Protein AF-0000000087411459 (afdb_homodimer)

InterPro domains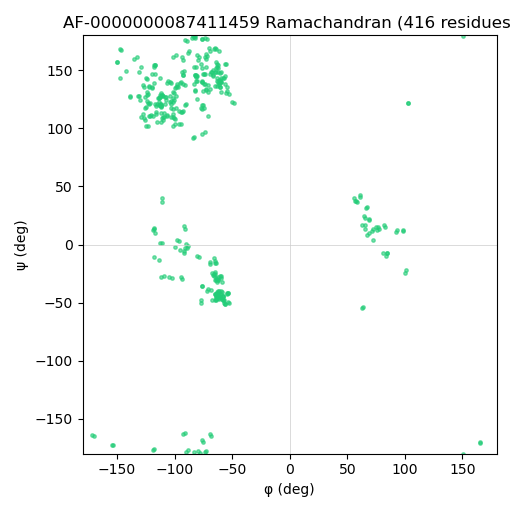:
  IPR001451 Hexapeptide repeat [PF00132] (158-192)
  IPR011004 Trimeric LpxA-like superfamily [SSF51161] (4-202)
  IPR018357 Hexapeptide transferase, conserved site [PS00101] (167-195)
  IPR020019 Acyltransferase PglD-like [TIGR03570] (5-202)
  IPR020019 Acyltransferase PglD-like [cd03360] (7-202)
  IPR041561 PglD, N-terminal [PF17836] (5-84)
  IPR050179 Transferase hexapeptide repeat [PTHR43300] (57-200)

pLDDT: mean 96.37, std 6.68, range [49.31, 98.94]

Solvent-accessible surface area (backbone atoms only — not comparable to full-atom values): 20059 Å² total; per-residue (Å²): 133,77,67,30,30,36,34,36,31,71,53,66,51,21,42,46,49,51,52,23,34,46,60,52,65,42,48,70,79,32,26,25,26,64,70,90,50,49,67,41,66,72,45,95,95,36,34,23,74,35,29,72,86,47,53,68,78,38,42,91,66,28,30,32,35,72,22,51,62,79,63,100,51,48,62,67,47,52,51,53,54,49,52,38,49,74,64,68,31,51,51,43,63,39,56,11,64,64,31,45,71,34,92,60,34,47,75,27,56,26,16,37,36,26,48,55,15,37,37,29,49,53,15,38,38,30,34,45,21,37,36,28,42,44,16,36,40,25,38,48,16,35,38,27,35,46,16,36,40,27,40,48,16,39,37,32,37,49,18,39,38,30,35,45,23,38,40,23,35,51,17,35,34,45,65,56,33,41,35,28,46,49,26,36,38,36,52,59,23,79,42,84,64,63,44,64,70,62,44,81,46,69,61,94,71,51,80,39,78,111,134,82,68,31,29,34,34,37,30,71,52,74,49,22,57,58,49,51,56,23,35,45,59,51,70,45,48,70,79,32,26,25,27,64,70,91,50,47,68,42,66,71,48,94,93,36,32,24,75,35,29,72,88,48,52,67,78,40,40,89,67,28,30,32,35,73,23,52,62,82,61,100,51,48,62,66,49,51,50,54,54,48,52,38,48,75,64,68,31,50,51,44,61,38,56,10,64,62,32,45,71,34,90,58,35,46,77,26,55,26,16,37,34,26,48,54,15,38,37,29,26,53,14,37,38,29,35,46,21,38,38,28,42,45,16,35,39,26,26,49,18,36,38,27,33,46,16,37,40,28,41,49,16,40,38,32,38,50,18,39,38,30,36,44,23,38,40,24,36,50,16,35,36,47,65,57,33,40,35,28,46,50,24,35,36,36,51,59,20,77,41,85,64,64,43,65,72,62,44,46,33,34,47,67,74,80,88,71,87,127

Radius of gyration: 22.89 Å; Cα contacts (8 Å, |Δi|>4): 1264; chains: 2; bounding box: 60×66×47 Å

Nearest PDB structures (foldseek):
  4m98-assembly1_A  TM=9.323E-01  e=4.159E-14  Neisseria gonorrhoeae FA 1090
  4m99-assembly1_B  TM=9.347E-01  e=1.954E-13  Neisseria gonorrhoeae FA 1090
  4ea7-assembly1_A  TM=9.456E-01  e=7.901E-13  Caulobacter vibrioides
  3bfp-assembly1_A  TM=8.800E-01  e=1.238E-12  Campylobacter jejuni
  2npo-assembly1_A  TM=9.065E-01  e=7.464E-12  Campylobacter jejuni

Secondary structure (DSSP, 8-state):
-PPPEEEE--SHHHHHHHHHHHHTT--EEEEE--GGGTT-EEETTEEEEE-GGGHHHHTTT-EEEE----BSBSHHHHHHHHHHHHTT--BPPEE-TT-EE-TT-EE-TT-EE-TT-EE-TT-EE-TT-EE-TT-EE-TT-EE-TT-EE-TT-EE-TT-EE-SS-EE-TT-EEPTT-EE-TTEEE-TT-EE-S-B-S-EEE-----EEE-/-PPPEEEE--SHHHHHHHHHHHHTT--EEEEE--GGGTT-EEETTEEEEE-GGGHHHHTTT-EEEE----BSBSHHHHHHHHHHHHTT--BPPEE-TT-EE-TT-EE-TT-EE-TT-EE-TT-EE-TT-EE-TT-EE-TT-EE-TT-EE-TT-EE-TT-EE-SS-EE-TT-EEPTT-EE-TTEEE-TT-EE-S-B-S-EEEEE--PPP--

Organism: NCBI:txid2508867

Sequence (420 aa):
MKRPLILLGGGGHCKSVIEAAESAGYNILGILDISEVIGNEILPNHRVLGDDNDIPIYIDKADFVVTVGYIKNPSIRIRLYNQVQEAGGHLATIIASTAHVSQYASIGEGTVILHQAVVNAGAQVGENVILNTFTNIEHNTIVGAQSHISTGTMINGDCKIGERVFIGSHSVLVNGITIGDDVIIGASSSIRKSIMEKGIYYNSSTLLKLMKRPLILLGGGGHCKSVIEAAESAGYNILGILDISEVIGNEILPNHRVLGDDNDIPIYIDKADFVVTVGYIKNPSIRIRLYNQVQEAGGHLATIIASTAHVSQYASIGEGTVILHQAVVNAGAQVGENVILNTFTNIEHNTIVGAQSHISTGTMINGDCKIGERVFIGSHSVLVNGITIGDDVIIGASSSIRKSIMEKGIYYNSSTLLKL

Foldseek 3Di:
DAFAEEEEDLDDQLVQQVQQQVQVPHHHPEYADPAVQAQDDSDVVHGHPYHLVCLLVCQVRGAYAYRDDQDVFLVVLVVSVVSCVVSVHFADETAGPQEEEDPQEEEEGNEYAGHCEYHEHLEYEYYNEYREALEYHEHNEYAEYSEYEYHNEYEYEQEYEYYREYAEANEYEDYNEYEAYQAYEYYPHYHDHHHHDHDYYYDDDDDDDD/DAAAEEEEDLDPQLVQQVQQQVQVPHHHPEYADDAVQAQDDSDVPHGHPYHLVCLLVCQVRGAYAYRDDQDVFLVVVVVSVVSCVVSVHFADETAGPQEAEDPQEEEEGNEYAGHCEYHEHLEYEYYNEYREALEYHEHNEYAEYSEYEYHNEYEYEQEYEYYREYAEANEYEDYNEYEAYQAYEYHPHYHDHHHHDHDYYYDDDDDDDD

Structure (mmCIF, N/CA/C/O backbone):
data_AF-0000000087411459-model_v1
#
loop_
_entity.id
_entity.type
_entity.pdbx_description
1 polymer Acetyltransferase
#
loop_
_atom_site.group_PDB
_atom_site.id
_atom_site.type_symbol
_atom_site.label_atom_id
_atom_site.label_alt_id
_atom_site.label_comp_id
_atom_site.label_asym_id
_atom_site.label_entity_id
_atom_site.label_seq_id
_atom_site.pdbx_PDB_ins_code
_atom_site.Cartn_x
_atom_site.Cartn_y
_atom_site.Cartn_z
_atom_site.occupancy
_atom_site.B_iso_or_equiv
_atom_site.auth_seq_id
_atom_site.auth_comp_id
_atom_site.auth_asym_id
_atom_site.auth_atom_id
_atom_site.pdbx_PDB_model_num
ATOM 1 N N . MET A 1 1 ? -22.234 6.613 18.422 1 71.62 1 MET A N 1
ATOM 2 C CA . MET A 1 1 ? -22.062 6.289 17 1 71.62 1 MET A CA 1
ATOM 3 C C . MET A 1 1 ? -21.328 7.418 16.281 1 71.62 1 MET A C 1
ATOM 5 O O . MET A 1 1 ? -21.484 8.586 16.625 1 71.62 1 MET A O 1
ATOM 9 N N . LYS A 1 2 ? -20.281 7.07 15.273 1 90.38 2 LYS A N 1
ATOM 10 C CA . LYS A 1 2 ? -19.562 8.117 14.562 1 90.38 2 LYS A CA 1
ATOM 11 C C . LYS A 1 2 ? -20.484 8.844 13.586 1 90.38 2 LYS A C 1
ATOM 13 O O . LYS A 1 2 ? -21.328 8.227 12.93 1 90.38 2 LYS A O 1
ATOM 18 N N . ARG A 1 3 ? -20.375 10.195 13.648 1 96.5 3 ARG A N 1
ATOM 19 C CA . ARG A 1 3 ? -21.094 10.961 12.633 1 96.5 3 ARG A CA 1
ATOM 20 C C . ARG A 1 3 ? -20.672 10.531 11.227 1 96.5 3 ARG A C 1
ATOM 22 O O . ARG A 1 3 ? -19.516 10.188 11 1 96.5 3 ARG A O 1
ATOM 29 N N . PRO A 1 4 ? -21.672 10.555 10.281 1 98.5 4 PRO A N 1
ATOM 30 C CA . PRO A 1 4 ? -21.281 10.289 8.898 1 98.5 4 PRO A CA 1
ATOM 31 C C . PRO A 1 4 ? -20.297 11.312 8.352 1 98.5 4 PRO A C 1
ATOM 33 O O . PRO A 1 4 ? -20.094 12.367 8.961 1 98.5 4 PRO A O 1
ATOM 36 N N . LEU A 1 5 ? -19.703 10.914 7.176 1 98.88 5 LEU A N 1
ATOM 37 C CA . LEU A 1 5 ? -18.656 11.758 6.625 1 98.88 5 LEU A CA 1
ATOM 38 C C . LEU A 1 5 ? -19.062 12.312 5.258 1 98.88 5 LEU A C 1
ATOM 40 O O . LEU A 1 5 ? -19.766 11.641 4.5 1 98.88 5 LEU A O 1
ATOM 44 N N . ILE A 1 6 ? -18.609 13.5 4.988 1 98.88 6 ILE A N 1
ATOM 45 C CA . ILE A 1 6 ? -18.484 14.039 3.641 1 98.88 6 ILE A CA 1
ATOM 46 C C . ILE A 1 6 ? -17 14.227 3.295 1 98.88 6 ILE A C 1
ATOM 48 O O . ILE A 1 6 ? -16.25 14.836 4.059 1 98.88 6 ILE A O 1
ATOM 52 N N . LEU A 1 7 ? -16.656 13.656 2.209 1 98.94 7 LEU A N 1
ATOM 53 C CA . LEU A 1 7 ? -15.281 13.773 1.752 1 98.94 7 LEU A CA 1
ATOM 54 C C . LEU A 1 7 ? -15.125 14.922 0.762 1 98.94 7 LEU A C 1
ATOM 56 O O . LEU A 1 7 ? -15.984 15.117 -0.101 1 98.94 7 LEU A O 1
ATOM 60 N N . LEU A 1 8 ? -14.023 15.648 0.9 1 98.88 8 LEU A N 1
ATOM 61 C CA . LEU A 1 8 ? -13.781 16.797 0.042 1 98.88 8 LEU A CA 1
ATOM 62 C C . LEU A 1 8 ? -12.648 16.531 -0.937 1 98.88 8 LEU A C 1
ATOM 64 O O . LEU A 1 8 ? -11.477 16.547 -0.555 1 98.88 8 LEU A O 1
ATOM 68 N N . GLY A 1 9 ? -13 16.391 -2.205 1 98.44 9 GLY A N 1
ATOM 69 C CA . GLY A 1 9 ? -12.062 15.984 -3.248 1 98.44 9 GLY A CA 1
ATOM 70 C C . GLY A 1 9 ? -12.211 14.523 -3.646 1 98.44 9 GLY A C 1
ATOM 71 O O . GLY A 1 9 ? -12.039 13.633 -2.818 1 98.44 9 GLY A O 1
ATOM 72 N N . GLY A 1 10 ? -12.484 14.242 -4.906 1 97.5 10 GLY A N 1
ATOM 73 C CA . GLY A 1 10 ? -12.75 12.891 -5.375 1 97.5 10 GLY A CA 1
ATOM 74 C C . GLY A 1 10 ? -11.648 12.344 -6.266 1 97.5 10 GLY A C 1
ATOM 75 O O . GLY A 1 10 ? -11.922 11.773 -7.324 1 97.5 10 GLY A O 1
ATOM 76 N N . GLY A 1 11 ? -10.453 12.609 -5.934 1 96.19 11 GLY A N 1
ATOM 77 C CA . GLY A 1 11 ? -9.328 12.109 -6.703 1 96.19 11 GLY A CA 1
ATOM 78 C C . GLY A 1 11 ? -8.781 10.789 -6.188 1 96.19 11 GLY A C 1
ATOM 79 O O . GLY A 1 11 ? -9.492 10.047 -5.516 1 96.19 11 GLY A O 1
ATOM 80 N N . GLY A 1 12 ? -7.562 10.383 -6.559 1 96.25 12 GLY A N 1
ATOM 81 C CA . GLY A 1 12 ? -6.938 9.133 -6.156 1 96.25 12 GLY A CA 1
ATOM 82 C C . GLY A 1 12 ? -6.832 8.977 -4.648 1 96.25 12 GLY A C 1
ATOM 83 O O . GLY A 1 12 ? -7.184 7.93 -4.102 1 96.25 12 GLY A O 1
ATOM 84 N N . HIS A 1 13 ? -6.32 9.977 -4.01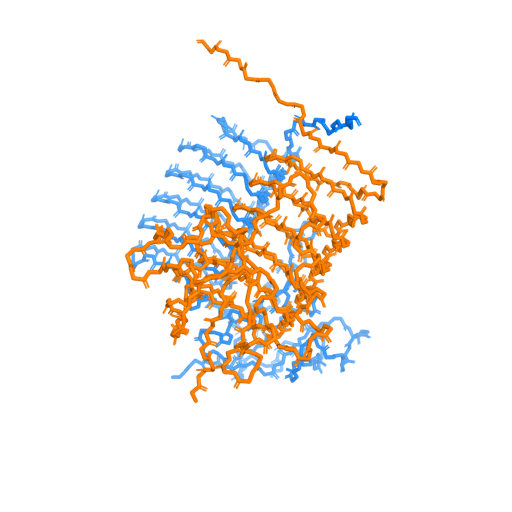2 1 97.19 13 HIS A N 1
ATOM 85 C CA . HIS A 1 13 ? -6.164 9.914 -2.561 1 97.19 13 HIS A CA 1
ATOM 86 C C . HIS A 1 13 ? -7.504 9.688 -1.868 1 97.19 13 HIS A C 1
ATOM 88 O O . HIS A 1 13 ? -7.562 9.047 -0.817 1 97.19 13 HIS A O 1
ATOM 94 N N . CYS A 1 14 ? -8.57 10.219 -2.445 1 98.56 14 CYS A N 1
ATOM 95 C CA . CYS A 1 14 ? -9.914 10 -1.909 1 98.56 14 CYS A CA 1
ATOM 96 C C . CYS A 1 14 ? -10.203 8.516 -1.751 1 98.56 14 CYS A C 1
ATOM 98 O O . CYS A 1 14 ? -10.805 8.102 -0.759 1 98.56 14 CYS A O 1
ATOM 100 N N . LYS A 1 15 ? -9.828 7.707 -2.67 1 98.69 15 LYS A N 1
ATOM 101 C CA . LYS A 1 15 ? -10.047 6.266 -2.615 1 98.69 15 LYS A CA 1
ATOM 102 C C . LYS A 1 15 ? -9.359 5.652 -1.395 1 98.69 15 LYS A C 1
ATOM 104 O O . LYS A 1 15 ? -9.938 4.801 -0.715 1 98.69 15 LYS A O 1
ATOM 109 N N . SER A 1 16 ? -8.125 6.074 -1.137 1 98.56 16 SER A N 1
ATOM 110 C CA . SER A 1 16 ? -7.395 5.605 0.036 1 98.56 16 SER A CA 1
ATOM 111 C C . SER A 1 16 ? -8.109 5.996 1.325 1 98.56 16 SER A C 1
ATOM 113 O O . SER A 1 16 ? -8.18 5.203 2.268 1 98.56 16 SER A O 1
ATOM 115 N N . VAL A 1 17 ? -8.641 7.207 1.324 1 98.81 17 VAL A N 1
ATOM 116 C CA . VAL A 1 17 ? -9.312 7.699 2.523 1 98.81 17 VAL A CA 1
ATOM 117 C C . VAL A 1 17 ? -10.641 6.961 2.715 1 98.81 17 VAL A C 1
ATOM 119 O O . VAL A 1 17 ? -11.016 6.641 3.842 1 98.81 17 VAL A O 1
ATOM 122 N N . ILE A 1 18 ? -11.375 6.715 1.624 1 98.81 18 ILE A N 1
ATOM 123 C CA . ILE A 1 18 ? -12.594 5.922 1.709 1 98.81 18 ILE A CA 1
ATOM 124 C C . ILE A 1 18 ? -12.297 4.586 2.385 1 98.81 18 ILE A C 1
ATOM 126 O O . ILE A 1 18 ? -12.977 4.195 3.336 1 98.81 18 ILE A O 1
ATOM 130 N N . GLU A 1 19 ? -11.25 3.961 1.867 1 98.19 19 GLU A N 1
ATOM 131 C CA . GLU A 1 19 ? -10.828 2.672 2.404 1 98.19 19 GLU A CA 1
ATOM 132 C C . GLU A 1 19 ? -10.516 2.77 3.895 1 98.19 19 GLU A C 1
ATOM 134 O O . GLU A 1 19 ? -10.969 1.941 4.688 1 98.19 19 GLU A O 1
ATOM 139 N N . ALA A 1 20 ? -9.789 3.703 4.316 1 98.62 20 ALA A N 1
ATOM 140 C CA . ALA A 1 20 ? -9.391 3.889 5.711 1 98.62 20 ALA A CA 1
ATOM 141 C C . ALA A 1 20 ? -10.594 4.191 6.594 1 98.62 20 ALA A C 1
ATOM 143 O O . ALA A 1 20 ? -10.75 3.607 7.668 1 98.62 20 ALA A O 1
ATOM 144 N N . ALA A 1 21 ? -11.438 5.125 6.145 1 98.81 21 ALA A N 1
ATOM 145 C CA . ALA A 1 21 ? -12.609 5.535 6.918 1 98.81 21 ALA A CA 1
ATOM 146 C C . ALA A 1 21 ? -13.57 4.367 7.129 1 98.81 21 ALA A C 1
ATOM 148 O O . ALA A 1 21 ? -14.062 4.152 8.234 1 98.81 21 ALA A O 1
ATOM 149 N N . GLU A 1 22 ? -13.797 3.611 6.062 1 98.56 22 GLU A N 1
ATOM 150 C CA . GLU A 1 22 ? -14.672 2.447 6.184 1 98.56 22 GLU A CA 1
ATOM 151 C C . GLU A 1 22 ? -14.078 1.411 7.137 1 98.56 22 GLU A C 1
ATOM 153 O O . GLU A 1 22 ? -14.797 0.832 7.953 1 98.56 22 GLU A O 1
ATOM 158 N N . SER A 1 23 ? -12.797 1.186 7.016 1 98.12 23 SER A N 1
ATOM 159 C CA . SER A 1 23 ? -12.141 0.231 7.906 1 98.12 23 SER A CA 1
ATOM 160 C C . SER A 1 23 ? -12.289 0.647 9.367 1 98.12 23 SER A C 1
ATOM 162 O O . SER A 1 23 ? -12.305 -0.201 10.258 1 98.12 23 SER A O 1
ATOM 164 N N . ALA A 1 24 ? -12.406 1.963 9.562 1 98.25 24 ALA A N 1
ATOM 165 C CA . ALA A 1 24 ? -12.516 2.521 10.906 1 98.25 24 ALA A CA 1
ATOM 166 C C . ALA A 1 24 ? -13.977 2.596 11.352 1 98.25 24 ALA A C 1
ATOM 168 O O . ALA A 1 24 ? -14.273 3.115 12.43 1 98.25 24 ALA A O 1
ATOM 169 N N . GLY A 1 25 ? -14.938 2.232 10.492 1 98.19 25 GLY A N 1
ATOM 170 C CA . GLY A 1 25 ? -16.328 2.107 10.891 1 98.19 25 GLY A CA 1
ATOM 171 C C . GLY A 1 25 ? -17.156 3.324 10.531 1 98.19 25 GLY A C 1
ATOM 172 O O . GLY A 1 25 ? -18.281 3.479 11.016 1 98.19 25 GLY A O 1
ATOM 173 N N . TYR A 1 26 ? -16.641 4.184 9.75 1 98.5 26 TYR A N 1
ATOM 174 C CA . TYR A 1 26 ? -17.406 5.371 9.352 1 98.5 26 TYR A CA 1
ATOM 175 C C . TYR A 1 26 ? -18.359 5.047 8.211 1 98.5 26 TYR A C 1
ATOM 177 O O . TYR A 1 26 ? -18.047 4.238 7.336 1 98.5 26 TYR A O 1
ATOM 185 N N . ASN A 1 27 ? -19.469 5.691 8.281 1 98.38 27 ASN A N 1
ATOM 186 C CA . ASN A 1 27 ? -20.328 5.797 7.113 1 98.38 27 ASN A CA 1
ATOM 187 C C . ASN A 1 27 ? -20.016 7.035 6.281 1 98.38 27 ASN A C 1
ATOM 189 O O . ASN A 1 27 ? -19.797 8.117 6.836 1 98.38 27 ASN A O 1
ATOM 193 N N . ILE A 1 28 ? -20 6.879 5.012 1 98.69 28 ILE A N 1
ATOM 194 C CA . ILE A 1 28 ? -19.688 7.992 4.117 1 98.69 28 ILE A CA 1
ATOM 195 C C . ILE A 1 28 ? -20.938 8.383 3.326 1 98.69 28 ILE A C 1
ATOM 197 O O . ILE A 1 28 ? -21.453 7.586 2.535 1 98.69 28 ILE A O 1
ATOM 201 N N . LEU A 1 29 ? -21.375 9.594 3.504 1 98.44 29 LEU A N 1
ATOM 202 C CA . LEU A 1 29 ? -22.578 10.07 2.838 1 98.44 29 LEU A CA 1
ATOM 203 C C . LEU A 1 29 ? -22.297 10.367 1.367 1 98.44 29 LEU A C 1
ATOM 205 O O . LEU A 1 29 ? -23.188 10.203 0.523 1 98.44 29 LEU A O 1
ATOM 209 N N . GLY A 1 30 ? -21.109 10.867 1.106 1 98.62 30 GLY A N 1
ATOM 210 C CA . GLY A 1 30 ? -20.766 11.219 -0.26 1 98.62 30 GLY A CA 1
ATOM 211 C C . GLY A 1 30 ? -19.531 12.086 -0.355 1 98.62 30 GLY A C 1
ATOM 212 O O . GLY A 1 30 ? -18.781 12.227 0.621 1 98.62 30 GLY A O 1
ATOM 213 N N . ILE A 1 31 ? -19.328 12.594 -1.6 1 98.88 31 ILE A N 1
ATOM 214 C CA . ILE A 1 31 ? -18.125 13.344 -1.927 1 98.88 31 ILE A CA 1
ATOM 215 C C . ILE A 1 31 ? -18.5 14.688 -2.549 1 98.88 31 ILE A C 1
ATOM 217 O O . ILE A 1 31 ? -19.453 14.773 -3.322 1 98.88 31 ILE A O 1
ATOM 221 N N . LEU A 1 32 ? -17.812 15.703 -2.137 1 98.88 32 LEU A N 1
ATOM 222 C CA . LEU A 1 32 ? -17.859 16.984 -2.842 1 98.88 32 LEU A CA 1
ATOM 223 C C . LEU A 1 32 ? -16.594 17.219 -3.637 1 98.88 32 LEU A C 1
ATOM 225 O O . LEU A 1 32 ? -15.492 16.906 -3.17 1 98.88 32 LEU A O 1
ATOM 229 N N . ASP A 1 33 ? -16.719 17.766 -4.82 1 98.38 33 ASP A N 1
ATOM 230 C CA . ASP A 1 33 ? -15.609 18.078 -5.727 1 98.38 33 ASP A CA 1
ATOM 231 C C . ASP A 1 33 ? -15.977 19.219 -6.676 1 98.38 33 ASP A C 1
ATOM 233 O O . ASP A 1 33 ? -16.984 19.906 -6.473 1 98.38 33 ASP A O 1
ATOM 237 N N . ILE A 1 34 ? -15.117 19.484 -7.648 1 97.19 34 ILE A N 1
ATOM 238 C CA . ILE A 1 34 ? -15.414 20.547 -8.602 1 97.19 34 ILE A CA 1
ATOM 239 C C . ILE A 1 34 ? -16.688 20.188 -9.383 1 97.19 34 ILE A C 1
ATOM 241 O O . ILE A 1 34 ? -17 19.016 -9.57 1 97.19 34 ILE A O 1
ATOM 245 N N . SER A 1 35 ? -17.359 21.172 -9.82 1 97.38 35 SER A N 1
ATOM 246 C CA . SER A 1 35 ? -18.688 21 -10.398 1 97.38 35 SER A CA 1
ATOM 247 C C . SER A 1 35 ? -18.656 20.094 -11.625 1 97.38 35 SER A C 1
ATOM 249 O O . SER A 1 35 ? -19.609 19.375 -11.898 1 97.38 35 SER A O 1
ATOM 251 N N . GLU A 1 36 ? -17.531 20.031 -12.32 1 97.56 36 GLU A N 1
ATOM 252 C CA . GLU A 1 36 ? -17.406 19.312 -13.586 1 97.56 36 GLU A CA 1
ATOM 253 C C . GLU A 1 36 ? -17.5 17.812 -13.383 1 97.56 36 GLU A C 1
ATOM 255 O O . GLU A 1 36 ? -17.75 17.062 -14.336 1 97.56 36 GLU A O 1
ATOM 260 N N . VAL A 1 37 ? -17.344 17.359 -12.172 1 97.62 37 VAL A N 1
ATOM 261 C CA . VAL A 1 37 ? -17.266 15.914 -11.992 1 97.62 37 VAL A CA 1
ATOM 262 C C . VAL A 1 37 ? -18.438 15.445 -11.125 1 97.62 37 VAL A C 1
ATOM 264 O O . VAL A 1 37 ? -18.469 14.297 -10.672 1 97.62 37 VAL A O 1
ATOM 267 N N . ILE A 1 38 ? -19.438 16.25 -10.922 1 97.94 38 ILE A N 1
ATOM 268 C CA . ILE A 1 38 ? -20.625 15.875 -10.156 1 97.94 38 ILE A CA 1
ATOM 269 C C . ILE A 1 38 ? -21.297 14.672 -10.805 1 97.94 38 ILE A C 1
ATOM 271 O O . ILE A 1 38 ? -21.453 14.625 -12.031 1 97.94 38 ILE A O 1
ATOM 275 N N . GLY A 1 39 ? -21.625 13.664 -10.016 1 97.81 39 GLY A N 1
ATOM 276 C CA . GLY A 1 39 ? -22.25 12.461 -10.531 1 97.81 39 GLY A CA 1
ATOM 277 C C . GLY A 1 39 ? -21.281 11.305 -10.703 1 97.81 39 GLY A C 1
ATOM 278 O O . GLY A 1 39 ? -21.688 10.141 -10.742 1 97.81 39 GLY A O 1
ATOM 279 N N . ASN A 1 40 ? -19.953 11.648 -10.812 1 97.88 40 ASN A N 1
ATOM 280 C CA . ASN A 1 40 ? -18.938 10.602 -10.984 1 97.88 40 ASN A CA 1
ATOM 281 C C . ASN A 1 40 ? -18.891 9.672 -9.773 1 97.88 40 ASN A C 1
ATOM 283 O O . ASN A 1 40 ? -19.031 10.117 -8.641 1 97.88 40 ASN A O 1
ATOM 287 N N . GLU A 1 41 ? -18.719 8.445 -10.094 1 98.12 41 GLU A N 1
ATOM 288 C CA . GLU A 1 41 ? -18.484 7.449 -9.047 1 98.12 41 GLU A CA 1
ATOM 289 C C . GLU A 1 41 ? -17 7.223 -8.812 1 98.12 41 GLU A C 1
ATOM 291 O O . GLU A 1 41 ? -16.281 6.773 -9.711 1 98.12 41 GLU A O 1
ATOM 296 N N . ILE A 1 42 ? -16.5 7.562 -7.703 1 97.88 42 ILE A N 1
ATOM 297 C CA . ILE A 1 42 ? -15.094 7.473 -7.352 1 97.88 42 ILE A CA 1
ATOM 298 C C . ILE A 1 42 ? -14.734 6.023 -7.027 1 97.88 42 ILE A C 1
ATOM 300 O O . ILE A 1 42 ? -13.703 5.52 -7.473 1 97.88 42 ILE A O 1
ATOM 304 N N . LEU A 1 43 ? -15.508 5.332 -6.211 1 98.31 43 LEU A N 1
ATOM 305 C CA . LEU A 1 43 ? -15.586 3.914 -5.879 1 98.31 43 LEU A CA 1
ATOM 306 C C . LEU A 1 43 ? -17.031 3.441 -5.848 1 98.31 43 LEU A C 1
ATOM 308 O O . LEU A 1 43 ? -17.953 4.258 -5.797 1 98.31 43 LEU A O 1
ATOM 312 N N . PRO A 1 44 ? -17.203 2.102 -5.98 1 97.38 44 PRO A N 1
ATOM 313 C CA . PRO A 1 44 ? -18.594 1.632 -5.93 1 97.38 44 PRO A CA 1
ATOM 314 C C . PRO A 1 44 ? -19.359 2.213 -4.75 1 97.38 44 PRO A C 1
ATOM 316 O O . PRO A 1 44 ? -18.906 2.129 -3.605 1 97.38 44 PRO A O 1
ATOM 319 N N . ASN A 1 45 ? -20.453 2.908 -5.02 1 97.06 45 ASN A N 1
ATOM 320 C CA . ASN A 1 45 ? -21.391 3.471 -4.043 1 97.06 45 ASN A CA 1
ATOM 321 C C . ASN A 1 45 ? -20.828 4.746 -3.416 1 97.06 45 ASN A C 1
ATOM 323 O O . ASN A 1 45 ? -21.312 5.188 -2.369 1 97.06 45 ASN A O 1
ATOM 327 N N . HIS A 1 46 ? -19.797 5.316 -3.971 1 98.56 46 HIS A N 1
ATOM 328 C CA . HIS A 1 46 ? -19.234 6.582 -3.521 1 98.56 46 HIS A CA 1
ATOM 329 C C . HIS A 1 46 ? -19.203 7.605 -4.652 1 98.56 46 HIS A C 1
ATOM 331 O O . HIS A 1 46 ? -18.266 7.613 -5.461 1 98.56 46 HIS A O 1
ATOM 337 N N . ARG A 1 47 ? -20.172 8.508 -4.594 1 98.38 47 ARG A N 1
ATOM 338 C CA . ARG A 1 47 ? -20.359 9.414 -5.723 1 98.38 47 ARG A CA 1
ATOM 339 C C . ARG A 1 47 ? -20.125 10.859 -5.309 1 98.38 47 ARG A C 1
ATOM 341 O O . ARG A 1 47 ? -20.297 11.211 -4.137 1 98.38 47 ARG A O 1
ATOM 348 N N . VAL A 1 48 ? -19.766 11.625 -6.305 1 98.81 48 VAL A N 1
ATOM 349 C CA . VAL A 1 48 ? -19.703 13.07 -6.117 1 98.81 48 VAL A CA 1
ATOM 350 C C . VAL A 1 48 ? -21.109 13.656 -6.133 1 98.81 48 VAL A C 1
ATOM 352 O O . VAL A 1 48 ? -21.812 13.594 -7.152 1 98.81 48 VAL A O 1
ATOM 355 N N . LEU A 1 49 ? -21.484 14.219 -5.047 1 98.44 49 LEU A N 1
ATOM 356 C CA . LEU A 1 49 ? -22.859 14.664 -4.844 1 98.44 49 LEU A CA 1
ATOM 357 C C . LEU A 1 49 ? -23.031 16.125 -5.223 1 98.44 49 LEU A C 1
ATOM 359 O O . LEU A 1 49 ? -24.125 16.578 -5.566 1 98.44 49 LEU A O 1
ATOM 363 N N . GLY A 1 50 ? -22.016 16.844 -5.086 1 98.62 50 GLY A N 1
ATOM 364 C CA . GLY A 1 50 ? -22.016 18.281 -5.27 1 98.62 50 GLY A CA 1
ATOM 365 C C . GLY A 1 50 ? -20.625 18.891 -5.281 1 98.62 50 GLY A C 1
ATOM 366 O O . GLY A 1 50 ? -19.641 18.188 -5.516 1 98.62 50 GLY A O 1
ATOM 367 N N . ASP A 1 51 ? -20.594 20.188 -5.125 1 98.44 51 ASP A N 1
ATOM 368 C CA . ASP A 1 51 ? -19.297 20.875 -5.145 1 98.44 51 ASP A CA 1
ATOM 369 C C . ASP A 1 51 ? -19.016 21.562 -3.812 1 98.44 51 ASP A C 1
ATOM 371 O O . ASP A 1 51 ? -19.781 21.406 -2.852 1 98.44 51 ASP A O 1
ATOM 375 N N . ASP A 1 52 ? -17.891 22.328 -3.65 1 97.75 52 ASP A N 1
ATOM 376 C CA . ASP A 1 52 ? -17.422 22.875 -2.379 1 97.75 52 ASP A CA 1
ATOM 377 C C . ASP A 1 52 ? -18.422 23.875 -1.811 1 97.75 52 ASP A C 1
ATOM 379 O O . ASP A 1 52 ? -18.484 24.078 -0.597 1 97.75 52 ASP A O 1
ATOM 383 N N . ASN A 1 53 ? -19.172 24.531 -2.662 1 97.88 53 ASN A N 1
ATOM 384 C CA . ASN A 1 53 ? -20.156 25.484 -2.207 1 97.88 53 ASN A CA 1
ATOM 385 C C . ASN A 1 53 ? -21.281 24.812 -1.429 1 97.88 53 ASN A C 1
ATOM 387 O O . ASN A 1 53 ? -22.078 25.484 -0.753 1 97.88 53 ASN A O 1
ATOM 391 N N . ASP A 1 54 ? -21.328 23.531 -1.494 1 98.5 54 ASP A N 1
ATOM 392 C CA . ASP A 1 54 ? -22.406 22.781 -0.848 1 98.5 54 ASP A CA 1
ATOM 393 C C . ASP A 1 54 ? -22.031 22.406 0.584 1 98.5 54 ASP A C 1
ATOM 395 O O . ASP A 1 54 ? -22.828 21.828 1.312 1 98.5 54 ASP A O 1
ATOM 399 N N . ILE A 1 55 ? -20.875 22.75 1.123 1 98.62 55 ILE A N 1
ATOM 400 C CA . ILE A 1 55 ? -20.359 22.406 2.447 1 98.62 55 ILE A CA 1
ATOM 401 C C . ILE A 1 55 ? -21.375 22.812 3.51 1 98.62 55 ILE A C 1
ATOM 403 O O . ILE A 1 55 ? -21.75 22.016 4.379 1 98.62 55 ILE A O 1
ATOM 407 N N . PRO A 1 56 ? -22.016 24 3.434 1 98.44 56 PRO A N 1
ATOM 408 C CA . PRO A 1 56 ? -22.938 24.422 4.488 1 98.44 56 PRO A CA 1
ATOM 409 C C . PRO A 1 56 ? -24.172 23.531 4.582 1 98.44 56 PRO A C 1
ATOM 411 O O . PRO A 1 56 ? -24.75 23.391 5.66 1 98.44 56 PRO A O 1
ATOM 414 N N . ILE A 1 57 ? -24.453 22.906 3.502 1 97.94 57 ILE A N 1
ATOM 415 C CA . ILE A 1 57 ? -25.625 22.047 3.438 1 97.94 57 ILE A CA 1
ATOM 416 C C . ILE A 1 57 ? -25.453 20.844 4.367 1 97.94 57 ILE A C 1
ATOM 418 O O . ILE A 1 57 ? -26.422 20.328 4.914 1 97.94 57 ILE A O 1
ATOM 422 N N . TYR A 1 58 ? -24.234 20.469 4.641 1 98.38 58 TYR A N 1
ATOM 423 C CA . TYR A 1 58 ? -24 19.188 5.297 1 98.38 58 TYR A CA 1
ATOM 424 C C . TYR A 1 58 ? -23.453 19.391 6.707 1 98.38 58 TYR A C 1
ATOM 426 O O . TYR A 1 58 ? -23.219 18.422 7.426 1 98.38 58 TYR A O 1
ATOM 434 N N . ILE A 1 59 ? -23.266 20.562 7.215 1 98 59 ILE A N 1
ATOM 435 C CA . ILE A 1 59 ? -22.562 20.844 8.461 1 98 59 ILE A CA 1
ATOM 436 C C . ILE A 1 59 ? -23.312 20.219 9.633 1 98 59 ILE A C 1
ATOM 438 O O . ILE A 1 59 ? -22.703 19.797 10.625 1 98 59 ILE A O 1
ATOM 442 N N . ASP A 1 60 ? -24.625 20.094 9.555 1 97.56 60 ASP A N 1
ATOM 443 C CA . ASP A 1 60 ? -25.422 19.547 10.656 1 97.56 60 ASP A CA 1
ATOM 444 C C . ASP A 1 60 ? -25.609 18.047 10.5 1 97.56 60 ASP A C 1
ATOM 446 O O . ASP A 1 60 ? -26.062 17.375 11.43 1 97.56 60 ASP A O 1
ATOM 450 N N . LYS A 1 61 ? -25.188 17.516 9.375 1 97.38 61 LYS A N 1
ATOM 451 C CA . LYS A 1 61 ? -25.5 16.125 9.055 1 97.38 61 LYS A CA 1
ATOM 452 C C . LYS A 1 61 ? -24.25 15.242 9.133 1 97.38 61 LYS A C 1
ATOM 454 O O . LYS A 1 61 ? -24.344 14.031 9.344 1 97.38 61 LYS A O 1
ATOM 459 N N . ALA A 1 62 ? -23.109 15.875 8.906 1 98.62 62 ALA A N 1
ATOM 460 C CA . ALA A 1 62 ? -21.906 15.078 8.734 1 98.62 62 ALA A CA 1
ATOM 461 C C . ALA A 1 62 ? -20.672 15.852 9.203 1 98.62 62 ALA A C 1
ATOM 463 O O . ALA A 1 62 ? -20.719 17.078 9.352 1 98.62 62 ALA A O 1
ATOM 464 N N . ASP A 1 63 ? -19.656 15.141 9.531 1 98.81 63 ASP A N 1
ATOM 465 C CA . ASP A 1 63 ? -18.312 15.703 9.609 1 98.81 63 ASP A CA 1
ATOM 466 C C . ASP A 1 63 ? -17.594 15.633 8.258 1 98.81 63 ASP A C 1
ATOM 468 O O . ASP A 1 63 ? -18.062 14.945 7.348 1 98.81 63 ASP A O 1
ATOM 472 N N . PHE A 1 64 ? -16.531 16.375 8.141 1 98.88 64 PHE A N 1
ATOM 473 C CA . PHE A 1 64 ? -15.852 16.484 6.855 1 98.88 64 PHE A CA 1
ATOM 474 C C . PHE A 1 64 ? -14.438 15.922 6.945 1 98.88 64 PHE A C 1
ATOM 476 O O . PHE A 1 64 ? -13.852 15.875 8.023 1 98.88 64 PHE A O 1
ATOM 483 N N . VAL A 1 65 ? -13.891 15.477 5.805 1 98.88 65 VAL A N 1
ATOM 484 C CA . VAL A 1 65 ? -12.492 15.094 5.648 1 98.88 65 VAL A CA 1
ATOM 485 C C . VAL A 1 65 ? -11.961 15.609 4.312 1 98.88 65 VAL A C 1
ATOM 487 O O . VAL A 1 65 ? -12.578 15.398 3.268 1 98.88 65 VAL A O 1
ATOM 490 N N . VAL A 1 66 ? -10.859 16.312 4.398 1 98.88 66 VAL A N 1
ATOM 491 C CA . VAL A 1 66 ? -10.211 16.734 3.158 1 98.88 66 VAL A CA 1
ATOM 492 C C . VAL A 1 66 ? -9.492 15.547 2.521 1 98.88 66 VAL A C 1
ATOM 494 O O . VAL A 1 66 ? -8.57 14.984 3.113 1 98.88 66 VAL A O 1
ATOM 497 N N . THR A 1 67 ? -9.906 15.203 1.277 1 98.69 67 THR A N 1
ATOM 498 C CA . THR A 1 67 ? -9.359 14 0.66 1 98.69 67 THR A CA 1
ATOM 499 C C . THR A 1 67 ? -8.602 14.344 -0.621 1 98.69 67 THR A C 1
ATOM 501 O O . THR A 1 67 ? -8.312 13.469 -1.433 1 98.69 67 THR A O 1
ATOM 504 N N . VAL A 1 68 ? -8.344 15.641 -0.807 1 97 68 VAL A N 1
ATOM 505 C CA . VAL A 1 68 ? -7.344 16.047 -1.786 1 97 68 VAL A CA 1
ATOM 506 C C . VAL A 1 68 ? -5.945 15.727 -1.267 1 97 68 VAL A C 1
ATOM 508 O O . VAL A 1 68 ? -5.645 15.953 -0.092 1 97 68 VAL A O 1
ATOM 511 N N . GLY A 1 69 ? -5.117 15.102 -2.137 1 93.75 69 GLY A N 1
ATOM 512 C CA . GLY A 1 69 ? -3.744 14.836 -1.74 1 93.75 69 GLY A CA 1
ATOM 513 C C . GLY A 1 69 ? -2.877 16.078 -1.709 1 93.75 69 GLY A C 1
ATOM 514 O O . GLY A 1 69 ? -3.385 17.203 -1.81 1 93.75 69 GLY A O 1
ATOM 515 N N . TYR A 1 70 ? -1.609 15.828 -1.392 1 87.31 70 TYR A N 1
ATOM 516 C CA . TYR A 1 70 ? -0.616 16.891 -1.457 1 87.31 70 TYR A CA 1
ATOM 517 C C . TYR A 1 70 ? -0.083 17.062 -2.875 1 87.31 70 TYR A C 1
ATOM 519 O O . TYR A 1 70 ? 0.81 16.328 -3.299 1 87.31 70 TYR A O 1
ATOM 527 N N . ILE A 1 71 ? -0.639 17.922 -3.682 1 77.56 71 ILE A N 1
ATOM 528 C CA . ILE A 1 71 ? -0.315 18.141 -5.086 1 77.56 71 ILE A CA 1
ATOM 529 C C . ILE A 1 71 ? 0.554 19.391 -5.227 1 77.56 71 ILE A C 1
ATOM 531 O O . ILE A 1 71 ? 0.042 20.516 -5.258 1 77.56 71 ILE A O 1
ATOM 535 N N . LYS A 1 72 ? 1.81 19.25 -5.395 1 77.75 72 LYS A N 1
ATOM 536 C CA . LYS A 1 72 ? 2.77 20.328 -5.547 1 77.75 72 LYS A CA 1
ATOM 537 C C . LYS A 1 72 ? 2.838 21.188 -4.281 1 77.75 72 LYS A C 1
ATOM 539 O O . LYS A 1 72 ? 3.918 21.391 -3.725 1 77.75 72 LYS A O 1
ATOM 544 N N . ASN A 1 73 ? 1.646 21.656 -3.887 1 85.31 73 ASN A N 1
ATOM 545 C CA . ASN A 1 73 ? 1.535 22.375 -2.627 1 85.31 73 ASN A CA 1
ATOM 546 C C . ASN A 1 73 ? 0.19 22.125 -1.95 1 85.31 73 ASN A C 1
ATOM 548 O O . ASN A 1 73 ? -0.732 21.594 -2.57 1 85.31 73 ASN A O 1
ATOM 552 N N . PRO A 1 74 ? 0.085 22.516 -0.676 1 94.44 74 PRO A N 1
ATOM 553 C CA . PRO A 1 74 ? -1.108 22.141 0.087 1 94.44 74 PRO A CA 1
ATOM 554 C C . PRO A 1 74 ? -2.213 23.188 0.002 1 94.44 74 PRO A C 1
ATOM 556 O O . PRO A 1 74 ? -3.156 23.172 0.797 1 94.44 74 PRO A O 1
ATOM 559 N N . SER A 1 75 ? -2.172 24.125 -0.859 1 95.81 75 SER A N 1
ATOM 560 C CA . SER A 1 75 ? -3.064 25.281 -0.889 1 95.81 75 SER A CA 1
ATOM 561 C C . SER A 1 75 ? -4.523 24.859 -0.986 1 95.81 75 SER A C 1
ATOM 563 O O . SER A 1 75 ? -5.383 25.391 -0.282 1 95.81 75 SER A O 1
ATOM 565 N N . ILE A 1 76 ? -4.832 23.906 -1.846 1 96.69 76 ILE A N 1
ATOM 566 C CA . ILE A 1 76 ? -6.207 23.453 -2.027 1 96.69 76 ILE A CA 1
ATOM 567 C C . ILE A 1 76 ? -6.711 22.797 -0.742 1 96.69 76 ILE A C 1
ATOM 569 O O . ILE A 1 76 ? -7.844 23.047 -0.318 1 96.69 76 ILE A O 1
ATOM 573 N N . ARG A 1 77 ? -5.887 22 -0.121 1 98.25 77 ARG A N 1
ATOM 574 C CA . ARG A 1 77 ? -6.258 21.328 1.126 1 98.25 77 ARG A CA 1
ATOM 575 C C . ARG A 1 77 ? -6.562 22.359 2.219 1 98.25 77 ARG A C 1
ATOM 577 O O . ARG A 1 77 ? -7.543 22.219 2.951 1 98.25 77 ARG A O 1
ATOM 584 N N . ILE A 1 78 ? -5.691 23.328 2.314 1 98.12 78 ILE A N 1
ATOM 585 C CA . ILE A 1 78 ? -5.844 24.359 3.326 1 98.12 78 ILE A CA 1
ATOM 586 C C . ILE A 1 78 ? -7.137 25.141 3.082 1 98.12 78 ILE A C 1
ATOM 588 O O . ILE A 1 78 ? -7.887 25.422 4.02 1 98.12 78 ILE A O 1
ATOM 592 N N . ARG A 1 79 ? -7.371 25.453 1.856 1 98 79 ARG A N 1
ATOM 593 C CA . ARG A 1 79 ? -8.578 26.188 1.501 1 98 79 ARG A CA 1
ATOM 594 C C . ARG A 1 79 ? -9.828 25.422 1.923 1 98 79 ARG A C 1
ATOM 596 O O . ARG A 1 79 ? -10.734 25.984 2.535 1 98 79 ARG A O 1
ATOM 603 N N . LEU A 1 80 ? -9.922 24.172 1.649 1 98.56 80 LEU A N 1
ATOM 604 C CA . LEU A 1 80 ? -11.07 23.344 1.976 1 98.56 80 LEU A CA 1
ATOM 605 C C . LEU A 1 80 ? -11.242 23.219 3.486 1 98.56 80 LEU A C 1
ATOM 607 O O . LEU A 1 80 ? -12.359 23.281 3.998 1 98.56 80 LEU A O 1
ATOM 611 N N . TYR A 1 81 ? -10.141 23.031 4.148 1 98.62 81 TYR A N 1
ATOM 612 C CA . TYR A 1 81 ? -10.148 22.969 5.605 1 98.62 81 TYR A CA 1
ATOM 613 C C . TYR A 1 81 ? -10.773 24.234 6.199 1 98.62 81 TYR A C 1
ATOM 615 O O . TYR A 1 81 ? -11.68 24.141 7.035 1 98.62 81 TYR A O 1
ATOM 623 N N . ASN A 1 82 ? -10.273 25.344 5.754 1 98.56 82 ASN A N 1
ATOM 624 C CA . ASN A 1 82 ? -10.766 26.625 6.242 1 98.56 82 ASN A CA 1
ATOM 625 C C . ASN A 1 82 ? -12.234 26.828 5.902 1 98.56 82 ASN A C 1
ATOM 627 O O . ASN A 1 82 ? -12.992 27.391 6.707 1 98.56 82 ASN A O 1
ATOM 631 N N . GLN A 1 83 ? -12.602 26.438 4.742 1 98.56 83 GLN A N 1
ATOM 632 C CA . GLN A 1 83 ? -13.984 26.594 4.309 1 98.56 83 GLN A CA 1
ATOM 633 C C . GLN A 1 83 ? -14.938 25.844 5.242 1 98.56 83 GLN A C 1
ATOM 635 O O . GLN A 1 83 ? -16.016 26.359 5.57 1 98.56 83 GLN A O 1
ATOM 640 N N . VAL A 1 84 ? -14.555 24.656 5.672 1 98.75 84 VAL A N 1
ATOM 641 C CA . VAL A 1 84 ? -15.367 23.875 6.605 1 98.75 84 VAL A CA 1
ATOM 642 C C . VAL A 1 84 ? -15.477 24.625 7.934 1 98.75 84 VAL A C 1
ATOM 644 O O . VAL A 1 84 ? -16.578 24.781 8.477 1 98.75 84 VAL A O 1
ATOM 647 N N . GLN A 1 85 ? -14.367 25.062 8.398 1 98.25 85 GLN A N 1
ATOM 648 C CA . GLN A 1 85 ? -14.336 25.766 9.68 1 98.25 85 GLN A CA 1
ATOM 649 C C . GLN A 1 85 ? -15.18 27.031 9.633 1 98.25 85 GLN A C 1
ATOM 651 O O . GLN A 1 85 ? -15.961 27.297 10.547 1 98.25 85 GLN A O 1
ATOM 656 N N . GLU A 1 86 ? -15.023 27.781 8.617 1 98.12 86 GLU A N 1
ATOM 657 C CA . GLU A 1 86 ? -15.734 29.047 8.461 1 98.12 86 GLU A CA 1
ATOM 658 C C . GLU A 1 86 ? -17.234 28.828 8.398 1 98.12 86 GLU A C 1
ATOM 660 O O . GLU A 1 86 ? -18.016 29.688 8.844 1 98.12 86 GLU A O 1
ATOM 665 N N . ALA A 1 87 ? -17.641 27.703 7.883 1 98.44 87 ALA A N 1
ATOM 666 C CA . ALA A 1 87 ? -19.062 27.375 7.781 1 98.44 87 ALA A CA 1
ATOM 667 C C . ALA A 1 87 ? -19.594 26.859 9.109 1 98.44 87 ALA A C 1
ATOM 669 O O . ALA A 1 87 ? -20.797 26.656 9.258 1 98.44 87 ALA A O 1
ATOM 670 N N . GLY A 1 88 ? -18.703 26.609 10.031 1 98.38 88 GLY A N 1
ATOM 671 C CA . GLY A 1 88 ? -19.094 26.109 11.328 1 98.38 88 GLY A CA 1
ATOM 672 C C . GLY A 1 88 ? -19.078 24.594 11.406 1 98.38 88 GLY A C 1
ATOM 673 O O . GLY A 1 88 ? -19.641 24 12.336 1 98.38 88 GLY A O 1
ATOM 674 N N . GLY A 1 89 ? -18.5 23.953 10.383 1 98.44 89 GLY A N 1
ATOM 675 C CA . GLY A 1 89 ? -18.422 22.5 10.359 1 98.44 89 GLY A CA 1
ATOM 676 C C . GLY A 1 89 ? -17.266 21.953 11.156 1 98.44 89 GLY A C 1
ATOM 677 O O . GLY A 1 89 ? -16.5 22.703 11.75 1 98.44 89 GLY A O 1
ATOM 678 N N . HIS A 1 90 ? -17.219 20.641 11.18 1 98.19 90 HIS A N 1
ATOM 679 C CA . HIS A 1 90 ? -16.156 19.922 11.891 1 98.19 90 HIS A CA 1
ATOM 680 C C . HIS A 1 90 ? -15.43 18.953 10.969 1 98.19 90 HIS A C 1
ATOM 682 O O . HIS A 1 90 ? -16.047 18.359 10.078 1 98.19 90 HIS A O 1
ATOM 688 N N . LEU A 1 91 ? -14.094 18.875 11.219 1 98.75 91 LEU A N 1
ATOM 689 C CA . LEU A 1 91 ? -13.312 17.891 10.484 1 98.75 91 LEU A CA 1
ATOM 690 C C . LEU A 1 91 ? -13.039 16.656 11.336 1 98.75 91 LEU A C 1
ATOM 692 O O . LEU A 1 91 ? -12.586 16.781 12.477 1 98.75 91 LEU A O 1
ATOM 696 N N . ALA A 1 92 ? -13.305 15.492 10.773 1 98.75 92 ALA A N 1
ATOM 697 C CA . ALA A 1 92 ? -13.047 14.234 11.477 1 98.75 92 ALA A CA 1
ATOM 698 C C . ALA A 1 92 ? -11.578 13.836 11.375 1 98.75 92 ALA A C 1
ATOM 700 O O . ALA A 1 92 ? -10.914 14.133 10.375 1 98.75 92 ALA A O 1
ATOM 701 N N . THR A 1 93 ? -11.078 13.227 12.414 1 98.81 93 THR A N 1
ATOM 702 C CA . THR A 1 93 ? -9.797 12.531 12.391 1 98.81 93 THR A CA 1
ATOM 703 C C . THR A 1 93 ? -9.984 11.062 12.008 1 98.81 93 THR A C 1
ATOM 705 O O . THR A 1 93 ? -10.711 10.336 12.68 1 98.81 93 THR A O 1
ATOM 708 N N . ILE A 1 94 ? -9.359 10.695 10.93 1 98.81 94 ILE A N 1
ATOM 709 C CA . ILE A 1 94 ? -9.523 9.328 10.445 1 98.81 94 ILE A CA 1
ATOM 710 C C . ILE A 1 94 ? -8.289 8.5 10.805 1 98.81 94 ILE A C 1
ATOM 712 O O . ILE A 1 94 ? -7.168 8.867 10.453 1 98.81 94 ILE A O 1
ATOM 716 N N . ILE A 1 95 ? -8.477 7.41 11.5 1 98.88 95 ILE A N 1
ATOM 717 C CA . ILE A 1 95 ? -7.426 6.457 11.828 1 98.88 95 ILE A CA 1
ATOM 718 C C . ILE A 1 95 ? -7.797 5.074 11.297 1 98.88 95 ILE A C 1
ATOM 720 O O . ILE A 1 95 ? -8.734 4.445 11.789 1 98.88 95 ILE A O 1
ATOM 724 N N . ALA A 1 96 ? -7.102 4.598 10.289 1 98.88 96 ALA A N 1
ATOM 725 C CA . ALA A 1 96 ? -7.383 3.285 9.719 1 98.88 96 ALA A CA 1
ATOM 726 C C . ALA A 1 96 ? -7.32 2.193 10.781 1 98.88 96 ALA A C 1
ATOM 728 O O . ALA A 1 96 ? -6.562 2.303 11.75 1 98.88 96 ALA A O 1
ATOM 729 N N . SER A 1 97 ? -8.008 1.112 10.531 1 98.31 97 SER A N 1
ATOM 730 C CA . SER A 1 97 ? -8.156 0.054 11.531 1 98.31 97 SER A CA 1
ATOM 731 C C . SER A 1 97 ? -6.82 -0.632 11.805 1 98.31 97 SER A C 1
ATOM 733 O O . SER A 1 97 ? -6.609 -1.185 12.883 1 98.31 97 SER A O 1
ATOM 735 N N . THR A 1 98 ? -5.906 -0.606 10.805 1 98.44 98 THR A N 1
ATOM 736 C CA . THR A 1 98 ? -4.648 -1.327 10.969 1 98.44 98 THR A CA 1
ATOM 737 C C . THR A 1 98 ? -3.555 -0.395 11.484 1 98.44 98 THR A C 1
ATOM 739 O O . THR A 1 98 ? -2.43 -0.831 11.734 1 98.44 98 THR A O 1
ATOM 742 N N . ALA A 1 99 ? -3.844 0.908 11.617 1 98.75 99 ALA A N 1
ATOM 743 C CA . ALA A 1 99 ? -2.875 1.849 12.164 1 98.75 99 ALA A CA 1
ATOM 744 C C . ALA A 1 99 ? -2.781 1.712 13.688 1 98.75 99 ALA A C 1
ATOM 746 O O . ALA A 1 99 ? -3.736 1.283 14.336 1 98.75 99 ALA A O 1
ATOM 747 N N . HIS A 1 100 ? -1.6 2.045 14.172 1 98.81 100 HIS A N 1
ATOM 748 C CA . HIS A 1 100 ? -1.397 2.07 15.617 1 98.81 100 HIS A CA 1
ATOM 749 C C . HIS A 1 100 ? -1.06 3.475 16.109 1 98.81 100 HIS A C 1
ATOM 751 O O . HIS A 1 100 ? -0.065 4.062 15.672 1 98.81 100 HIS A O 1
ATOM 757 N N . VAL A 1 101 ? -1.899 3.973 17.016 1 98.88 101 VAL A N 1
ATOM 758 C CA . VAL A 1 101 ? -1.674 5.289 17.609 1 98.88 101 VAL A CA 1
ATOM 759 C C . VAL A 1 101 ? -1.594 5.168 19.125 1 98.88 101 VAL A C 1
ATOM 761 O O . VAL A 1 101 ? -2.537 4.703 19.766 1 98.88 101 VAL A O 1
ATOM 764 N N . SER A 1 102 ? -0.474 5.613 19.578 1 98.88 102 SER A N 1
ATOM 765 C CA . SER A 1 102 ? -0.287 5.578 21.031 1 98.88 102 SER A CA 1
ATOM 766 C C . SER A 1 102 ? -1.344 6.414 21.75 1 98.88 102 SER A C 1
ATOM 768 O O . SER A 1 102 ? -1.685 7.512 21.297 1 98.88 102 SER A O 1
ATOM 770 N N . GLN A 1 103 ? -1.814 5.906 22.922 1 98.5 103 GLN A N 1
ATOM 771 C CA . GLN A 1 103 ? -2.75 6.66 23.766 1 98.5 103 GLN A CA 1
ATOM 772 C C . GLN A 1 103 ? -2.107 7.938 24.297 1 98.5 103 GLN A C 1
ATOM 774 O O . GLN A 1 103 ? -2.805 8.836 24.766 1 98.5 103 GLN A O 1
ATOM 779 N N . TYR A 1 104 ? -0.776 7.949 24.188 1 98.75 104 TYR A N 1
ATOM 780 C CA . TYR A 1 104 ? -0.049 9.094 24.719 1 98.75 104 TYR A CA 1
ATOM 781 C C . TYR A 1 104 ? 0.295 10.086 23.625 1 98.75 104 TYR A C 1
ATOM 783 O O . TYR A 1 104 ? 1.028 11.055 23.844 1 98.75 104 TYR A O 1
ATOM 791 N N . ALA A 1 105 ? -0.158 9.852 22.406 1 98.88 105 ALA A N 1
ATOM 792 C CA . ALA A 1 105 ? 0.024 10.773 21.281 1 98.88 105 ALA A CA 1
ATOM 793 C C . ALA A 1 105 ? -1.166 11.719 21.156 1 98.88 105 ALA A C 1
ATOM 795 O O . ALA A 1 105 ? -2.236 11.461 21.703 1 98.88 105 ALA A O 1
ATOM 796 N N . SER A 1 106 ? -0.948 12.828 20.5 1 98.81 106 SER A N 1
ATOM 797 C CA . SER A 1 106 ? -2.033 13.75 20.172 1 98.81 106 SER A CA 1
ATOM 798 C C . SER A 1 106 ? -2.17 13.922 18.656 1 98.81 106 SER A C 1
ATOM 800 O O . SER A 1 106 ? -1.169 14.062 17.953 1 98.81 106 SER A O 1
ATOM 802 N N . ILE A 1 107 ? -3.387 13.891 18.172 1 98.88 107 ILE A N 1
ATOM 803 C CA . ILE A 1 107 ? -3.693 14 16.75 1 98.88 107 ILE A CA 1
ATOM 804 C C . ILE A 1 107 ? -4.66 15.164 16.516 1 98.88 107 ILE A C 1
ATOM 806 O O . ILE A 1 107 ? -5.715 15.234 17.156 1 98.88 107 ILE A O 1
ATOM 810 N N . GLY A 1 108 ? -4.281 16.016 15.578 1 98.81 108 GLY A N 1
ATOM 811 C CA . GLY A 1 108 ? -5.102 17.188 15.281 1 98.81 108 GLY A CA 1
ATOM 812 C C . GLY A 1 108 ? -6.309 16.859 14.414 1 98.81 108 GLY A C 1
ATOM 813 O O . GLY A 1 108 ? -6.332 15.836 13.734 1 98.81 108 GLY A O 1
ATOM 814 N N . GLU A 1 109 ? -7.223 17.781 14.461 1 98.44 109 GLU A N 1
ATOM 815 C CA . GLU A 1 109 ? -8.453 17.641 13.695 1 98.44 109 GLU A CA 1
ATOM 816 C C . GLU A 1 109 ? -8.172 17.578 12.195 1 98.44 109 GLU A C 1
ATOM 818 O O . GLU A 1 109 ? -7.293 18.281 11.695 1 98.44 109 GLU A O 1
ATOM 823 N N . GLY A 1 110 ? -8.953 16.703 11.469 1 98.75 110 GLY A N 1
ATOM 824 C CA . GLY A 1 110 ? -8.836 16.625 10.023 1 98.75 110 GLY A CA 1
ATOM 825 C C . GLY A 1 110 ? -7.707 15.711 9.562 1 98.75 110 GLY A C 1
ATOM 826 O O . GLY A 1 110 ? -7.586 15.422 8.375 1 98.75 110 GLY A O 1
ATOM 827 N N . THR A 1 111 ? -6.906 15.242 10.5 1 98.94 111 THR A N 1
ATOM 828 C CA . THR A 1 111 ? -5.762 14.398 10.164 1 98.94 111 THR A CA 1
ATOM 829 C C . THR A 1 111 ? -6.219 12.992 9.781 1 98.94 111 THR A C 1
ATOM 831 O O . THR A 1 111 ? -7.137 12.445 10.398 1 98.94 111 THR A O 1
ATOM 834 N N . VAL A 1 112 ? -5.566 12.516 8.727 1 98.94 112 VAL A N 1
ATOM 835 C CA . VAL A 1 112 ? -5.832 11.172 8.227 1 98.94 112 VAL A CA 1
ATOM 836 C C . VAL A 1 112 ? -4.602 10.289 8.43 1 98.94 112 VAL A C 1
ATOM 838 O O . VAL A 1 112 ? -3.508 10.625 7.965 1 98.94 112 VAL A O 1
ATOM 841 N N . ILE A 1 113 ? -4.766 9.195 9.141 1 98.94 113 ILE A N 1
ATOM 842 C CA . ILE A 1 113 ? -3.729 8.195 9.367 1 98.94 113 ILE A CA 1
ATOM 843 C C . ILE A 1 113 ? -4.098 6.898 8.648 1 98.94 113 ILE A C 1
ATOM 845 O O . ILE A 1 113 ? -5.059 6.227 9.023 1 98.94 113 ILE A O 1
ATOM 849 N N . LEU A 1 114 ? -3.32 6.539 7.633 1 98.88 114 LEU A N 1
ATOM 850 C CA . LEU A 1 114 ? -3.674 5.445 6.738 1 98.88 114 LEU A CA 1
ATOM 851 C C . LEU A 1 114 ? -3.125 4.121 7.258 1 98.88 114 LEU A C 1
ATOM 853 O O . LEU A 1 114 ? -2.611 4.055 8.375 1 98.88 114 LEU A O 1
ATOM 857 N N . HIS A 1 115 ? -3.354 3.068 6.523 1 98.81 115 HIS A N 1
ATOM 858 C CA . HIS A 1 115 ? -3.143 1.703 6.992 1 98.81 115 HIS A CA 1
ATOM 859 C C . HIS A 1 115 ? -1.682 1.465 7.355 1 98.81 115 HIS A C 1
ATOM 861 O O . HIS A 1 115 ? -0.78 1.907 6.641 1 98.81 115 HIS A O 1
ATOM 867 N N . GLN A 1 116 ? -1.417 0.769 8.445 1 98.69 116 GLN A N 1
ATOM 868 C CA . GLN A 1 116 ? -0.147 0.251 8.945 1 98.69 116 GLN A CA 1
ATOM 869 C C . GLN A 1 116 ? 0.773 1.385 9.391 1 98.69 116 GLN A C 1
ATOM 871 O O . GLN A 1 116 ? 1.965 1.169 9.625 1 98.69 116 GLN A O 1
ATOM 876 N N . ALA A 1 117 ? 0.274 2.594 9.461 1 98.88 117 ALA A N 1
ATOM 877 C CA . ALA A 1 117 ? 1.04 3.684 10.062 1 98.88 117 ALA A CA 1
ATOM 878 C C . ALA A 1 117 ? 1.114 3.531 11.578 1 98.88 117 ALA A C 1
ATOM 880 O O . ALA A 1 117 ? 0.223 2.943 12.195 1 98.88 117 ALA A O 1
ATOM 881 N N . VAL A 1 118 ? 2.217 4.094 12.141 1 98.94 118 VAL A N 1
ATOM 882 C CA . VAL A 1 118 ? 2.416 4.016 13.586 1 98.94 118 VAL A CA 1
ATOM 883 C C . VAL A 1 118 ? 2.764 5.398 14.133 1 98.94 118 VAL A C 1
ATOM 885 O O . VAL A 1 118 ? 3.643 6.078 13.602 1 98.94 118 VAL A O 1
ATOM 888 N N . VAL A 1 119 ? 2.02 5.824 15.148 1 98.94 119 VAL A N 1
ATOM 889 C CA . VAL A 1 119 ? 2.311 7.035 15.906 1 98.94 119 VAL A CA 1
ATOM 890 C C . VAL A 1 119 ? 2.637 6.672 17.359 1 98.94 119 VAL A C 1
ATOM 892 O O . VAL A 1 119 ? 1.77 6.199 18.094 1 98.94 119 VAL A O 1
ATOM 895 N N . ASN A 1 120 ? 3.824 6.922 17.703 1 98.88 120 ASN A N 1
ATOM 896 C CA . ASN A 1 120 ? 4.332 6.422 18.969 1 98.88 120 ASN A CA 1
ATOM 897 C C . ASN A 1 120 ? 4.113 7.43 20.094 1 98.88 120 ASN A C 1
ATOM 899 O O . ASN A 1 120 ? 3.576 8.516 19.875 1 98.88 120 ASN A O 1
ATOM 903 N N . ALA A 1 121 ? 4.457 7.039 21.312 1 98.81 121 ALA A N 1
ATOM 904 C CA . ALA A 1 121 ? 4.164 7.785 22.531 1 98.81 121 ALA A CA 1
ATOM 905 C C . ALA A 1 121 ? 4.816 9.164 22.516 1 98.81 121 ALA A C 1
ATOM 907 O O . ALA A 1 121 ? 5.973 9.305 22.094 1 98.81 121 ALA A O 1
ATOM 908 N N . GLY A 1 122 ? 4.086 10.117 22.906 1 98.75 122 GLY A N 1
ATOM 909 C CA . GLY A 1 122 ? 4.59 11.477 23.047 1 98.75 122 GLY A CA 1
ATOM 910 C C . GLY A 1 122 ? 4.59 12.25 21.734 1 98.75 122 GLY A C 1
ATOM 911 O O . GLY A 1 122 ? 4.855 13.453 21.719 1 98.75 122 GLY A O 1
ATOM 912 N N . ALA A 1 123 ? 4.34 11.57 20.625 1 98.88 123 ALA A N 1
ATOM 913 C CA . ALA A 1 123 ? 4.289 12.242 19.328 1 98.88 123 ALA A CA 1
ATOM 914 C C . ALA A 1 123 ? 3.1 13.195 19.25 1 98.88 123 ALA A C 1
ATOM 916 O O . ALA A 1 123 ? 2.053 12.938 19.859 1 98.88 123 ALA A O 1
ATOM 917 N N . GLN A 1 124 ? 3.244 14.266 18.578 1 98.94 124 GLN A N 1
ATOM 918 C CA . GLN A 1 124 ? 2.209 15.258 18.328 1 98.94 124 GLN A CA 1
ATOM 919 C C . GLN A 1 124 ? 2.043 15.516 16.828 1 98.94 124 GLN A C 1
ATOM 921 O O . GLN A 1 124 ? 2.961 16.016 16.172 1 98.94 124 GLN A O 1
ATOM 926 N N . VAL A 1 125 ? 0.889 15.234 16.312 1 98.94 125 VAL A N 1
ATOM 927 C CA . VAL A 1 125 ? 0.59 15.43 14.898 1 98.94 125 VAL A CA 1
ATOM 928 C C . VAL A 1 125 ? -0.45 16.531 14.742 1 98.94 125 VAL A C 1
ATOM 930 O O . VAL A 1 125 ? -1.509 16.5 15.375 1 98.94 125 VAL A O 1
ATOM 933 N N . GLY A 1 126 ? -0.189 17.5 13.906 1 98.88 126 GLY A N 1
ATOM 934 C CA . GLY A 1 126 ? -1.017 18.688 13.75 1 98.88 126 GLY A CA 1
ATOM 935 C C . GLY A 1 126 ? -2.295 18.422 12.977 1 98.88 126 GLY A C 1
ATOM 936 O O . GLY A 1 126 ? -2.67 17.266 12.758 1 98.88 126 GLY A O 1
ATOM 937 N N . GLU A 1 127 ? -2.957 19.516 12.633 1 98.81 127 GLU A N 1
ATOM 938 C CA . GLU A 1 127 ? -4.246 19.469 11.953 1 98.81 127 GLU A CA 1
ATOM 939 C C . GLU A 1 127 ? -4.074 19.219 10.461 1 98.81 127 GLU A C 1
ATOM 941 O O . GLU A 1 127 ? -3.127 19.703 9.844 1 98.81 127 GLU A O 1
ATOM 946 N N . ASN A 1 128 ? -5.027 18.469 9.906 1 98.75 128 ASN A N 1
ATOM 947 C CA . ASN A 1 128 ? -5.133 18.297 8.461 1 98.75 128 ASN A CA 1
ATOM 948 C C . ASN A 1 128 ? -3.852 17.703 7.875 1 98.75 128 ASN A C 1
ATOM 950 O O . ASN A 1 128 ? -3.416 18.109 6.793 1 98.75 128 ASN A O 1
ATOM 954 N N . VAL A 1 129 ? -3.229 16.797 8.625 1 98.88 129 VAL A N 1
ATOM 955 C CA . VAL A 1 129 ? -2.021 16.078 8.211 1 98.88 129 VAL A CA 1
ATOM 956 C C . VAL A 1 129 ? -2.4 14.766 7.551 1 98.88 129 VAL A C 1
ATOM 958 O O . VAL A 1 129 ? -3.436 14.172 7.871 1 98.88 129 VAL A O 1
ATOM 961 N N . ILE A 1 130 ? -1.636 14.359 6.586 1 98.88 130 ILE A N 1
ATOM 962 C CA . ILE A 1 130 ? -1.723 13.016 6.023 1 98.88 130 ILE A CA 1
ATOM 963 C C . ILE A 1 130 ? -0.529 12.188 6.488 1 98.88 130 ILE A C 1
ATOM 965 O O . ILE A 1 130 ? 0.62 12.508 6.176 1 98.88 130 ILE A O 1
ATOM 969 N N . LEU A 1 131 ? -0.734 11.195 7.309 1 98.94 131 LEU A N 1
ATOM 970 C CA . LEU A 1 131 ? 0.224 10.117 7.523 1 98.94 131 LEU A CA 1
ATOM 971 C C . LEU A 1 131 ? -0.111 8.906 6.656 1 98.94 131 LEU A C 1
ATOM 973 O O . LEU A 1 131 ? -1.052 8.172 6.953 1 98.94 131 LEU A O 1
ATOM 977 N N . ASN A 1 132 ? 0.669 8.75 5.598 1 98.81 132 ASN A N 1
ATOM 978 C CA . ASN A 1 132 ? 0.347 7.773 4.562 1 98.81 132 ASN A CA 1
ATOM 979 C C . ASN A 1 132 ? 0.681 6.352 5.008 1 98.81 132 ASN A C 1
ATOM 981 O O . ASN A 1 132 ? 1.126 6.141 6.137 1 98.81 132 ASN A O 1
ATOM 985 N N . THR A 1 133 ? 0.356 5.41 4.152 1 98.75 133 THR A N 1
ATOM 986 C CA . THR A 1 133 ? 0.513 3.986 4.434 1 98.75 133 THR A CA 1
ATOM 987 C C . THR A 1 133 ? 1.937 3.678 4.887 1 98.75 133 THR A C 1
ATOM 989 O O . THR A 1 133 ? 2.902 4.168 4.301 1 98.75 133 THR A O 1
ATOM 992 N N . PHE A 1 134 ? 2.188 2.992 5.969 1 98.75 134 PHE A N 1
ATOM 993 C CA . PHE A 1 134 ? 3.434 2.439 6.484 1 98.75 134 PHE A CA 1
ATOM 994 C C . PHE A 1 134 ? 4.305 3.535 7.086 1 98.75 134 PHE A C 1
ATOM 996 O O . PHE A 1 134 ? 5.469 3.299 7.414 1 98.75 134 PHE A O 1
ATOM 1003 N N . THR A 1 135 ? 3.797 4.73 7.316 1 98.62 135 THR A N 1
ATOM 1004 C CA . THR A 1 135 ? 4.609 5.777 7.93 1 98.62 135 THR A CA 1
ATOM 1005 C C . THR A 1 135 ? 4.82 5.496 9.414 1 98.62 135 THR A C 1
ATOM 1007 O O . THR A 1 135 ? 3.939 4.953 10.078 1 98.62 135 THR A O 1
ATOM 1010 N N . ASN A 1 136 ? 5.965 5.898 9.867 1 98.88 136 ASN A N 1
ATOM 1011 C CA . ASN A 1 136 ? 6.289 5.781 11.289 1 98.88 136 ASN A CA 1
ATOM 1012 C C . ASN A 1 136 ? 6.664 7.133 11.891 1 98.88 136 ASN A C 1
ATOM 1014 O O . ASN A 1 136 ? 7.551 7.82 11.383 1 98.88 136 ASN A O 1
ATOM 1018 N N . ILE A 1 137 ? 5.961 7.551 12.953 1 98.94 137 ILE A N 1
ATOM 1019 C CA . ILE A 1 137 ? 6.27 8.734 13.75 1 98.94 137 ILE A CA 1
ATOM 1020 C C . ILE A 1 137 ? 6.738 8.312 15.141 1 98.94 137 ILE A C 1
ATOM 1022 O O . ILE A 1 137 ? 5.93 7.883 15.969 1 98.94 137 ILE A O 1
ATOM 1026 N N . GLU A 1 138 ? 8.008 8.477 15.406 1 98.81 138 GLU A N 1
ATOM 1027 C CA . GLU A 1 138 ? 8.578 7.941 16.641 1 98.81 138 GLU A CA 1
ATOM 1028 C C . GLU A 1 138 ? 8.344 8.891 17.812 1 98.81 138 GLU A C 1
ATOM 1030 O O . GLU A 1 138 ? 7.809 9.984 17.641 1 98.81 138 GLU A O 1
ATOM 1035 N N . HIS A 1 139 ? 8.781 8.477 18.906 1 98.75 139 HIS A N 1
ATOM 1036 C CA . HIS A 1 139 ? 8.484 9.102 20.188 1 98.75 139 HIS A CA 1
ATOM 1037 C C . HIS A 1 139 ? 8.844 10.586 20.172 1 98.75 139 HIS A C 1
ATOM 1039 O O . HIS A 1 139 ? 9.875 10.977 19.625 1 98.75 139 HIS A O 1
ATOM 1045 N N . ASN A 1 140 ? 8.016 11.391 20.672 1 98.69 140 ASN A N 1
ATOM 1046 C CA . ASN A 1 140 ? 8.234 12.805 20.953 1 98.69 140 ASN A CA 1
ATOM 1047 C C . ASN A 1 140 ? 8.406 13.617 19.688 1 98.69 140 ASN A C 1
ATOM 1049 O O . ASN A 1 140 ? 8.812 14.781 19.734 1 98.69 140 ASN A O 1
ATOM 1053 N N . THR A 1 141 ? 8.172 13.016 18.562 1 98.81 141 THR A N 1
ATOM 1054 C CA . THR A 1 141 ? 8.266 13.711 17.281 1 98.81 141 THR A CA 1
ATOM 1055 C C . THR A 1 141 ? 7.055 14.609 17.062 1 98.81 141 THR A C 1
ATOM 1057 O O . THR A 1 141 ? 5.926 14.227 17.375 1 98.81 141 THR A O 1
ATOM 1060 N N . ILE A 1 142 ? 7.309 15.773 16.516 1 98.94 142 ILE A N 1
ATOM 1061 C CA . ILE A 1 142 ? 6.262 16.734 16.203 1 98.94 142 ILE A CA 1
ATOM 1062 C C . ILE A 1 142 ? 6.113 16.859 14.688 1 98.94 142 ILE A C 1
ATOM 1064 O O . ILE A 1 142 ? 7.102 17.047 13.969 1 98.94 142 ILE A O 1
ATOM 1068 N N . VAL A 1 143 ? 4.898 16.734 14.18 1 98.94 143 VAL A N 1
ATOM 1069 C CA . VAL A 1 143 ? 4.574 16.984 12.781 1 98.94 143 VAL A CA 1
ATOM 1070 C C . VAL A 1 143 ? 3.611 18.172 12.672 1 98.94 143 VAL A C 1
ATOM 1072 O O . VAL A 1 143 ? 2.48 18.094 13.156 1 98.94 143 VAL A O 1
ATOM 1075 N N . GLY A 1 144 ? 4.016 19.203 12 1 98.88 144 GLY A N 1
ATOM 1076 C CA . GLY A 1 144 ? 3.225 20.406 11.883 1 98.88 144 GLY A CA 1
ATOM 1077 C C . GLY A 1 144 ? 2.004 20.25 10.992 1 98.88 144 GLY A C 1
ATOM 1078 O O . GLY A 1 144 ? 1.959 19.344 10.156 1 98.88 144 GLY A O 1
ATOM 1079 N N . ALA A 1 145 ? 1.114 21.172 11.156 1 98.81 145 ALA A N 1
ATOM 1080 C CA . ALA A 1 145 ? -0.175 21.141 10.477 1 98.81 145 ALA A CA 1
ATOM 1081 C C . ALA A 1 145 ? 0.007 21.203 8.961 1 98.81 145 ALA A C 1
ATOM 1083 O O . ALA A 1 145 ? 1.016 21.719 8.469 1 98.81 145 ALA A O 1
ATOM 1084 N N . GLN A 1 146 ? -0.958 20.609 8.203 1 98.56 146 GLN A N 1
ATOM 1085 C CA . GLN A 1 146 ? -1.078 20.719 6.75 1 98.56 146 GLN A CA 1
ATOM 1086 C C . GLN A 1 146 ? 0.069 20 6.047 1 98.56 146 GLN A C 1
ATOM 1088 O O . GLN A 1 146 ? 0.403 20.328 4.906 1 98.56 146 GLN A O 1
ATOM 1093 N N . SE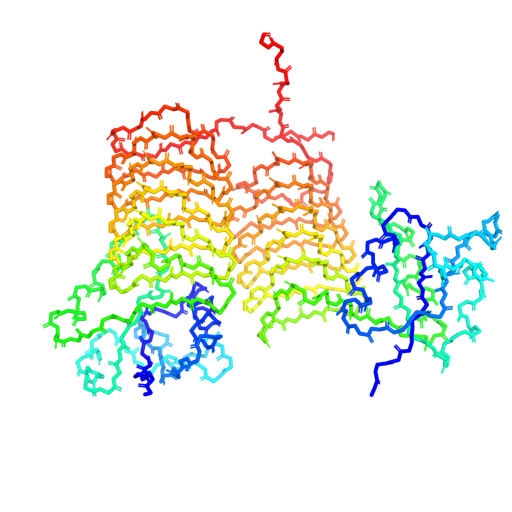R A 1 147 ? 0.727 19.047 6.68 1 98.69 147 SER A N 1
ATOM 1094 C CA . SER A 1 147 ? 1.874 18.344 6.109 1 98.69 147 SER A CA 1
ATOM 1095 C C . SER A 1 147 ? 1.476 16.969 5.578 1 98.69 147 SER A C 1
ATOM 1097 O O . SER A 1 147 ? 0.385 16.484 5.875 1 98.69 147 SER A O 1
ATOM 1099 N N . HIS A 1 148 ? 2.27 16.438 4.766 1 98.81 148 HIS A N 1
ATOM 1100 C CA . HIS A 1 148 ? 2.117 15.094 4.215 1 98.81 148 HIS A CA 1
ATOM 1101 C C . HIS A 1 148 ? 3.389 14.273 4.406 1 98.81 148 HIS A C 1
ATOM 1103 O O . HIS A 1 148 ? 4.43 14.586 3.828 1 98.81 148 HIS A O 1
ATOM 1109 N N . ILE A 1 149 ? 3.293 13.281 5.238 1 98.81 149 ILE A N 1
ATOM 1110 C CA . ILE A 1 149 ? 4.344 12.273 5.383 1 98.81 149 ILE A CA 1
ATOM 1111 C C . ILE A 1 149 ? 4.008 11.055 4.531 1 98.81 149 ILE A C 1
ATOM 1113 O O . ILE A 1 149 ? 3.088 10.297 4.852 1 98.81 149 ILE A O 1
ATOM 1117 N N . SER A 1 150 ? 4.824 10.773 3.494 1 98.5 150 SER A N 1
ATOM 1118 C CA . SER A 1 150 ? 4.457 9.844 2.434 1 98.5 150 SER A CA 1
ATOM 1119 C C . SER A 1 150 ? 4.758 8.406 2.834 1 98.5 150 SER A C 1
ATOM 1121 O O . SER A 1 150 ? 5.27 8.148 3.928 1 98.5 150 SER A O 1
ATOM 1123 N N . THR A 1 151 ? 4.453 7.48 1.951 1 98.62 151 THR A N 1
ATOM 1124 C CA . THR A 1 151 ? 4.418 6.047 2.23 1 98.62 151 THR A CA 1
ATOM 1125 C C . THR A 1 151 ? 5.785 5.551 2.684 1 98.62 151 THR A C 1
ATOM 1127 O O . THR A 1 151 ? 6.809 5.914 2.1 1 98.62 151 THR A O 1
ATOM 1130 N N . GLY A 1 152 ? 5.797 4.746 3.715 1 98.69 152 GLY A N 1
ATOM 1131 C CA . GLY A 1 152 ? 6.988 4.031 4.137 1 98.69 152 GLY A CA 1
ATOM 1132 C C . GLY A 1 152 ? 8.031 4.934 4.77 1 98.69 152 GLY A C 1
ATOM 1133 O O . GLY A 1 152 ? 9.18 4.523 4.969 1 98.69 152 GLY A O 1
ATOM 1134 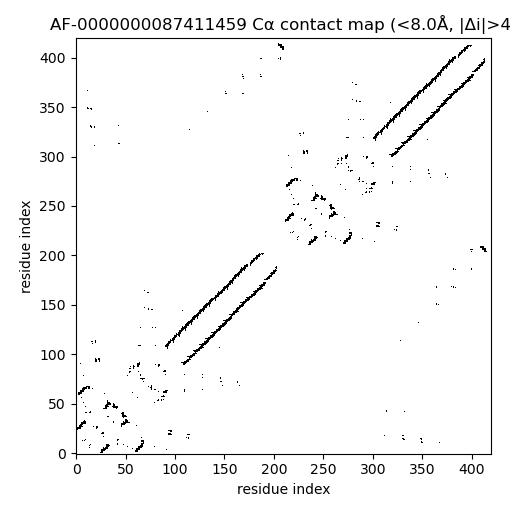N N . THR A 1 153 ? 7.684 6.168 5.09 1 98.56 153 THR A N 1
ATOM 1135 C CA . THR A 1 153 ? 8.625 7.121 5.664 1 98.56 153 THR A CA 1
ATOM 1136 C C . THR A 1 153 ? 8.875 6.816 7.137 1 98.56 153 THR A C 1
ATOM 1138 O O . THR A 1 153 ? 7.949 6.453 7.867 1 98.56 153 THR A O 1
ATOM 1141 N N . MET A 1 154 ? 10.133 6.957 7.547 1 98.75 154 MET A N 1
ATOM 1142 C CA . MET A 1 154 ? 10.547 6.734 8.93 1 98.75 154 MET A CA 1
ATOM 1143 C C . MET A 1 154 ? 11.047 8.023 9.562 1 98.75 154 MET A C 1
ATOM 1145 O O . MET A 1 154 ? 12.156 8.477 9.266 1 98.75 154 MET A O 1
ATOM 1149 N N . ILE A 1 155 ? 10.227 8.625 10.453 1 98.88 155 ILE A N 1
ATOM 1150 C CA . ILE A 1 155 ? 10.648 9.797 11.211 1 98.88 155 ILE A CA 1
ATOM 1151 C C . ILE A 1 155 ? 11.039 9.383 12.625 1 98.88 155 ILE A C 1
ATOM 1153 O O . ILE A 1 155 ? 10.18 9.016 13.43 1 98.88 155 ILE A O 1
ATOM 1157 N N . ASN A 1 156 ? 12.297 9.438 12.914 1 98.69 156 ASN A N 1
ATOM 1158 C CA . ASN A 1 156 ? 12.781 8.922 14.188 1 98.69 156 ASN A CA 1
ATOM 1159 C C . ASN A 1 156 ? 12.508 9.906 15.328 1 98.69 156 ASN A C 1
ATOM 1161 O O . ASN A 1 156 ? 11.836 10.922 15.125 1 98.69 156 ASN A O 1
ATOM 1165 N N . GLY A 1 157 ? 12.922 9.531 16.484 1 98.75 157 GLY A N 1
ATOM 1166 C CA . GLY A 1 157 ? 12.508 10.203 17.703 1 98.75 157 GLY A CA 1
ATOM 1167 C C . GLY A 1 157 ? 12.969 11.648 17.781 1 98.75 157 GLY A C 1
ATOM 1168 O O . GLY A 1 157 ? 14.039 11.992 17.266 1 98.75 157 GLY A O 1
ATOM 1169 N N . ASP A 1 158 ? 12.203 12.438 18.406 1 98.75 158 ASP A N 1
ATOM 1170 C CA . ASP A 1 158 ? 12.539 13.797 18.797 1 98.75 158 ASP A CA 1
ATOM 1171 C C . ASP A 1 158 ? 12.758 14.688 17.578 1 98.75 158 ASP A C 1
ATOM 1173 O O . ASP A 1 158 ? 13.516 15.656 17.625 1 98.75 158 ASP A O 1
ATOM 1177 N N . CYS A 1 159 ? 12.172 14.352 16.453 1 98.94 159 CYS A N 1
ATOM 1178 C CA . CYS A 1 159 ? 12.203 15.219 15.281 1 98.94 159 CYS A CA 1
ATOM 1179 C C . CYS A 1 159 ? 11.117 16.281 15.367 1 98.94 159 CYS A C 1
ATOM 1181 O O . CYS A 1 159 ? 10.133 16.125 16.078 1 98.94 159 CYS A O 1
ATOM 1183 N N . LYS A 1 160 ? 11.336 17.375 14.75 1 98.88 160 LYS A N 1
ATOM 1184 C CA . LYS A 1 160 ? 10.367 18.469 14.625 1 98.88 160 LYS A CA 1
ATOM 1185 C C . LYS A 1 160 ? 10.164 18.859 13.164 1 98.88 160 LYS A C 1
ATOM 1187 O O . LYS A 1 160 ? 11.023 19.5 12.562 1 98.88 160 LYS A O 1
ATOM 1192 N N . ILE A 1 161 ? 9.039 18.547 12.648 1 98.88 161 ILE A N 1
ATOM 1193 C CA . ILE A 1 161 ? 8.664 18.891 11.281 1 98.88 161 ILE A CA 1
ATOM 1194 C C . ILE A 1 161 ? 7.73 20.094 11.289 1 98.88 161 ILE A C 1
ATOM 1196 O O . ILE A 1 161 ? 6.695 20.094 11.961 1 98.88 161 ILE A O 1
ATOM 1200 N N . GLY A 1 162 ? 8.055 21.094 10.562 1 98.62 162 GLY A N 1
ATOM 1201 C CA . GLY A 1 162 ? 7.262 22.312 10.5 1 98.62 162 GLY A CA 1
ATOM 1202 C C . GLY A 1 162 ? 5.918 22.109 9.82 1 98.62 162 GLY A C 1
ATOM 1203 O O . GLY A 1 162 ? 5.438 20.984 9.695 1 98.62 162 GLY A O 1
ATOM 1204 N N . GLU A 1 163 ? 5.301 23.25 9.461 1 98.5 163 GLU A N 1
ATOM 1205 C CA . GLU A 1 163 ? 3.998 23.234 8.805 1 98.5 163 GLU A CA 1
ATOM 1206 C C . GLU A 1 163 ? 4.148 23.219 7.285 1 98.5 163 GLU A C 1
ATOM 1208 O O . GLU A 1 163 ? 5.133 23.734 6.75 1 98.5 163 GLU A O 1
ATOM 1213 N N . ARG A 1 164 ? 3.127 22.562 6.625 1 98.19 164 ARG A N 1
ATOM 1214 C CA . ARG A 1 164 ? 3.078 22.562 5.168 1 98.19 164 ARG A CA 1
ATOM 1215 C C . ARG A 1 164 ? 4.332 21.906 4.586 1 98.19 164 ARG A C 1
ATOM 1217 O O . ARG A 1 164 ? 4.926 22.438 3.643 1 98.19 164 ARG A O 1
ATOM 1224 N N . VAL A 1 165 ? 4.73 20.828 5.172 1 98.25 165 VAL A N 1
ATOM 1225 C CA . VAL A 1 165 ? 5.922 20.094 4.75 1 98.25 165 VAL A CA 1
ATOM 1226 C C . VAL A 1 165 ? 5.508 18.812 4.031 1 98.25 165 VAL A C 1
ATOM 1228 O O . VAL A 1 165 ? 4.516 18.172 4.398 1 98.25 165 VAL A O 1
ATOM 1231 N N . PHE A 1 166 ? 6.168 18.5 3.008 1 98.31 166 PHE A N 1
ATOM 1232 C CA . PHE A 1 166 ? 6.039 17.234 2.305 1 98.31 166 PHE A CA 1
ATOM 1233 C C . PHE A 1 166 ? 7.312 16.406 2.443 1 98.31 166 PHE A C 1
ATOM 1235 O O . PHE A 1 166 ? 8.398 16.875 2.088 1 98.31 166 PHE A O 1
ATOM 1242 N N . ILE A 1 167 ? 7.199 15.195 3.002 1 98.06 167 ILE A N 1
ATOM 1243 C CA . ILE A 1 167 ? 8.312 14.25 3.053 1 98.06 167 ILE A CA 1
ATOM 1244 C C . ILE A 1 167 ? 8.016 13.062 2.145 1 98.06 167 ILE A C 1
ATOM 1246 O O . ILE A 1 167 ? 7.078 12.297 2.395 1 98.06 167 ILE A O 1
ATOM 1250 N N . GLY A 1 168 ? 8.867 12.828 1.184 1 97.12 168 GLY A N 1
ATOM 1251 C CA . GLY A 1 168 ? 8.633 11.82 0.164 1 97.12 168 GLY A CA 1
ATOM 1252 C C . GLY A 1 168 ? 8.805 10.398 0.679 1 97.12 168 GLY A C 1
ATOM 1253 O O . GLY A 1 168 ? 9.492 10.18 1.679 1 97.12 168 GLY A O 1
ATOM 1254 N N . SER A 1 169 ? 8.25 9.492 -0.067 1 97.69 169 SER A N 1
ATOM 1255 C CA . SER A 1 169 ? 8.18 8.086 0.333 1 97.69 169 SER A CA 1
ATOM 1256 C C . SER A 1 169 ? 9.562 7.52 0.614 1 97.69 169 SER A C 1
ATOM 1258 O O . SER A 1 169 ? 10.523 7.832 -0.089 1 97.69 169 SER A O 1
ATOM 1260 N N . HIS A 1 170 ? 9.672 6.637 1.641 1 97 170 HIS A N 1
ATOM 1261 C CA . HIS A 1 170 ? 10.852 5.883 2.043 1 97 170 HIS A CA 1
ATOM 1262 C C . HIS A 1 170 ? 11.984 6.809 2.477 1 97 170 HIS A C 1
ATOM 1264 O O . HIS A 1 170 ? 13.148 6.418 2.471 1 97 170 HIS A O 1
ATOM 1270 N N . SER A 1 171 ? 11.648 8.031 2.756 1 96.62 171 SER A N 1
ATOM 1271 C CA . SER A 1 171 ? 12.648 8.891 3.365 1 96.62 171 SER A CA 1
ATOM 1272 C C . SER A 1 171 ? 12.828 8.578 4.844 1 96.62 171 SER A C 1
ATOM 1274 O O . SER A 1 171 ? 11.945 7.992 5.473 1 96.62 171 SER A O 1
ATOM 1276 N N . VAL A 1 172 ? 14 8.93 5.305 1 97.81 172 VAL A N 1
ATOM 1277 C CA . VAL A 1 172 ? 14.336 8.688 6.707 1 97.81 172 VAL A CA 1
ATOM 1278 C C . VAL A 1 172 ? 14.891 9.969 7.328 1 97.81 172 VAL A C 1
ATOM 1280 O O . VAL A 1 172 ? 15.781 10.609 6.762 1 97.81 172 VAL A O 1
ATOM 1283 N N . LEU A 1 173 ? 14.297 10.414 8.398 1 98.25 173 LEU A N 1
ATOM 1284 C CA . LEU A 1 173 ? 14.906 11.406 9.273 1 98.25 173 LEU A CA 1
ATOM 1285 C C . LEU A 1 173 ? 15.555 10.75 10.484 1 98.25 173 LEU A C 1
ATOM 1287 O O . LEU A 1 173 ? 14.875 10.102 11.281 1 98.25 173 LEU A O 1
ATOM 1291 N N . VAL A 1 174 ? 16.875 10.922 10.57 1 97.88 174 VAL A N 1
ATOM 1292 C CA . VAL A 1 174 ? 17.516 10.391 11.773 1 97.88 174 VAL A CA 1
ATOM 1293 C C . VAL A 1 174 ? 17.016 11.148 13 1 97.88 174 VAL A C 1
ATOM 1295 O O . VAL A 1 174 ? 16.312 12.148 12.875 1 97.88 174 VAL A O 1
ATOM 1298 N N . ASN A 1 175 ? 17.312 10.664 14.117 1 98.31 175 ASN A N 1
ATOM 1299 C CA . ASN A 1 175 ? 16.766 11.211 15.352 1 98.31 175 ASN A CA 1
ATOM 1300 C C . ASN A 1 175 ? 17.156 12.68 15.523 1 98.31 175 ASN A C 1
ATOM 1302 O O . ASN A 1 175 ? 18.266 13.078 15.188 1 98.31 175 ASN A O 1
ATOM 1306 N N . GLY A 1 176 ? 16.234 13.43 15.992 1 98.38 176 GLY A N 1
ATOM 1307 C CA . GLY A 1 176 ? 16.516 14.781 16.453 1 98.38 176 GLY A CA 1
ATOM 1308 C C . GLY A 1 176 ? 16.578 15.789 15.32 1 98.38 176 GLY A C 1
ATOM 1309 O O . GLY A 1 176 ? 17.109 16.891 15.492 1 98.38 176 GLY A O 1
ATOM 1310 N N . ILE A 1 177 ? 16.094 15.539 14.133 1 98.31 177 ILE A N 1
ATOM 1311 C CA . ILE A 1 177 ? 16.156 16.406 12.961 1 98.31 177 ILE A CA 1
ATOM 1312 C C . ILE A 1 177 ? 15.016 17.438 13.031 1 98.31 177 ILE A C 1
ATOM 1314 O O . ILE A 1 177 ? 13.891 17.094 13.398 1 98.31 177 ILE A O 1
ATOM 1318 N N . THR A 1 178 ? 15.344 18.656 12.68 1 98.69 178 THR A N 1
ATOM 1319 C CA . THR A 1 178 ? 14.328 19.703 12.539 1 98.69 178 THR A CA 1
ATOM 1320 C C . THR A 1 178 ? 14.172 20.109 11.078 1 98.69 178 THR A C 1
ATOM 1322 O O . THR A 1 178 ? 15.156 20.391 10.398 1 98.69 178 THR A O 1
ATOM 1325 N N . ILE A 1 179 ? 12.961 20.109 10.547 1 98.69 179 ILE A N 1
ATOM 1326 C CA . ILE A 1 179 ? 12.609 20.578 9.219 1 98.69 179 ILE A CA 1
ATOM 1327 C C . ILE A 1 179 ? 11.742 21.828 9.328 1 98.69 179 ILE A C 1
ATOM 1329 O O . ILE A 1 179 ? 10.727 21.828 10.031 1 98.69 179 ILE A O 1
ATOM 1333 N N . GLY A 1 180 ? 12.086 22.891 8.688 1 98.31 180 GLY A N 1
ATOM 1334 C CA . GLY A 1 180 ? 11.32 24.141 8.703 1 98.31 180 GLY A CA 1
ATOM 1335 C C . GLY A 1 180 ? 10.031 24.047 7.91 1 98.31 180 GLY A C 1
ATOM 1336 O O . GLY A 1 180 ? 9.742 23.031 7.293 1 98.31 180 GLY A O 1
ATOM 1337 N N . ASP A 1 181 ? 9.266 25.172 7.965 1 97.88 181 ASP A N 1
ATOM 1338 C CA . ASP A 1 181 ? 8.008 25.25 7.23 1 97.88 181 ASP A CA 1
ATOM 1339 C C . ASP A 1 181 ? 8.25 25.266 5.723 1 97.88 181 ASP A C 1
ATOM 1341 O O . ASP A 1 181 ? 9.305 25.703 5.262 1 97.88 181 ASP A O 1
ATOM 1345 N N . ASP A 1 182 ? 7.297 24.688 4.98 1 97.25 182 ASP A N 1
ATOM 1346 C CA . ASP A 1 182 ? 7.238 24.844 3.529 1 97.25 182 ASP A CA 1
ATOM 1347 C C . ASP A 1 182 ? 8.422 24.156 2.854 1 97.25 182 ASP A C 1
ATOM 1349 O O . ASP A 1 182 ? 8.961 24.656 1.865 1 97.25 182 ASP A O 1
ATOM 1353 N N . VAL A 1 183 ? 8.891 23.078 3.422 1 97.31 183 VAL A N 1
ATOM 1354 C CA . VAL A 1 183 ? 9.969 22.281 2.842 1 97.31 183 VAL A CA 1
ATOM 1355 C C . VAL A 1 183 ? 9.391 21.062 2.133 1 97.31 183 VAL A C 1
ATOM 1357 O O . VAL A 1 183 ? 8.469 20.422 2.646 1 97.31 183 VAL A O 1
ATOM 1360 N N . ILE A 1 184 ? 9.852 20.797 0.987 1 96.94 184 ILE A N 1
ATOM 1361 C CA . ILE A 1 184 ? 9.539 19.578 0.242 1 96.94 184 ILE A CA 1
ATOM 1362 C C . ILE A 1 184 ? 10.781 18.703 0.142 1 96.94 184 ILE A C 1
ATOM 1364 O O . ILE A 1 184 ? 11.82 19.141 -0.378 1 96.94 184 ILE A O 1
ATOM 1368 N N . ILE A 1 185 ? 10.711 17.516 0.651 1 96.38 185 ILE A N 1
ATOM 1369 C CA . ILE A 1 185 ? 11.773 16.531 0.54 1 96.38 185 ILE A CA 1
ATOM 1370 C C . ILE A 1 185 ? 11.352 15.422 -0.419 1 96.38 185 ILE A C 1
ATOM 1372 O O . ILE A 1 185 ? 10.297 14.805 -0.238 1 96.38 185 ILE A O 1
ATOM 1376 N N . GLY A 1 186 ? 12.133 15.117 -1.396 1 94.19 186 GLY A N 1
ATOM 1377 C CA . GLY A 1 186 ? 11.844 14.062 -2.361 1 94.19 186 GLY A CA 1
ATOM 1378 C C . GLY A 1 186 ? 11.93 12.672 -1.769 1 94.19 186 GLY A C 1
ATOM 1379 O O . GLY A 1 186 ? 12.43 12.492 -0.655 1 94.19 186 GLY A O 1
ATOM 1380 N N . ALA A 1 187 ? 11.453 11.734 -2.562 1 94.38 187 ALA A N 1
ATOM 1381 C CA . ALA A 1 187 ? 11.422 10.344 -2.113 1 94.38 187 ALA A CA 1
ATOM 1382 C C . ALA A 1 187 ? 12.836 9.805 -1.888 1 94.38 187 ALA A C 1
ATOM 1384 O O . ALA A 1 187 ? 13.805 10.336 -2.441 1 94.38 187 ALA A O 1
ATOM 1385 N N . SER A 1 188 ? 12.914 8.75 -1.028 1 94.25 188 SER A N 1
ATOM 1386 C CA . SER A 1 188 ? 14.125 7.98 -0.767 1 94.25 188 SER A CA 1
ATOM 1387 C C . SER A 1 188 ? 15.266 8.891 -0.314 1 94.25 188 SER A C 1
ATOM 1389 O O . SER A 1 188 ? 16.406 8.727 -0.753 1 94.25 188 SER A O 1
ATOM 1391 N N . SER A 1 189 ? 14.93 9.867 0.505 1 93.75 189 SER A N 1
ATOM 1392 C CA . SER A 1 189 ? 15.938 10.789 1.016 1 93.75 189 SER A CA 1
ATOM 1393 C C . SER A 1 189 ? 16.391 10.391 2.416 1 93.75 189 SER A C 1
ATOM 1395 O O . SER A 1 189 ? 15.578 9.977 3.244 1 93.75 189 SER A O 1
ATOM 1397 N N . SER A 1 190 ? 17.641 10.438 2.607 1 94.38 190 SER A N 1
ATOM 1398 C CA . SER A 1 190 ? 18.219 10.289 3.939 1 94.38 190 SER A CA 1
ATOM 1399 C C . SER A 1 190 ? 18.594 11.641 4.539 1 94.38 190 SER A C 1
ATOM 1401 O O . SER A 1 190 ? 19.531 12.297 4.082 1 94.38 190 SER A O 1
ATOM 1403 N N . ILE A 1 191 ? 17.875 12.094 5.516 1 96 191 ILE A N 1
ATOM 1404 C CA . ILE A 1 191 ? 18.094 13.398 6.125 1 96 191 ILE A CA 1
ATOM 1405 C C . ILE A 1 191 ? 18.844 13.242 7.438 1 96 191 ILE A C 1
ATOM 1407 O O . ILE A 1 191 ? 18.297 12.742 8.422 1 96 191 ILE A O 1
ATOM 1411 N N . ARG A 1 192 ? 20.016 13.703 7.441 1 96.44 192 ARG A N 1
ATOM 1412 C CA . ARG A 1 192 ? 20.906 13.516 8.586 1 96.44 192 ARG A CA 1
ATOM 1413 C C . ARG A 1 192 ? 21.203 14.852 9.266 1 96.44 192 ARG A C 1
ATOM 1415 O O . ARG A 1 192 ? 21.844 14.883 10.32 1 96.44 192 ARG A O 1
ATOM 1422 N N . LYS A 1 193 ? 20.859 15.93 8.555 1 96.75 193 LYS A N 1
ATOM 1423 C CA . LYS A 1 193 ? 21 17.266 9.109 1 96.75 193 LYS A CA 1
ATOM 1424 C C . LYS A 1 193 ? 19.703 18.062 8.961 1 96.75 193 LYS A C 1
ATOM 1426 O O . LYS A 1 193 ? 18.969 17.906 7.988 1 96.75 193 LYS A O 1
ATOM 1431 N N . SER A 1 194 ? 19.547 19 9.898 1 98.06 194 SER A N 1
ATOM 1432 C CA . SER A 1 194 ? 18.328 19.812 9.891 1 98.06 194 SER A CA 1
ATOM 1433 C C . SER A 1 194 ? 18.281 20.703 8.656 1 98.06 194 SER A C 1
ATOM 1435 O O . SER A 1 194 ? 19.312 21.172 8.172 1 98.06 194 SER A O 1
ATOM 1437 N N . ILE A 1 195 ? 17.109 20.906 8.148 1 97.62 195 ILE A N 1
ATOM 1438 C CA . ILE A 1 195 ? 16.828 21.766 7.008 1 97.62 195 ILE A CA 1
ATOM 1439 C C . ILE A 1 195 ? 15.859 22.875 7.426 1 97.62 195 ILE A C 1
ATOM 1441 O O . ILE A 1 195 ? 14.68 22.609 7.656 1 97.62 195 ILE A O 1
ATOM 1445 N N . MET A 1 196 ? 16.281 24.094 7.477 1 96.31 196 MET A N 1
ATOM 1446 C CA . MET A 1 196 ? 15.445 25.172 8 1 96.31 196 MET A CA 1
ATOM 1447 C C . MET A 1 196 ? 14.906 26.031 6.867 1 96.31 196 MET A C 1
ATOM 1449 O O . MET A 1 196 ? 13.828 26.625 6.992 1 96.31 196 MET A O 1
ATOM 1453 N N . GLU A 1 197 ? 15.625 26.078 5.816 1 96.25 197 GLU A N 1
ATOM 1454 C CA . GLU A 1 197 ? 15.266 26.953 4.703 1 96.25 197 GLU A CA 1
ATOM 1455 C C . GLU A 1 197 ? 14.203 26.297 3.82 1 96.25 197 GLU A C 1
ATOM 1457 O O . GLU A 1 197 ? 14.344 25.141 3.424 1 96.25 197 GLU A O 1
ATOM 1462 N N . LYS A 1 198 ? 13.211 27.047 3.498 1 95.06 198 LYS A N 1
ATOM 1463 C CA . LYS A 1 198 ? 12.172 26.547 2.609 1 95.06 198 LYS A CA 1
ATOM 1464 C C . LYS A 1 198 ? 12.742 26.203 1.233 1 95.06 198 LYS A C 1
ATOM 1466 O O . LYS A 1 198 ? 13.695 26.844 0.778 1 95.06 198 LYS A O 1
ATOM 1471 N N . GLY A 1 199 ? 12.117 25.172 0.609 1 94.31 199 GLY A N 1
ATOM 1472 C CA . GLY A 1 199 ? 12.57 24.766 -0.711 1 9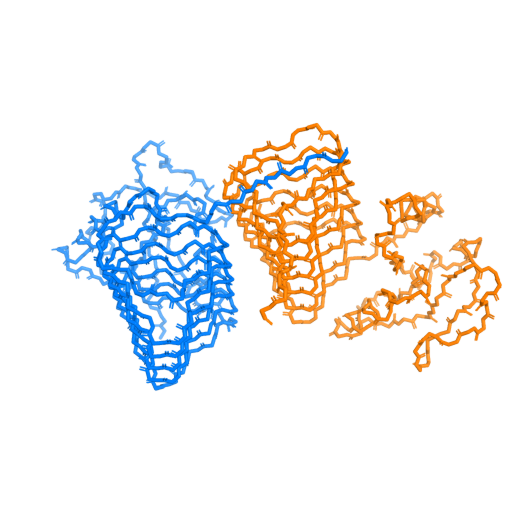4.31 199 GLY A CA 1
ATOM 1473 C C . GLY A 1 199 ? 12.336 23.281 -0.989 1 94.31 199 GLY A C 1
ATOM 1474 O O . GLY A 1 199 ? 11.68 22.594 -0.208 1 94.31 199 GLY A O 1
ATOM 1475 N N . ILE A 1 200 ? 12.734 22.938 -2.186 1 94.25 200 ILE A N 1
ATOM 1476 C CA . ILE A 1 200 ? 12.633 21.562 -2.629 1 94.25 200 ILE A CA 1
ATOM 1477 C C . ILE A 1 200 ? 14 20.891 -2.543 1 94.25 200 ILE A C 1
ATOM 1479 O O . ILE A 1 200 ? 14.977 21.375 -3.109 1 94.25 200 ILE A O 1
ATOM 1483 N N . TYR A 1 201 ? 14.094 19.781 -1.779 1 93.56 201 TYR A N 1
ATOM 1484 C CA . TYR A 1 201 ? 15.32 19.031 -1.562 1 93.56 201 TYR A CA 1
ATOM 1485 C C . TYR A 1 201 ? 15.188 17.594 -2.064 1 93.56 201 TYR A C 1
ATOM 1487 O O . 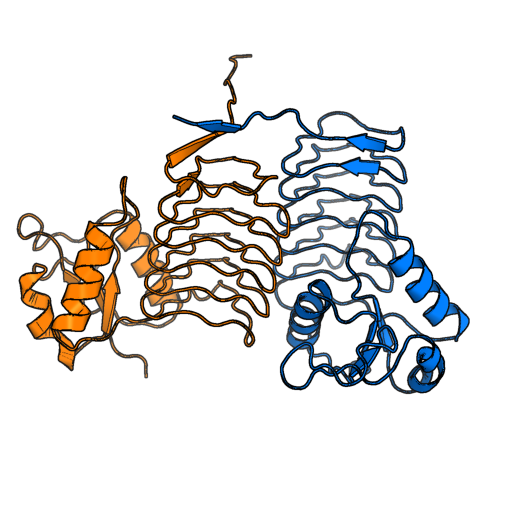TYR A 1 201 ? 14.148 16.953 -1.868 1 93.56 201 TYR A O 1
ATOM 1495 N N . TYR A 1 202 ? 16.172 17.047 -2.791 1 89.69 202 TYR A N 1
ATOM 1496 C CA . TYR A 1 202 ? 16.172 15.672 -3.264 1 89.69 202 TYR A CA 1
ATOM 1497 C C . TYR A 1 202 ? 17.578 15.078 -3.201 1 89.69 202 TYR A C 1
ATOM 1499 O O . TYR A 1 202 ? 18.578 15.812 -3.244 1 89.69 202 TYR A O 1
ATOM 1507 N N . ASN A 1 203 ? 17.625 13.727 -2.971 1 83.94 203 ASN A N 1
ATOM 1508 C CA . ASN A 1 203 ? 18.906 13.023 -3.076 1 83.94 203 ASN A CA 1
ATOM 1509 C C . ASN A 1 203 ? 19.312 12.82 -4.531 1 83.94 203 ASN A C 1
ATOM 1511 O O . ASN A 1 203 ? 18.484 12.461 -5.371 1 83.94 203 ASN A O 1
ATOM 1515 N N . SER A 1 204 ? 20.562 13.164 -4.75 1 74.5 204 SER A N 1
ATOM 1516 C CA . SER A 1 204 ? 21.078 12.969 -6.105 1 74.5 204 SER A CA 1
ATOM 1517 C C . SER A 1 204 ? 21.328 11.492 -6.395 1 74.5 204 SER A C 1
ATOM 1519 O O . SER A 1 204 ? 21.922 10.789 -5.574 1 74.5 204 SER A O 1
ATOM 1521 N N . SER A 1 205 ? 20.375 10.766 -7.062 1 68.69 205 SER A N 1
ATOM 1522 C CA . SER A 1 205 ? 20.625 9.391 -7.5 1 68.69 205 SER A CA 1
ATOM 1523 C C . SER A 1 205 ? 20.438 9.25 -9.008 1 68.69 205 SER A C 1
ATOM 1525 O O . SER A 1 205 ? 19.656 9.984 -9.609 1 68.69 205 SER A O 1
ATOM 1527 N N . THR A 1 206 ? 21.484 8.484 -9.555 1 69.5 206 THR A N 1
ATOM 1528 C CA . THR A 1 206 ? 21.391 8.227 -10.984 1 69.5 206 THR A CA 1
ATOM 1529 C C . THR A 1 206 ? 21.016 6.77 -11.25 1 69.5 206 THR A C 1
ATOM 1531 O O . THR A 1 206 ? 21.609 5.859 -10.664 1 69.5 206 THR A O 1
ATOM 1534 N N . LEU A 1 207 ? 19.953 6.664 -11.977 1 76.12 207 LEU A N 1
ATOM 1535 C CA . LEU A 1 207 ? 19.562 5.336 -12.438 1 76.12 207 LEU A CA 1
ATOM 1536 C C . LEU A 1 207 ? 20.375 4.918 -13.656 1 76.12 207 LEU A C 1
ATOM 1538 O O . LEU A 1 207 ? 20.438 5.648 -14.648 1 76.12 207 LEU A O 1
ATOM 1542 N N . LEU A 1 208 ? 21.031 3.705 -13.523 1 74 208 LEU A N 1
ATOM 1543 C CA . LEU A 1 208 ? 21.859 3.188 -14.602 1 74 208 LEU A CA 1
ATOM 1544 C C . LEU A 1 208 ? 21.25 1.934 -15.211 1 74 208 LEU A C 1
ATOM 1546 O O . LEU A 1 208 ? 20.516 1.206 -14.539 1 74 208 LEU A O 1
ATOM 1550 N N . LYS A 1 209 ? 21.453 1.899 -16.594 1 73.06 209 LYS A N 1
ATOM 1551 C CA . LYS A 1 209 ? 21.094 0.676 -17.312 1 73.06 209 LYS A CA 1
ATOM 1552 C C . LYS A 1 209 ? 22.312 -0.21 -17.531 1 73.06 209 LYS A C 1
ATOM 1554 O O . LYS A 1 209 ? 23.375 0.279 -17.906 1 73.06 209 LYS A O 1
ATOM 1559 N N . LEU A 1 210 ? 22.078 -1.653 -17.25 1 68.88 210 LEU A N 1
ATOM 1560 C CA . LEU A 1 210 ? 23.156 -2.596 -17.562 1 68.88 210 LEU A CA 1
ATOM 1561 C C . LEU A 1 210 ? 23.094 -3.008 -19.031 1 68.88 210 LEU A C 1
ATOM 1563 O O . LEU A 1 210 ? 22.016 -3.113 -19.609 1 68.88 210 LEU A O 1
ATOM 1567 N N . MET B 1 1 ? -15.547 -24.25 2.879 1 72.38 1 MET B N 1
ATOM 1568 C CA . MET B 1 1 ? -14.172 -24.562 3.266 1 72.38 1 MET B CA 1
ATOM 1569 C C . MET B 1 1 ? -13.227 -24.422 2.076 1 72.38 1 MET B C 1
ATOM 1571 O O . MET B 1 1 ? -13.625 -24.641 0.932 1 72.38 1 MET B O 1
ATOM 1575 N N . LYS B 1 2 ? -11.906 -23.875 2.275 1 88.88 2 LYS B N 1
ATOM 1576 C CA . LYS B 1 2 ? -10.93 -23.719 1.196 1 88.88 2 LYS B CA 1
ATOM 1577 C C . LYS B 1 2 ? -10.391 -25.078 0.75 1 88.88 2 LYS B C 1
ATOM 1579 O O . LYS B 1 2 ? -10.148 -25.953 1.578 1 88.88 2 LYS B O 1
ATOM 1584 N N . ARG B 1 3 ? -10.305 -25.188 -0.561 1 96.56 3 ARG B N 1
ATOM 1585 C CA . ARG B 1 3 ? -9.664 -26.391 -1.081 1 96.56 3 ARG B CA 1
ATOM 1586 C C . ARG B 1 3 ? -8.219 -26.5 -0.602 1 96.56 3 ARG B C 1
ATOM 1588 O O . ARG B 1 3 ? -7.543 -25.469 -0.433 1 96.56 3 ARG B O 1
ATOM 1595 N N . PRO B 1 4 ? -7.734 -27.812 -0.401 1 98.5 4 PRO B N 1
ATOM 1596 C CA . PRO B 1 4 ? -6.316 -27.969 -0.067 1 98.5 4 PRO B CA 1
ATOM 1597 C C . PRO B 1 4 ? -5.395 -27.5 -1.19 1 98.5 4 PRO B C 1
ATOM 1599 O O . PRO B 1 4 ? -5.844 -27.297 -2.318 1 98.5 4 PRO B O 1
ATOM 1602 N N . LEU B 1 5 ? -4.066 -27.406 -0.79 1 98.88 5 LEU B N 1
ATOM 1603 C CA . LEU B 1 5 ? -3.121 -26.859 -1.752 1 98.88 5 LEU B CA 1
ATOM 1604 C C . LEU B 1 5 ? -2.027 -27.859 -2.088 1 98.88 5 LEU B C 1
ATOM 1606 O O . LEU B 1 5 ? -1.629 -28.656 -1.236 1 98.88 5 LEU B O 1
ATOM 1610 N N . ILE B 1 6 ? -1.608 -27.766 -3.293 1 98.88 6 ILE B N 1
ATOM 1611 C CA . ILE B 1 6 ? -0.32 -28.312 -3.715 1 98.88 6 ILE B CA 1
ATOM 1612 C C . ILE B 1 6 ? 0.608 -27.172 -4.121 1 98.88 6 ILE B C 1
ATOM 1614 O O . ILE B 1 6 ? 0.232 -26.312 -4.922 1 98.88 6 ILE B O 1
ATOM 1618 N N . LEU B 1 7 ? 1.751 -27.188 -3.514 1 98.94 7 LEU B N 1
ATOM 1619 C CA . LEU B 1 7 ? 2.736 -26.156 -3.822 1 98.94 7 LEU B CA 1
ATOM 1620 C C . LEU B 1 7 ? 3.719 -26.641 -4.883 1 98.94 7 LEU B C 1
ATOM 1622 O O . LEU B 1 7 ? 4.152 -27.797 -4.848 1 98.94 7 LEU B O 1
ATOM 1626 N N . LEU B 1 8 ? 4.066 -25.75 -5.824 1 98.81 8 LEU B N 1
ATOM 1627 C CA . LEU B 1 8 ? 4.965 -26.109 -6.918 1 98.81 8 LEU B CA 1
ATOM 1628 C C . LEU B 1 8 ? 6.316 -25.422 -6.754 1 98.81 8 LEU B C 1
ATOM 1630 O O . LEU B 1 8 ? 6.449 -24.234 -7.02 1 98.81 8 LEU B O 1
ATOM 1634 N N . GLY B 1 9 ? 7.324 -26.203 -6.43 1 98.38 9 GLY B N 1
ATOM 1635 C CA . GLY B 1 9 ? 8.648 -25.703 -6.105 1 98.38 9 GLY B CA 1
ATOM 1636 C C . GLY B 1 9 ? 8.938 -25.688 -4.613 1 98.38 9 GLY B C 1
ATOM 1637 O O . GLY B 1 9 ? 8.242 -25.031 -3.844 1 98.38 9 GLY B O 1
ATOM 1638 N N . GLY B 1 10 ? 9.969 -26.375 -4.168 1 97.5 10 GLY B N 1
ATOM 1639 C CA . GLY B 1 10 ? 10.266 -26.547 -2.754 1 97.5 10 GLY B CA 1
ATOM 1640 C C . GLY B 1 10 ? 11.516 -25.797 -2.322 1 97.5 10 GLY B C 1
ATOM 1641 O O . GLY B 1 10 ? 12.328 -26.312 -1.559 1 97.5 10 GLY B O 1
ATOM 1642 N N . GLY B 1 11 ? 11.734 -24.672 -2.844 1 95.94 11 GLY B N 1
ATOM 1643 C CA . GLY B 1 11 ? 12.898 -23.875 -2.49 1 95.94 11 GLY B CA 1
ATOM 1644 C C . GLY B 1 11 ? 12.641 -22.922 -1.343 1 95.94 11 GLY B C 1
ATOM 1645 O O . GLY B 1 11 ? 11.75 -23.156 -0.519 1 95.94 11 GLY B O 1
ATOM 1646 N N . GLY B 1 12 ? 13.453 -21.891 -1.121 1 96.19 12 GLY B N 1
ATOM 1647 C CA . GLY B 1 12 ? 13.336 -20.922 -0.046 1 96.19 12 GLY B CA 1
ATOM 1648 C C . GLY B 1 12 ? 12 -20.203 -0.035 1 96.19 12 GLY B C 1
ATOM 1649 O O . GLY B 1 12 ? 11.367 -20.062 1.016 1 96.19 12 GLY B O 1
ATOM 1650 N N . HIS B 1 13 ? 11.594 -19.734 -1.172 1 97.5 13 HIS B N 1
ATOM 1651 C CA . HIS B 1 13 ? 10.344 -19 -1.259 1 97.5 13 HIS B CA 1
ATOM 1652 C C . HIS B 1 13 ? 9.156 -19.875 -0.867 1 97.5 13 HIS B C 1
ATOM 1654 O O . HIS B 1 13 ? 8.156 -19.375 -0.339 1 97.5 13 HIS B O 1
ATOM 1660 N N . CYS B 1 14 ? 9.25 -21.109 -1.107 1 98.5 14 CYS B N 1
ATOM 1661 C CA . CYS B 1 14 ? 8.219 -22.062 -0.713 1 98.5 14 CYS B CA 1
ATOM 1662 C C . CYS B 1 14 ? 7.926 -21.969 0.78 1 98.5 14 CYS B C 1
ATOM 1664 O O . CYS B 1 14 ? 6.766 -22.016 1.196 1 98.5 14 CYS B O 1
ATOM 1666 N N . LYS B 1 15 ? 8.922 -21.828 1.589 1 98.62 15 LYS B N 1
ATOM 1667 C CA . LYS B 1 15 ? 8.758 -21.703 3.035 1 98.62 15 LYS B CA 1
ATOM 1668 C C . LYS B 1 15 ? 7.91 -20.484 3.398 1 98.62 15 LYS B C 1
ATOM 1670 O O . LYS B 1 15 ? 7.035 -20.578 4.262 1 98.62 15 LYS B O 1
ATOM 1675 N N . SER B 1 16 ? 8.125 -19.359 2.76 1 98.69 16 SER B N 1
ATOM 1676 C CA . SER B 1 16 ? 7.34 -18.156 2.975 1 98.69 16 SER B CA 1
ATOM 1677 C C . SER B 1 16 ? 5.879 -18.375 2.59 1 98.69 16 SER B C 1
ATOM 1679 O O . SER B 1 16 ? 4.977 -17.906 3.289 1 98.69 16 SER B O 1
ATOM 1681 N N . VAL B 1 17 ? 5.695 -19.094 1.472 1 98.81 17 VAL B N 1
ATOM 1682 C CA . VAL B 1 17 ? 4.336 -19.312 0.984 1 98.81 17 VAL B CA 1
ATOM 1683 C C . VAL B 1 17 ? 3.602 -20.266 1.91 1 98.81 17 VAL B C 1
ATOM 1685 O O . VAL B 1 17 ? 2.408 -20.109 2.172 1 98.81 17 VAL B O 1
ATOM 1688 N N . ILE B 1 18 ? 4.32 -21.281 2.414 1 98.88 18 ILE B N 1
ATOM 1689 C CA . ILE B 1 18 ? 3.723 -22.188 3.391 1 98.88 18 ILE B CA 1
ATOM 1690 C C . ILE B 1 18 ? 3.199 -21.391 4.582 1 98.88 18 ILE B C 1
ATOM 1692 O O . ILE B 1 18 ? 2.043 -21.547 4.98 1 98.88 18 ILE B O 1
ATOM 1696 N N . GLU B 1 19 ? 4.016 -20.547 5.152 1 98.75 19 GLU B N 1
ATOM 1697 C CA . GLU B 1 19 ? 3.654 -19.719 6.305 1 98.75 19 GLU B CA 1
ATOM 1698 C C . GLU B 1 19 ? 2.441 -18.844 6 1 98.75 19 GLU B C 1
ATOM 1700 O O . GLU B 1 19 ? 1.518 -18.75 6.812 1 98.75 19 GLU B O 1
ATOM 1705 N N . ALA B 1 20 ? 2.408 -18.234 4.848 1 98.81 20 ALA B N 1
ATOM 1706 C CA . ALA B 1 20 ? 1.314 -17.344 4.457 1 98.81 20 ALA B CA 1
ATOM 1707 C C . ALA B 1 20 ? 0.018 -18.125 4.266 1 98.81 20 ALA B C 1
ATOM 1709 O O . ALA B 1 20 ? -1.04 -17.719 4.75 1 98.81 20 ALA B O 1
ATOM 1710 N N . ALA B 1 21 ? 0.098 -19.234 3.543 1 98.81 21 ALA B N 1
ATOM 1711 C CA . ALA B 1 21 ? -1.079 -20.047 3.258 1 98.81 21 ALA B CA 1
ATOM 1712 C C . ALA B 1 21 ? -1.697 -20.594 4.543 1 98.81 21 ALA B C 1
ATOM 1714 O O . ALA B 1 21 ? -2.918 -20.547 4.723 1 98.81 21 ALA B O 1
ATOM 1715 N N . GLU B 1 22 ? -0.842 -21.047 5.426 1 98.75 22 GLU B N 1
ATOM 1716 C CA . GLU B 1 22 ? -1.341 -21.578 6.691 1 98.75 22 GLU B CA 1
ATOM 1717 C C . GLU B 1 22 ? -1.944 -20.469 7.551 1 98.75 22 GLU B C 1
ATOM 1719 O O . GLU B 1 22 ? -2.98 -20.656 8.188 1 98.75 22 GLU B O 1
ATOM 1724 N N . SER B 1 23 ? -1.335 -19.312 7.566 1 98.69 23 SER B N 1
ATOM 1725 C CA . SER B 1 23 ? -1.885 -18.172 8.305 1 98.69 23 SER B CA 1
ATOM 1726 C C . SER B 1 23 ? -3.271 -17.797 7.793 1 98.69 23 SER B C 1
ATOM 1728 O O . SER B 1 23 ? -4.102 -17.297 8.547 1 98.69 23 SER B O 1
ATOM 1730 N N . ALA B 1 24 ? -3.469 -18.125 6.516 1 98.5 24 ALA B N 1
ATOM 1731 C CA . ALA B 1 24 ? -4.734 -17.781 5.867 1 98.5 24 ALA B CA 1
ATOM 1732 C C . ALA B 1 24 ? -5.742 -18.922 6.008 1 98.5 24 ALA B C 1
ATOM 1734 O O . ALA B 1 24 ? -6.84 -18.859 5.445 1 98.5 24 ALA B O 1
ATOM 1735 N N . GLY B 1 25 ? -5.328 -20.031 6.617 1 98.44 25 GLY B N 1
ATOM 1736 C CA . GLY B 1 25 ? -6.262 -21.094 6.945 1 98.44 25 GLY B CA 1
ATOM 1737 C C . GLY B 1 25 ? -6.254 -22.234 5.934 1 98.44 25 GLY B C 1
ATOM 1738 O O . GLY B 1 25 ? -7.148 -23.078 5.938 1 98.44 25 GLY B O 1
ATOM 1739 N N . TYR B 1 26 ? -5.293 -22.297 5.055 1 98.56 26 TYR B N 1
ATOM 1740 C CA . TYR B 1 26 ? -5.215 -23.359 4.062 1 98.56 26 TYR B CA 1
ATOM 1741 C C . TYR B 1 26 ? -4.578 -24.609 4.656 1 98.56 26 TYR B C 1
ATOM 1743 O O . TYR B 1 26 ? -3.674 -24.516 5.488 1 98.56 26 TYR B O 1
ATOM 1751 N N . ASN B 1 27 ? -5.059 -25.703 4.184 1 98.44 27 ASN B N 1
ATOM 1752 C CA . ASN B 1 27 ? -4.352 -26.969 4.348 1 98.44 27 ASN B CA 1
ATOM 1753 C C . ASN B 1 27 ? -3.447 -27.266 3.154 1 98.44 27 ASN B C 1
ATOM 1755 O O . ASN B 1 27 ? -3.854 -27.094 2.006 1 98.44 27 ASN B O 1
ATOM 1759 N N . ILE B 1 28 ? -2.303 -27.734 3.383 1 98.69 28 ILE B N 1
ATOM 1760 C CA . ILE B 1 28 ? -1.343 -28.031 2.328 1 98.69 28 ILE B CA 1
ATOM 1761 C C . ILE B 1 28 ? -1.128 -29.547 2.242 1 98.69 28 ILE B C 1
ATOM 1763 O O . ILE B 1 28 ? -0.64 -30.156 3.191 1 98.69 28 ILE B O 1
ATOM 1767 N N . LEU B 1 29 ? -1.43 -30.078 1.101 1 98.44 29 LEU B N 1
ATOM 1768 C CA . LEU B 1 29 ? -1.307 -31.516 0.906 1 98.44 29 LEU B CA 1
ATOM 1769 C C . LEU B 1 29 ? 0.153 -31.922 0.717 1 98.44 29 LEU B C 1
ATOM 1771 O O . LEU B 1 29 ? 0.557 -33.031 1.111 1 98.44 29 LEU B O 1
ATOM 1775 N N . GLY B 1 30 ? 0.887 -31.062 0.054 1 98.62 30 GLY B N 1
ATOM 1776 C CA . GLY B 1 30 ? 2.281 -31.359 -0.226 1 98.62 30 GLY B CA 1
ATOM 1777 C C . GLY B 1 30 ? 2.889 -30.453 -1.279 1 98.62 30 GLY B C 1
ATOM 1778 O O . GLY B 1 30 ? 2.303 -29.438 -1.635 1 98.62 30 GLY B O 1
ATOM 1779 N N . ILE B 1 31 ? 4.121 -30.859 -1.669 1 98.88 31 ILE B N 1
ATOM 1780 C CA . ILE B 1 31 ? 4.926 -30.062 -2.58 1 98.88 31 ILE B CA 1
ATOM 1781 C C . ILE B 1 31 ? 5.367 -30.906 -3.77 1 98.88 31 ILE B C 1
ATOM 1783 O O . ILE B 1 31 ? 5.695 -32.094 -3.609 1 98.88 31 ILE B O 1
ATOM 1787 N N . LEU B 1 32 ? 5.262 -30.344 -4.961 1 98.81 32 LEU B N 1
ATOM 1788 C CA . LEU B 1 32 ? 5.898 -30.922 -6.133 1 98.81 32 LEU B CA 1
ATOM 1789 C C . LEU B 1 32 ? 7.152 -30.156 -6.52 1 98.81 32 LEU B C 1
ATOM 1791 O O . LEU B 1 32 ? 7.172 -28.922 -6.445 1 98.81 32 LEU B O 1
ATOM 1795 N N . ASP B 1 33 ? 8.172 -30.828 -6.902 1 98.31 33 ASP B N 1
ATOM 1796 C CA . ASP B 1 33 ? 9.453 -30.266 -7.316 1 98.31 33 ASP B CA 1
ATOM 1797 C C . ASP B 1 33 ? 10.18 -31.203 -8.281 1 98.31 33 ASP B C 1
ATOM 1799 O O . ASP B 1 33 ? 9.586 -32.156 -8.789 1 98.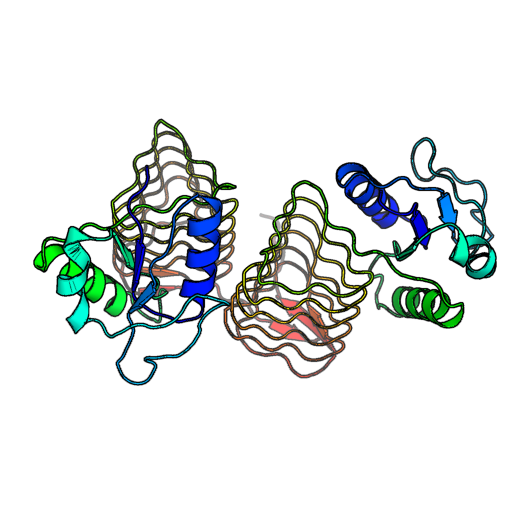31 33 ASP B O 1
ATOM 1803 N N . ILE B 1 34 ? 11.414 -30.891 -8.617 1 97.06 34 ILE B N 1
ATOM 1804 C CA . ILE B 1 34 ? 12.172 -31.766 -9.508 1 97.06 34 ILE B CA 1
ATOM 1805 C C . ILE B 1 34 ? 12.344 -33.125 -8.859 1 97.06 34 ILE B C 1
ATOM 1807 O O . ILE B 1 34 ? 12.398 -33.25 -7.629 1 97.06 34 ILE B O 1
ATOM 1811 N N . SER B 1 35 ? 12.508 -34.094 -9.664 1 97.31 35 SER B N 1
ATOM 1812 C CA . SER B 1 35 ? 12.477 -35.469 -9.219 1 97.31 35 SER B CA 1
ATOM 1813 C C . SER B 1 35 ? 13.594 -35.781 -8.219 1 97.31 35 SER B C 1
ATOM 1815 O O . SER B 1 35 ? 13.43 -36.594 -7.312 1 97.31 35 SER B O 1
ATOM 1817 N N . GLU B 1 36 ? 14.695 -35.062 -8.305 1 97.44 36 GLU B N 1
ATOM 1818 C CA . GLU B 1 36 ? 15.891 -35.344 -7.512 1 97.44 36 GLU B CA 1
ATOM 1819 C C . GLU B 1 36 ? 15.656 -35.031 -6.035 1 97.44 36 GLU B C 1
ATOM 1821 O O . GLU B 1 36 ? 16.406 -35.5 -5.176 1 97.44 36 GLU B O 1
ATOM 1826 N N . VAL B 1 37 ? 14.625 -34.312 -5.707 1 97.44 37 VAL B N 1
ATOM 1827 C CA . VAL B 1 37 ? 14.477 -33.875 -4.32 1 97.44 37 VAL B CA 1
ATOM 1828 C C . VAL B 1 37 ? 13.203 -34.5 -3.73 1 97.44 37 VAL B C 1
ATOM 1830 O O . VAL B 1 37 ? 12.773 -34.125 -2.635 1 97.44 37 VAL B O 1
ATOM 1833 N N . ILE B 1 38 ? 12.586 -35.406 -4.398 1 97.69 38 ILE B N 1
ATOM 1834 C CA . ILE B 1 38 ? 11.391 -36.094 -3.895 1 97.69 38 ILE B CA 1
ATOM 1835 C C . ILE B 1 38 ? 11.68 -36.719 -2.535 1 97.69 38 ILE B C 1
ATOM 1837 O O . ILE B 1 38 ? 12.727 -37.344 -2.346 1 97.69 38 ILE B O 1
ATOM 1841 N N . GLY B 1 39 ? 10.805 -36.5 -1.608 1 97.56 39 GLY B N 1
ATOM 1842 C CA . GLY B 1 39 ? 10.992 -37.031 -0.271 1 97.56 39 GLY B CA 1
ATOM 1843 C C . GLY B 1 39 ? 11.539 -36 0.711 1 97.56 39 GLY B C 1
ATOM 1844 O O . GLY B 1 39 ? 11.391 -36.156 1.925 1 97.56 39 GLY B O 1
ATOM 1845 N N . ASN B 1 40 ? 12.234 -34.969 0.196 1 97.69 40 ASN B N 1
ATOM 1846 C CA . ASN B 1 40 ? 12.789 -33.906 1.057 1 97.69 40 ASN B CA 1
ATOM 1847 C C . ASN B 1 40 ? 11.695 -33.188 1.84 1 97.69 40 ASN B C 1
ATOM 1849 O O . ASN B 1 40 ? 10.609 -32.969 1.317 1 97.69 40 ASN B O 1
ATOM 1853 N N . GLU B 1 41 ? 12.008 -32.906 3.07 1 98.06 41 GLU B N 1
ATOM 1854 C CA . GLU B 1 41 ? 11.141 -32.062 3.898 1 98.06 41 GLU B CA 1
ATOM 1855 C C . GLU B 1 41 ? 11.547 -30.594 3.826 1 98.06 41 GLU B C 1
ATOM 1857 O O . GLU B 1 41 ? 12.664 -30.234 4.215 1 98.06 41 GLU B O 1
ATOM 1862 N N . ILE B 1 42 ? 10.758 -29.875 3.334 1 97.81 42 ILE B N 1
ATOM 1863 C CA . ILE B 1 42 ? 11.039 -28.453 3.158 1 97.81 42 ILE B CA 1
ATOM 1864 C C . ILE B 1 42 ? 10.875 -27.719 4.492 1 97.81 42 ILE B C 1
ATOM 1866 O O . ILE B 1 42 ? 11.711 -26.891 4.863 1 97.81 42 ILE B O 1
ATOM 1870 N N . LEU B 1 43 ? 9.727 -27.922 5.215 1 98.38 43 LEU B N 1
ATOM 1871 C CA . LEU B 1 43 ? 9.375 -27.594 6.59 1 98.38 43 LEU B CA 1
ATOM 1872 C C . LEU B 1 43 ? 8.734 -28.781 7.289 1 98.38 43 LEU B C 1
ATOM 1874 O O . LEU B 1 43 ? 8.328 -29.75 6.637 1 98.38 43 LEU B O 1
ATOM 1878 N N . PRO B 1 44 ? 8.711 -28.75 8.609 1 97.81 44 PRO B N 1
ATOM 1879 C CA . PRO B 1 44 ? 8.094 -29.891 9.281 1 97.81 44 PRO B CA 1
ATOM 1880 C C . PRO B 1 44 ? 6.711 -30.219 8.727 1 97.81 44 PRO B C 1
ATOM 1882 O O . PRO B 1 44 ? 5.844 -29.344 8.648 1 97.81 44 PRO B O 1
ATOM 1885 N N . ASN B 1 45 ? 6.555 -31.422 8.266 1 97.25 45 ASN B N 1
ATOM 1886 C CA . ASN B 1 45 ? 5.293 -31.969 7.777 1 97.25 45 ASN B CA 1
ATOM 1887 C C . ASN B 1 45 ? 4.957 -31.453 6.379 1 97.25 45 ASN B C 1
ATOM 1889 O O . ASN B 1 45 ? 3.811 -31.547 5.938 1 97.25 45 ASN B O 1
ATOM 1893 N N . HIS B 1 46 ? 5.934 -30.875 5.715 1 98.69 46 HIS B N 1
ATOM 1894 C CA . HIS B 1 46 ? 5.773 -30.438 4.34 1 98.69 46 HIS B CA 1
ATOM 1895 C C . HIS B 1 46 ? 6.832 -31.047 3.432 1 98.69 46 HIS B C 1
ATOM 1897 O O . HIS B 1 46 ? 7.949 -30.531 3.34 1 98.69 46 HIS B O 1
ATOM 1903 N N . ARG B 1 47 ? 6.414 -32.031 2.719 1 98.31 47 ARG B N 1
ATOM 1904 C CA . ARG B 1 47 ? 7.387 -32.844 1.968 1 98.31 47 ARG B CA 1
ATOM 1905 C C . ARG B 1 47 ? 7.129 -32.75 0.468 1 98.31 47 ARG B C 1
ATOM 1907 O O . ARG B 1 47 ? 5.996 -32.5 0.042 1 98.31 47 ARG B O 1
ATOM 1914 N N . VAL B 1 48 ? 8.18 -32.938 -0.231 1 98.81 48 VAL B N 1
ATOM 1915 C CA . VAL B 1 48 ? 8.062 -33.094 -1.676 1 98.81 48 VAL B CA 1
ATOM 1916 C C . VAL B 1 48 ? 7.504 -34.469 -1.998 1 98.81 48 VAL B C 1
ATOM 1918 O O . VAL B 1 48 ? 8.148 -35.469 -1.711 1 98.81 48 VAL B O 1
ATOM 1921 N N . LEU B 1 49 ? 6.367 -34.5 -2.604 1 98.38 49 LEU B N 1
ATOM 1922 C CA . LEU B 1 49 ? 5.629 -35.719 -2.812 1 98.38 49 LEU B CA 1
ATOM 1923 C C . LEU B 1 49 ? 5.93 -36.312 -4.188 1 98.38 49 LEU B C 1
ATOM 1925 O O . LEU B 1 49 ? 5.785 -37.531 -4.395 1 98.38 49 LEU B O 1
ATOM 1929 N N . GLY B 1 50 ? 6.262 -35.5 -5.078 1 98.62 50 GLY B N 1
ATOM 1930 C CA . GLY B 1 50 ? 6.445 -35.875 -6.473 1 98.62 50 GLY B CA 1
ATOM 1931 C C . GLY B 1 50 ? 7.039 -34.75 -7.309 1 98.62 50 GLY B C 1
ATOM 1932 O O . GLY B 1 50 ? 7.652 -33.812 -6.773 1 98.62 50 GLY B O 1
ATOM 1933 N N . ASP B 1 51 ? 6.922 -34.906 -8.602 1 98.44 51 ASP B N 1
ATOM 1934 C CA . ASP B 1 51 ? 7.477 -33.906 -9.484 1 98.44 51 ASP B CA 1
ATOM 1935 C C . ASP B 1 51 ? 6.383 -33.25 -10.344 1 98.44 51 ASP B C 1
ATOM 1937 O O . ASP B 1 51 ? 5.195 -33.5 -10.141 1 98.44 51 ASP B O 1
ATOM 1941 N N . ASP B 1 52 ? 6.695 -32.344 -11.273 1 97.75 52 ASP B N 1
ATOM 1942 C CA . ASP B 1 52 ? 5.734 -31.531 -12.008 1 97.75 52 ASP B CA 1
ATOM 1943 C C . ASP B 1 52 ? 4.82 -32.406 -12.867 1 97.75 52 ASP B C 1
ATOM 1945 O O . ASP B 1 52 ? 3.693 -32 -13.18 1 97.75 52 ASP B O 1
ATOM 1949 N N . ASN B 1 53 ? 5.312 -33.531 -13.305 1 97.94 53 ASN B N 1
ATOM 1950 C CA . ASN B 1 53 ? 4.504 -34.438 -14.109 1 97.94 53 ASN B CA 1
ATOM 1951 C C . ASN B 1 53 ? 3.324 -35 -13.32 1 97.94 53 ASN B C 1
ATOM 1953 O O . ASN B 1 53 ? 2.393 -35.562 -13.898 1 97.94 53 ASN B O 1
ATOM 1957 N N . ASP B 1 54 ? 3.352 -34.844 -12.07 1 98.5 54 ASP B N 1
ATOM 1958 C CA . ASP B 1 54 ? 2.314 -35.375 -11.203 1 98.5 54 ASP B CA 1
ATOM 1959 C C . ASP B 1 54 ? 1.161 -34.406 -11.031 1 98.5 54 ASP B C 1
ATOM 1961 O O . ASP B 1 54 ? 0.16 -34.719 -10.383 1 98.5 54 ASP B O 1
ATOM 1965 N N . ILE B 1 55 ? 1.146 -33.219 -11.586 1 98.69 55 ILE B N 1
ATOM 1966 C CA . ILE B 1 55 ? 0.14 -32.156 -11.461 1 98.69 55 ILE B CA 1
ATOM 1967 C C . ILE B 1 55 ? -1.239 -32.719 -11.797 1 98.69 55 ILE B C 1
ATOM 1969 O O . ILE B 1 55 ? -2.191 -32.562 -11.039 1 98.69 55 ILE B O 1
ATOM 1973 N N . PRO B 1 56 ? -1.399 -33.562 -12.844 1 98.44 56 PRO B N 1
ATOM 1974 C CA . PRO B 1 56 ? -2.734 -34.062 -13.203 1 98.44 56 PRO B CA 1
ATOM 1975 C C . PRO B 1 56 ? -3.342 -34.938 -12.117 1 98.44 56 PRO B C 1
ATOM 1977 O O . PRO B 1 56 ? -4.566 -35.031 -11.984 1 98.44 56 PRO B O 1
ATOM 1980 N N . ILE B 1 57 ? -2.49 -35.5 -11.375 1 97.88 57 ILE B N 1
ATOM 1981 C CA . ILE B 1 57 ? -2.932 -36.438 -10.32 1 97.88 57 ILE B CA 1
ATOM 1982 C C . ILE B 1 57 ? -3.725 -35.656 -9.273 1 97.88 57 ILE B C 1
ATOM 1984 O O . ILE B 1 57 ? -4.633 -36.219 -8.648 1 97.88 57 ILE B O 1
ATOM 1988 N N . TYR B 1 58 ? -3.469 -34.375 -9.109 1 98.31 58 TYR B N 1
ATOM 1989 C CA . TYR B 1 58 ? -3.984 -33.656 -7.957 1 98.31 58 TYR B CA 1
ATOM 1990 C C . TYR B 1 58 ? -5.039 -32.656 -8.383 1 98.31 58 TYR B C 1
ATOM 1992 O O . TYR B 1 58 ? -5.613 -31.953 -7.543 1 98.31 58 TYR B O 1
ATOM 2000 N N . ILE B 1 59 ? -5.43 -32.5 -9.625 1 98 59 ILE B N 1
ATOM 2001 C CA . ILE B 1 59 ? -6.266 -31.422 -10.141 1 98 59 ILE B CA 1
ATOM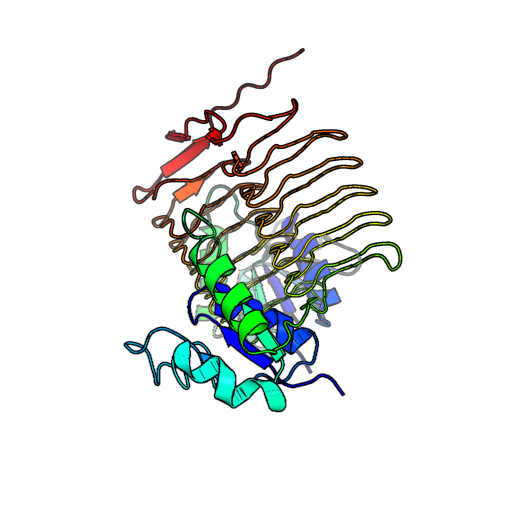 2002 C C . ILE B 1 59 ? -7.652 -31.516 -9.508 1 98 59 ILE B C 1
ATOM 2004 O O . ILE B 1 59 ? -8.305 -30.484 -9.289 1 98 59 ILE B O 1
ATOM 2008 N N . ASP B 1 60 ? -8.109 -32.688 -9.172 1 97.5 60 ASP B N 1
ATOM 2009 C CA . ASP B 1 60 ? -9.445 -32.844 -8.602 1 97.5 60 ASP B CA 1
ATOM 2010 C C . ASP B 1 60 ? -9.406 -32.781 -7.078 1 97.5 60 ASP B C 1
ATOM 2012 O O . ASP B 1 60 ? -10.453 -32.656 -6.434 1 97.5 60 ASP B O 1
ATOM 2016 N N . LYS B 1 61 ? -8.234 -32.719 -6.504 1 97.25 61 LYS B N 1
ATOM 2017 C CA . LYS B 1 61 ? -8.102 -32.875 -5.055 1 97.25 61 LYS B CA 1
ATOM 2018 C C . LYS B 1 61 ? -7.676 -31.547 -4.426 1 97.25 61 LYS B C 1
ATOM 2020 O O . LYS B 1 61 ? -7.926 -31.297 -3.24 1 97.25 61 LYS B O 1
ATOM 2025 N N . ALA B 1 62 ? -6.969 -30.719 -5.215 1 98.62 62 ALA B N 1
ATOM 2026 C CA . ALA B 1 62 ? -6.328 -29.547 -4.633 1 98.62 62 ALA B CA 1
ATOM 2027 C C . ALA B 1 62 ? -6.238 -28.406 -5.648 1 98.62 62 ALA B C 1
ATOM 2029 O O . ALA B 1 62 ? -6.391 -28.641 -6.852 1 98.62 62 ALA B O 1
ATOM 2030 N N . ASP B 1 63 ? -6.133 -27.203 -5.16 1 98.81 63 ASP B N 1
ATOM 2031 C CA . ASP B 1 63 ? -5.645 -26.094 -5.953 1 98.81 63 ASP B CA 1
ATOM 2032 C C . ASP B 1 63 ? -4.121 -25.984 -5.883 1 98.81 63 ASP B C 1
ATOM 2034 O O . ASP B 1 63 ? -3.49 -26.625 -5.043 1 98.81 63 ASP B O 1
ATOM 2038 N N . PHE B 1 64 ? -3.6 -25.219 -6.762 1 98.94 64 PHE B N 1
ATOM 2039 C CA . PHE B 1 64 ? -2.146 -25.156 -6.863 1 98.94 64 PHE B CA 1
ATOM 2040 C C . PHE B 1 64 ? -1.649 -23.734 -6.574 1 98.94 64 PHE B C 1
ATOM 2042 O O . PHE B 1 64 ? -2.391 -22.766 -6.742 1 98.94 64 PHE B O 1
ATOM 2049 N N . VAL B 1 65 ? -0.4 -23.609 -6.125 1 98.88 65 VAL B N 1
ATOM 2050 C CA . VAL B 1 65 ? 0.312 -22.344 -5.98 1 98.88 65 VAL B CA 1
ATOM 2051 C C . VAL B 1 65 ? 1.755 -22.516 -6.453 1 98.88 65 VAL B C 1
ATOM 2053 O O . VAL B 1 65 ? 2.453 -23.438 -6.035 1 98.88 65 VAL B O 1
ATOM 2056 N N . VAL B 1 66 ? 2.162 -21.625 -7.344 1 98.88 66 VAL B N 1
ATOM 2057 C CA . VAL B 1 66 ? 3.562 -21.625 -7.754 1 98.88 66 VAL B CA 1
ATOM 2058 C C . VAL B 1 66 ? 4.422 -21 -6.652 1 98.88 66 VAL B C 1
ATOM 2060 O O . VAL B 1 66 ? 4.254 -19.828 -6.32 1 98.88 66 VAL B O 1
ATOM 2063 N N . THR B 1 67 ? 5.406 -21.797 -6.094 1 98.69 67 THR B N 1
ATOM 2064 C CA . THR B 1 67 ? 6.172 -21.297 -4.957 1 98.69 67 THR B CA 1
ATOM 2065 C C . THR B 1 67 ? 7.652 -21.188 -5.309 1 98.69 67 THR B C 1
ATOM 2067 O O . THR B 1 67 ? 8.5 -21.062 -4.422 1 98.69 67 THR B O 1
ATOM 2070 N N . VAL B 1 68 ? 7.926 -21.281 -6.613 1 97.06 68 VAL B N 1
ATOM 2071 C CA . VAL B 1 68 ? 9.242 -20.875 -7.102 1 97.06 68 VAL B CA 1
ATOM 2072 C C . VAL B 1 68 ? 9.352 -19.344 -7.07 1 97.06 68 VAL B C 1
ATOM 2074 O O . VAL B 1 68 ? 8.414 -18.641 -7.449 1 97.06 68 VAL B O 1
ATOM 2077 N N . GLY B 1 69 ? 10.461 -18.844 -6.555 1 93.81 69 GLY B N 1
ATOM 2078 C CA . GLY B 1 69 ? 10.664 -17.406 -6.562 1 93.81 69 GLY B CA 1
ATOM 2079 C C . GLY B 1 69 ? 10.992 -16.859 -7.941 1 93.81 69 GLY B C 1
ATOM 2080 O O . GLY B 1 69 ? 10.883 -17.578 -8.938 1 93.81 69 GLY B O 1
ATOM 2081 N N . TYR B 1 70 ? 11.211 -15.57 -7.98 1 88.62 70 TYR B N 1
ATOM 2082 C CA . TYR B 1 70 ? 11.672 -14.914 -9.203 1 88.62 70 TYR B CA 1
ATOM 2083 C C . TYR B 1 70 ? 13.188 -15.023 -9.336 1 88.62 70 TYR B C 1
ATOM 2085 O O . TYR B 1 70 ? 13.93 -14.227 -8.758 1 88.62 70 TYR B O 1
ATOM 2093 N N . ILE B 1 71 ? 13.625 -16.016 -9.984 1 76.69 71 ILE B N 1
ATOM 2094 C CA . ILE B 1 71 ? 15.039 -16.328 -10.141 1 76.69 71 ILE B CA 1
ATOM 2095 C C . ILE B 1 71 ? 15.531 -15.852 -11.5 1 76.69 71 ILE B C 1
ATOM 2097 O O . ILE B 1 71 ? 15.352 -16.531 -12.508 1 76.69 71 ILE B O 1
ATOM 2101 N N . LYS B 1 72 ? 16.25 -14.773 -11.57 1 77.5 72 LYS B N 1
ATOM 2102 C CA . LYS B 1 72 ? 16.797 -14.195 -12.797 1 77.5 72 LYS B CA 1
ATOM 2103 C C . LYS B 1 72 ? 15.68 -13.773 -13.742 1 77.5 72 LYS B C 1
ATOM 2105 O O . LYS B 1 72 ? 15.609 -12.609 -14.141 1 77.5 72 LYS B O 1
ATOM 2110 N N . ASN B 1 73 ? 14.805 -14.719 -14.047 1 85.44 73 ASN B N 1
ATOM 2111 C CA . ASN B 1 73 ? 13.617 -14.453 -14.852 1 85.44 73 ASN B CA 1
ATOM 2112 C C . ASN B 1 73 ? 12.445 -15.336 -14.43 1 85.44 73 ASN B C 1
ATOM 2114 O O . ASN B 1 73 ? 12.625 -16.312 -13.695 1 85.44 73 ASN B O 1
ATOM 2118 N N . PRO B 1 74 ? 11.266 -14.992 -14.945 1 94.75 74 PRO B N 1
ATOM 2119 C CA . PRO B 1 74 ? 10.086 -15.695 -14.438 1 94.75 74 PRO B CA 1
ATOM 2120 C C . PRO B 1 74 ? 9.727 -16.922 -15.258 1 94.75 74 PRO B C 1
ATOM 2122 O O . PRO B 1 74 ? 8.617 -17.453 -15.141 1 94.75 74 PRO B O 1
ATOM 2125 N N . SER B 1 75 ? 10.539 -17.453 -16.078 1 95.69 75 SER B N 1
ATOM 2126 C CA . SER B 1 75 ? 10.211 -18.5 -17.047 1 95.69 75 SER B CA 1
ATOM 2127 C C . SER B 1 75 ? 9.703 -19.766 -16.359 1 95.69 75 SER B C 1
ATOM 2129 O O . SER B 1 75 ? 8.711 -20.359 -16.797 1 95.69 75 SER B O 1
ATOM 2131 N N . ILE B 1 76 ? 10.383 -20.156 -15.32 1 96.56 76 ILE B N 1
ATOM 2132 C CA . ILE B 1 76 ? 9.977 -21.375 -14.617 1 96.56 76 ILE B CA 1
ATOM 2133 C C . ILE B 1 76 ? 8.594 -21.188 -14 1 96.56 76 ILE B C 1
ATOM 2135 O O . ILE B 1 76 ? 7.75 -22.078 -14.078 1 96.56 76 ILE B O 1
ATOM 2139 N N . ARG B 1 77 ? 8.352 -20.078 -13.375 1 98.31 77 ARG B N 1
ATOM 2140 C CA . ARG B 1 77 ? 7.051 -19.781 -12.773 1 98.31 77 ARG B CA 1
ATOM 2141 C C . ARG B 1 77 ? 5.941 -19.828 -13.812 1 98.31 77 ARG B C 1
ATOM 2143 O O . ARG B 1 77 ? 4.871 -20.391 -13.57 1 98.31 77 ARG B O 1
ATOM 2150 N N . ILE B 1 78 ? 6.215 -19.219 -14.93 1 98.12 78 ILE B N 1
ATOM 2151 C CA . ILE B 1 78 ? 5.238 -19.156 -16.016 1 98.12 78 ILE B CA 1
ATOM 2152 C C . ILE B 1 78 ? 4.938 -20.562 -16.531 1 98.12 78 ILE B C 1
ATOM 2154 O O . ILE B 1 78 ? 3.779 -20.906 -16.75 1 98.12 78 ILE B O 1
ATOM 2158 N N . ARG B 1 79 ? 5.973 -21.328 -16.703 1 97.94 79 ARG B N 1
ATOM 2159 C CA . ARG B 1 79 ? 5.809 -22.688 -17.172 1 97.94 79 ARG B CA 1
ATOM 2160 C C . ARG B 1 79 ? 4.906 -23.484 -16.234 1 97.94 79 ARG B C 1
ATOM 2162 O O . ARG B 1 79 ? 3.98 -24.172 -16.688 1 97.94 79 ARG B O 1
ATOM 2169 N N . LEU B 1 80 ? 5.141 -23.422 -14.984 1 98.5 80 LEU B N 1
ATOM 2170 C CA . LEU B 1 80 ? 4.367 -24.156 -14 1 98.5 80 LEU B CA 1
ATOM 2171 C C . LEU B 1 80 ? 2.916 -23.688 -13.984 1 98.5 80 LEU B C 1
ATOM 2173 O O . LEU B 1 80 ? 1.994 -24.516 -13.906 1 98.5 80 LEU B O 1
ATOM 2177 N N . TYR B 1 81 ? 2.725 -22.406 -14.008 1 98.69 81 TYR B N 1
ATOM 2178 C CA . TYR B 1 81 ? 1.389 -21.828 -14.086 1 98.69 81 TYR B CA 1
ATOM 2179 C C . TYR B 1 81 ? 0.608 -22.406 -15.258 1 98.69 81 TYR B C 1
ATOM 2181 O O . TYR B 1 81 ? -0.524 -22.859 -15.094 1 98.69 81 TYR B O 1
ATOM 2189 N N . ASN B 1 82 ? 1.255 -22.375 -16.406 1 98.5 82 ASN B N 1
ATOM 2190 C CA . ASN B 1 82 ? 0.629 -22.875 -17.641 1 98.5 82 ASN B CA 1
ATOM 2191 C C . ASN B 1 82 ? 0.334 -24.375 -17.547 1 98.5 82 ASN B C 1
ATOM 2193 O O . ASN B 1 82 ? -0.699 -24.828 -18.031 1 98.5 82 ASN B O 1
ATOM 2197 N N . GLN B 1 83 ? 1.268 -25.078 -17 1 98.56 83 GLN B N 1
ATOM 2198 C CA . GLN B 1 83 ? 1.092 -26.516 -16.875 1 98.56 83 GLN B CA 1
ATOM 2199 C C . GLN B 1 83 ? -0.159 -26.859 -16.062 1 98.56 83 GLN B C 1
ATOM 2201 O O . GLN B 1 83 ? -0.897 -27.781 -16.406 1 98.56 83 GLN B O 1
ATOM 2206 N N . VAL B 1 84 ? -0.417 -26.125 -14.992 1 98.75 84 VAL B N 1
ATOM 2207 C CA . VAL B 1 84 ? -1.609 -26.328 -14.172 1 98.75 84 VAL B CA 1
ATOM 2208 C C . VAL B 1 84 ? -2.859 -26.031 -15 1 98.75 84 VAL B C 1
ATOM 2210 O O . VAL B 1 84 ? -3.803 -26.828 -15.008 1 98.75 84 VAL B O 1
ATOM 2213 N N . GLN B 1 85 ? -2.805 -24.938 -15.664 1 98.25 85 GLN B N 1
ATOM 2214 C CA . GLN B 1 85 ? -3.949 -24.531 -16.469 1 98.25 85 GLN B CA 1
ATOM 2215 C C . GLN B 1 85 ? -4.242 -25.547 -17.562 1 98.25 85 GLN B C 1
ATOM 2217 O O . GLN B 1 85 ? -5.395 -25.938 -17.781 1 98.25 85 GLN B O 1
ATOM 2222 N N . GLU B 1 86 ? -3.227 -25.984 -18.219 1 98.12 86 GLU B N 1
ATOM 2223 C CA . GLU B 1 86 ? -3.357 -26.922 -19.328 1 98.12 86 GLU B CA 1
ATOM 2224 C C . GLU B 1 86 ? -3.934 -28.25 -18.844 1 98.12 86 GLU B C 1
ATOM 2226 O O . GLU B 1 86 ? -4.648 -28.938 -19.594 1 98.12 86 GLU B O 1
ATOM 2231 N N . ALA B 1 87 ? -3.637 -28.625 -17.641 1 98.44 87 ALA B N 1
ATOM 2232 C CA . ALA B 1 87 ? -4.129 -29.859 -17.062 1 98.44 87 ALA B CA 1
ATOM 2233 C C . ALA B 1 87 ? -5.574 -29.719 -16.594 1 98.44 87 ALA B C 1
ATOM 2235 O O . ALA B 1 87 ? -6.207 -30.688 -16.188 1 98.44 87 ALA B O 1
ATOM 2236 N N . GLY B 1 88 ? -6.047 -28.484 -16.578 1 98.44 88 GLY B N 1
ATOM 2237 C CA . GLY B 1 88 ? -7.406 -28.219 -16.125 1 98.44 88 GLY B CA 1
ATOM 2238 C C . GLY B 1 88 ? -7.484 -27.875 -14.648 1 98.44 88 GLY B C 1
ATOM 2239 O O . GLY B 1 88 ? -8.57 -27.891 -14.062 1 98.44 88 GLY B O 1
ATOM 2240 N N . GLY B 1 89 ? -6.355 -27.609 -14.031 1 98.5 89 GLY B N 1
ATOM 2241 C CA . GLY B 1 89 ? -6.312 -27.266 -12.617 1 98.5 89 GLY B CA 1
ATOM 2242 C C . GLY B 1 89 ? -6.562 -25.781 -12.352 1 98.5 89 GLY B C 1
ATOM 2243 O O . GLY B 1 89 ? -6.789 -25.016 -13.289 1 98.5 89 GLY B O 1
ATOM 2244 N N . HIS B 1 90 ? -6.582 -25.453 -11.086 1 98.19 90 HIS B N 1
ATOM 2245 C CA . HIS B 1 90 ? -6.812 -24.094 -10.633 1 98.19 90 HIS B CA 1
ATOM 2246 C C . HIS B 1 90 ? -5.68 -23.609 -9.734 1 98.19 90 HIS B C 1
ATOM 2248 O O . HIS B 1 90 ? -5.129 -24.391 -8.953 1 98.19 90 HIS B O 1
ATOM 2254 N N . LEU B 1 91 ? -5.379 -22.328 -9.914 1 98.75 91 LEU B N 1
ATOM 2255 C CA . LEU B 1 91 ? -4.395 -21.719 -9.016 1 98.75 91 LEU B CA 1
ATOM 2256 C C . LEU B 1 91 ? -5.082 -20.891 -7.945 1 98.75 91 LEU B C 1
ATOM 2258 O O . LEU B 1 91 ? -5.934 -20.047 -8.258 1 98.75 91 LEU B O 1
ATOM 2262 N N . ALA B 1 92 ? -4.684 -21.109 -6.719 1 98.75 92 ALA B N 1
ATOM 2263 C CA . ALA B 1 92 ? -5.25 -20.344 -5.602 1 98.75 92 ALA B CA 1
ATOM 2264 C C . ALA B 1 92 ? -4.562 -19 -5.461 1 98.75 92 ALA B C 1
ATOM 2266 O O . ALA B 1 92 ? -3.377 -18.859 -5.762 1 98.75 92 ALA B O 1
ATOM 2267 N N . THR B 1 93 ? -5.336 -18.031 -5.059 1 98.75 93 THR B N 1
ATOM 2268 C CA . THR B 1 93 ? -4.793 -16.75 -4.59 1 98.75 93 THR B CA 1
ATOM 2269 C C . THR B 1 93 ? -4.539 -16.797 -3.088 1 98.75 93 THR B C 1
ATOM 2271 O O . THR B 1 93 ? -5.457 -17.047 -2.303 1 98.75 93 THR B O 1
ATOM 2274 N N . ILE B 1 94 ? -3.309 -16.578 -2.73 1 98.88 94 ILE B N 1
ATOM 2275 C CA . ILE B 1 94 ? -2.947 -16.656 -1.319 1 98.88 94 ILE B CA 1
ATOM 2276 C C . ILE B 1 94 ? -2.783 -15.242 -0.753 1 98.88 94 ILE B C 1
ATOM 2278 O O . ILE B 1 94 ? -1.992 -14.453 -1.269 1 98.88 94 ILE B O 1
ATOM 2282 N N . ILE B 1 95 ? -3.518 -14.93 0.26 1 98.88 95 ILE B N 1
ATOM 2283 C CA . ILE B 1 95 ? -3.398 -13.664 0.983 1 98.88 95 ILE B CA 1
ATOM 2284 C C . ILE B 1 95 ? -3.084 -13.938 2.451 1 98.88 95 ILE B C 1
ATOM 2286 O O . ILE B 1 95 ? -3.922 -14.469 3.184 1 98.88 95 ILE B O 1
ATOM 2290 N N . ALA B 1 96 ? -1.89 -13.625 2.877 1 98.88 96 ALA B N 1
ATOM 2291 C CA . ALA B 1 96 ? -1.5 -13.844 4.266 1 98.88 96 ALA B CA 1
ATOM 2292 C C . ALA B 1 96 ? -2.459 -13.148 5.223 1 98.88 96 ALA B C 1
ATOM 2294 O O . ALA B 1 96 ? -3.021 -12.102 4.895 1 98.88 96 ALA B O 1
ATOM 2295 N N . SER B 1 97 ? -2.531 -13.648 6.445 1 98.62 97 SER B N 1
ATOM 2296 C CA . SER B 1 97 ? -3.525 -13.18 7.41 1 98.62 97 SER B CA 1
ATOM 2297 C C . SER B 1 97 ? -3.254 -11.742 7.828 1 98.62 97 SER B C 1
ATOM 2299 O O . SER B 1 97 ? -4.168 -11.023 8.234 1 98.62 97 SER B O 1
ATOM 2301 N N . THR B 1 98 ? -2.012 -11.281 7.723 1 98.44 98 THR B N 1
ATOM 2302 C CA . THR B 1 98 ? -1.671 -9.945 8.203 1 98.44 98 THR B CA 1
ATOM 2303 C C . THR B 1 98 ? -1.617 -8.953 7.047 1 98.44 98 THR B C 1
ATOM 2305 O O . THR B 1 98 ? -1.341 -7.766 7.254 1 98.44 98 THR B O 1
ATOM 2308 N N . ALA B 1 99 ? -1.829 -9.445 5.809 1 98.75 99 ALA B N 1
ATOM 2309 C CA . ALA B 1 99 ? -1.909 -8.539 4.672 1 98.75 99 ALA B CA 1
ATOM 2310 C C . ALA B 1 99 ? -3.24 -7.789 4.66 1 98.75 99 ALA B C 1
ATOM 2312 O O . ALA B 1 99 ? -4.242 -8.289 5.176 1 98.75 99 ALA B O 1
ATOM 2313 N N . HIS B 1 100 ? -3.152 -6.586 4.184 1 98.75 100 HIS B N 1
ATOM 2314 C CA . HIS B 1 100 ? -4.375 -5.812 4 1 98.75 100 HIS B CA 1
ATOM 2315 C C . HIS B 1 100 ? -4.672 -5.598 2.52 1 98.75 100 HIS B C 1
ATOM 2317 O O . HIS B 1 100 ? -3.895 -4.953 1.812 1 98.75 100 HIS B O 1
ATOM 2323 N N . VAL B 1 101 ? -5.848 -6.117 2.07 1 98.81 101 VAL B N 1
ATOM 2324 C CA . VAL B 1 101 ? -6.285 -5.961 0.687 1 98.81 101 VAL B CA 1
ATOM 2325 C C . VAL B 1 101 ? -7.645 -5.266 0.651 1 98.81 101 VAL B C 1
ATOM 2327 O O . VAL B 1 101 ? -8.617 -5.766 1.224 1 98.81 101 VAL B O 1
ATOM 2330 N N . SER B 1 102 ? -7.617 -4.148 -0.024 1 98.69 102 SER B N 1
ATOM 2331 C CA . SER B 1 102 ? -8.859 -3.395 -0.13 1 98.69 102 SER B CA 1
ATOM 2332 C C . SER B 1 102 ? -9.953 -4.215 -0.812 1 98.69 102 SER B C 1
ATOM 2334 O O . SER B 1 102 ? -9.688 -4.918 -1.789 1 98.69 102 SER B O 1
ATOM 2336 N N . GLN B 1 103 ? -11.18 -4.051 -0.356 1 97.94 103 GLN B N 1
ATOM 2337 C CA . GLN B 1 103 ? -12.32 -4.691 -1.01 1 97.94 103 GLN B CA 1
ATOM 2338 C C . GLN B 1 103 ? -12.516 -4.152 -2.426 1 97.94 103 GLN B C 1
ATOM 2340 O O . GLN B 1 103 ? -13.227 -4.754 -3.23 1 97.94 103 GLN B O 1
ATOM 2345 N N . TYR B 1 104 ? -11.875 -2.99 -2.729 1 98.5 104 TYR B N 1
ATOM 2346 C CA . TYR B 1 104 ? -12.031 -2.342 -4.023 1 98.5 104 TYR B CA 1
ATOM 2347 C C . TYR B 1 104 ? -10.891 -2.715 -4.965 1 98.5 104 TYR B C 1
ATOM 2349 O O . TYR B 1 104 ? -10.789 -2.176 -6.066 1 98.5 104 TYR B O 1
ATOM 2357 N N . ALA B 1 105 ? -10.023 -3.576 -4.496 1 98.69 105 ALA B N 1
ATOM 2358 C CA . ALA B 1 105 ? -8.93 -4.047 -5.336 1 98.69 105 ALA B CA 1
ATOM 2359 C C . ALA B 1 105 ? -9.297 -5.348 -6.039 1 98.69 105 ALA B C 1
ATOM 2361 O O . ALA B 1 105 ? -10.25 -6.027 -5.645 1 98.69 105 ALA B O 1
ATOM 2362 N N . SER B 1 106 ? -8.562 -5.66 -7.105 1 98.75 106 SER B N 1
ATOM 2363 C CA . SER B 1 106 ? -8.703 -6.945 -7.781 1 98.75 106 SER B CA 1
ATOM 2364 C C . SER B 1 106 ? -7.375 -7.703 -7.805 1 98.75 106 SER B C 1
ATOM 2366 O O . SER B 1 106 ? -6.324 -7.113 -8.078 1 98.75 106 SER B O 1
ATOM 2368 N N . ILE B 1 107 ? -7.438 -8.969 -7.516 1 98.88 107 ILE B N 1
ATOM 2369 C CA . ILE B 1 107 ? -6.262 -9.828 -7.457 1 98.88 107 ILE B CA 1
ATOM 2370 C C . ILE B 1 107 ? -6.441 -11.016 -8.406 1 98.88 107 ILE B C 1
ATOM 2372 O O . ILE B 1 107 ? -7.457 -11.711 -8.359 1 98.88 107 ILE B O 1
ATOM 2376 N N . GLY B 1 108 ? -5.41 -11.242 -9.195 1 98.88 108 GLY B N 1
ATOM 2377 C CA . GLY B 1 108 ? -5.465 -12.328 -10.164 1 98.88 108 GLY B CA 1
ATOM 2378 C C . GLY B 1 108 ? -5.172 -13.688 -9.562 1 98.88 108 GLY B C 1
ATOM 2379 O O . GLY B 1 108 ? -4.559 -13.773 -8.492 1 98.88 108 GLY B O 1
ATOM 2380 N N . GLU B 1 109 ? -5.555 -14.664 -10.312 1 98.5 109 GLU B N 1
ATOM 2381 C CA . GLU B 1 109 ? -5.363 -16.047 -9.906 1 98.5 109 GLU B CA 1
ATOM 2382 C C . GLU B 1 109 ? -3.883 -16.391 -9.75 1 98.5 109 GLU B C 1
ATOM 2384 O O . GLU B 1 109 ? -3.055 -15.93 -10.547 1 98.5 109 GLU B O 1
ATOM 2389 N N . GLY B 1 110 ? -3.58 -17.172 -8.695 1 98.81 110 GLY B N 1
ATOM 2390 C CA . GLY B 1 110 ? -2.215 -17.625 -8.508 1 98.81 110 GLY B CA 1
ATOM 2391 C C . GLY B 1 110 ? -1.34 -16.625 -7.781 1 98.81 110 GLY B C 1
ATOM 2392 O O . GLY B 1 110 ? -0.205 -16.938 -7.41 1 98.81 110 GLY B O 1
ATOM 2393 N N . THR B 1 111 ? -1.873 -15.445 -7.562 1 98.94 111 THR B N 1
ATOM 2394 C CA . THR B 1 111 ? -1.1 -14.391 -6.906 1 98.94 111 THR B CA 1
ATOM 2395 C C . THR B 1 111 ? -0.95 -14.68 -5.418 1 98.94 111 THR B C 1
ATOM 2397 O O . THR B 1 111 ? -1.89 -15.156 -4.773 1 98.94 111 THR B O 1
ATOM 2400 N N . VAL B 1 112 ? 0.277 -14.43 -4.957 1 98.94 112 VAL B N 1
ATOM 2401 C CA . VAL B 1 112 ? 0.61 -14.609 -3.547 1 98.94 112 VAL B CA 1
ATOM 2402 C C . VAL B 1 112 ? 0.919 -13.258 -2.914 1 98.94 112 VAL B C 1
ATOM 2404 O O . VAL B 1 112 ? 1.808 -12.531 -3.375 1 98.94 112 VAL B O 1
ATOM 2407 N N . ILE B 1 113 ? 0.159 -12.914 -1.935 1 98.94 113 ILE B N 1
ATOM 2408 C CA . ILE B 1 113 ? 0.368 -11.703 -1.155 1 98.94 113 ILE B CA 1
ATOM 2409 C C . ILE B 1 113 ? 0.86 -12.062 0.244 1 98.94 113 ILE B C 1
ATOM 2411 O O . ILE B 1 113 ? 0.117 -12.641 1.04 1 98.94 113 ILE B O 1
ATOM 2415 N N . LEU B 1 114 ? 2.098 -11.711 0.561 1 98.88 114 LEU B N 1
ATOM 2416 C CA . LEU B 1 114 ? 2.736 -12.156 1.797 1 98.88 114 LEU B CA 1
ATOM 2417 C C . LEU B 1 114 ? 2.441 -11.188 2.936 1 98.88 114 LEU B C 1
ATOM 2419 O O . LEU B 1 114 ? 1.647 -10.258 2.775 1 98.88 114 LEU B O 1
ATOM 2423 N N . HIS B 1 115 ? 3.021 -11.461 4.098 1 98.81 115 HIS B N 1
ATOM 2424 C CA . HIS B 1 115 ? 2.635 -10.82 5.348 1 98.81 115 HIS B CA 1
ATOM 2425 C C . HIS B 1 115 ? 2.895 -9.32 5.297 1 98.81 115 HIS B C 1
ATOM 2427 O O . HIS B 1 115 ? 3.932 -8.883 4.793 1 98.81 115 HIS B O 1
ATOM 2433 N N . GLN B 1 116 ? 1.927 -8.531 5.801 1 98.62 116 GLN B N 1
ATOM 2434 C CA . GLN B 1 116 ? 1.986 -7.094 6.051 1 98.62 116 GLN B CA 1
ATOM 2435 C C . GLN B 1 116 ? 1.958 -6.305 4.746 1 98.62 116 GLN B C 1
ATOM 2437 O O . GLN B 1 116 ? 2.09 -5.082 4.75 1 98.62 116 GLN B O 1
ATOM 2442 N N . ALA B 1 117 ? 1.811 -6.984 3.619 1 98.88 117 ALA B N 1
ATOM 2443 C CA . ALA B 1 117 ? 1.613 -6.258 2.367 1 98.88 117 ALA B CA 1
ATOM 2444 C C . ALA B 1 117 ? 0.277 -5.52 2.367 1 98.88 117 ALA B C 1
ATOM 2446 O O . ALA B 1 117 ? -0.67 -5.938 3.037 1 98.88 117 ALA B O 1
ATOM 2447 N N . VAL B 1 118 ? 0.258 -4.402 1.651 1 98.88 118 VAL B N 1
ATOM 2448 C CA . VAL B 1 118 ? -0.959 -3.605 1.546 1 98.88 118 VAL B CA 1
ATOM 2449 C C . VAL B 1 118 ? -1.308 -3.385 0.075 1 98.88 118 VAL B C 1
ATOM 2451 O O . VAL B 1 118 ? -0.454 -2.979 -0.717 1 98.88 118 VAL B O 1
ATOM 2454 N N . VAL B 1 119 ? -2.551 -3.711 -0.311 1 98.94 119 VAL B N 1
ATOM 2455 C CA . VAL B 1 119 ? -3.115 -3.412 -1.623 1 98.94 119 VAL B CA 1
ATOM 2456 C C . VAL B 1 119 ? -4.301 -2.459 -1.473 1 98.94 119 VAL B C 1
ATOM 2458 O O . VAL B 1 119 ? -5.348 -2.84 -0.945 1 98.94 119 VAL B O 1
ATOM 2461 N N . ASN B 1 120 ? -4.117 -1.265 -1.962 1 98.69 120 ASN B N 1
ATOM 2462 C CA . ASN B 1 120 ? -5.07 -0.193 -1.69 1 98.69 120 ASN B CA 1
ATOM 2463 C C . ASN B 1 120 ? -6.188 -0.16 -2.729 1 98.69 120 ASN B C 1
ATOM 2465 O O . ASN B 1 120 ? -6.18 -0.946 -3.678 1 98.69 120 ASN B O 1
ATOM 2469 N N . ALA B 1 121 ? -7.129 0.697 -2.516 1 98.56 121 ALA B N 1
ATOM 2470 C CA . ALA B 1 121 ? -8.367 0.769 -3.285 1 98.56 121 ALA B CA 1
ATOM 2471 C C . ALA B 1 121 ? -8.086 1.07 -4.754 1 98.56 121 ALA B C 1
ATOM 2473 O O . ALA B 1 121 ? -7.266 1.934 -5.07 1 98.56 121 ALA B O 1
ATOM 2474 N N . GLY B 1 122 ? -8.773 0.383 -5.586 1 98.19 122 GLY B N 1
ATOM 2475 C CA . GLY B 1 122 ? -8.688 0.615 -7.02 1 98.19 122 GLY B CA 1
ATOM 2476 C C . GLY B 1 122 ? -7.484 -0.058 -7.664 1 98.19 122 GLY B C 1
ATOM 2477 O O . GLY B 1 122 ? -7.34 -0.041 -8.883 1 98.19 122 GLY B O 1
ATOM 2478 N N . ALA B 1 123 ? -6.605 -0.636 -6.84 1 98.81 123 ALA B N 1
ATOM 2479 C CA . ALA B 1 123 ? -5.438 -1.327 -7.383 1 98.81 123 ALA B CA 1
ATOM 2480 C C . ALA B 1 123 ? -5.844 -2.609 -8.102 1 98.81 123 ALA B C 1
ATOM 2482 O O . ALA B 1 123 ? -6.828 -3.254 -7.73 1 98.81 123 ALA B O 1
ATOM 2483 N N . GLN B 1 124 ? -5.117 -2.951 -9.141 1 98.94 124 GLN B N 1
ATOM 2484 C CA . GLN B 1 124 ? -5.301 -4.176 -9.914 1 98.94 124 GLN B CA 1
ATOM 2485 C C . GLN B 1 124 ? -4 -4.973 -10 1 98.94 124 GLN B C 1
ATOM 2487 O O . GLN B 1 124 ? -3.018 -4.504 -10.578 1 98.94 124 GLN B O 1
ATOM 2492 N N . VAL B 1 125 ? -4.027 -6.152 -9.453 1 98.94 125 VAL B N 1
ATOM 2493 C CA . VAL B 1 125 ? -2.855 -7.023 -9.469 1 98.94 125 VAL B CA 1
ATOM 2494 C C . VAL B 1 125 ? -3.121 -8.234 -10.359 1 98.94 125 VAL B C 1
ATOM 2496 O O . VAL B 1 125 ? -4.133 -8.922 -10.195 1 98.94 125 VAL B O 1
ATOM 2499 N N . GLY B 1 126 ? -2.221 -8.516 -11.25 1 98.88 126 GLY B N 1
ATOM 2500 C CA . GLY B 1 126 ? -2.404 -9.555 -12.242 1 98.88 126 GLY B CA 1
ATOM 2501 C C . GLY B 1 126 ? -2.232 -10.953 -11.68 1 98.88 126 GLY B C 1
ATOM 2502 O O . GLY B 1 126 ? -2.197 -11.141 -10.469 1 98.88 126 GLY B O 1
ATOM 2503 N N . GLU B 1 127 ? -2.143 -11.93 -12.602 1 98.81 127 GLU B N 1
ATOM 2504 C CA . GLU B 1 127 ? -2.055 -13.352 -12.273 1 98.81 127 GLU B CA 1
ATOM 2505 C C . GLU B 1 127 ? -0.625 -13.75 -11.914 1 98.81 127 GLU B C 1
ATOM 2507 O O . GLU B 1 127 ? 0.331 -13.242 -12.508 1 98.81 127 GLU B O 1
ATOM 2512 N N . ASN B 1 128 ? -0.505 -14.633 -10.984 1 98.75 128 ASN B N 1
ATOM 2513 C CA . ASN B 1 128 ? 0.766 -15.266 -10.648 1 98.75 128 ASN B CA 1
ATOM 2514 C C . ASN B 1 128 ? 1.821 -14.234 -10.258 1 98.75 128 ASN B C 1
ATOM 2516 O O . ASN B 1 128 ? 2.986 -14.359 -10.641 1 98.75 128 ASN B O 1
ATOM 2520 N N . VAL B 1 129 ? 1.337 -13.227 -9.562 1 98.88 129 VAL B N 1
ATOM 2521 C CA . VAL B 1 129 ? 2.201 -12.172 -9.047 1 98.88 129 VAL B CA 1
ATOM 2522 C C . VAL B 1 129 ? 2.645 -12.516 -7.625 1 98.88 129 VAL B C 1
ATOM 2524 O O . VAL B 1 129 ? 1.928 -13.203 -6.895 1 98.88 129 VAL B O 1
ATOM 2527 N N . ILE B 1 130 ? 3.844 -12.125 -7.301 1 98.88 130 ILE B N 1
ATOM 2528 C CA . ILE B 1 130 ? 4.305 -12.156 -5.918 1 98.88 130 ILE B CA 1
ATOM 2529 C C . ILE B 1 130 ? 4.363 -10.742 -5.352 1 98.88 130 ILE B C 1
ATOM 2531 O O . ILE B 1 130 ? 5.125 -9.906 -5.84 1 98.88 130 ILE B O 1
ATOM 2535 N N . LEU B 1 131 ? 3.514 -10.414 -4.449 1 98.94 131 LEU B N 1
ATOM 2536 C CA . LEU B 1 131 ? 3.695 -9.258 -3.582 1 98.94 131 LEU B CA 1
ATOM 2537 C C . LEU B 1 131 ? 4.344 -9.664 -2.264 1 98.94 131 LEU B C 1
ATOM 2539 O O . LEU B 1 131 ? 3.689 -10.25 -1.398 1 98.94 131 LEU B O 1
ATOM 2543 N N . ASN B 1 132 ? 5.605 -9.367 -2.137 1 98.81 132 ASN B N 1
ATOM 2544 C CA . ASN B 1 132 ? 6.402 -9.852 -1.014 1 98.81 132 ASN B CA 1
ATOM 2545 C C . ASN B 1 132 ? 6.109 -9.07 0.263 1 98.81 132 ASN B C 1
ATOM 2547 O O . ASN B 1 132 ? 5.277 -8.164 0.263 1 98.81 132 ASN B O 1
ATOM 2551 N N . THR B 1 133 ? 6.73 -9.477 1.339 1 98.75 133 THR B N 1
ATOM 2552 C CA . THR B 1 133 ? 6.496 -8.938 2.676 1 98.75 133 THR B CA 1
ATOM 2553 C C . THR B 1 133 ? 6.695 -7.43 2.697 1 98.75 133 THR B C 1
ATOM 2555 O O . THR B 1 133 ? 7.66 -6.914 2.127 1 98.75 133 THR B O 1
ATOM 2558 N N . PHE B 1 134 ? 5.742 -6.656 3.246 1 98.56 134 PHE B N 1
ATOM 2559 C CA . PHE B 1 134 ? 5.816 -5.23 3.535 1 98.56 134 PHE B CA 1
ATOM 2560 C C . PHE B 1 134 ? 5.695 -4.41 2.254 1 98.56 134 PHE B C 1
ATOM 2562 O O . PHE B 1 134 ? 5.992 -3.215 2.248 1 98.56 134 PHE B O 1
ATOM 2569 N N . THR B 1 135 ? 5.246 -5.031 1.142 1 98.62 135 THR B N 1
ATOM 2570 C CA . THR B 1 135 ? 5.062 -4.262 -0.083 1 98.62 135 THR B CA 1
ATOM 2571 C C . THR B 1 135 ? 3.801 -3.406 0.001 1 98.62 135 THR B C 1
ATOM 2573 O O . THR B 1 135 ? 2.828 -3.789 0.653 1 98.62 135 THR B O 1
ATOM 2576 N N . ASN B 1 136 ? 3.865 -2.271 -0.626 1 98.88 136 ASN B N 1
ATOM 2577 C CA . ASN B 1 136 ? 2.715 -1.378 -0.712 1 98.88 136 ASN B CA 1
ATOM 2578 C C . ASN B 1 136 ? 2.33 -1.099 -2.162 1 98.88 136 ASN B C 1
ATOM 2580 O O . ASN B 1 136 ? 3.16 -0.646 -2.953 1 98.88 136 ASN B O 1
ATOM 2584 N N . ILE B 1 137 ? 1.071 -1.421 -2.541 1 98.94 137 ILE B N 1
ATOM 2585 C CA . ILE B 1 137 ? 0.479 -1.073 -3.828 1 98.94 137 ILE B CA 1
ATOM 2586 C C . ILE B 1 137 ? -0.608 -0.019 -3.627 1 98.94 137 ILE B C 1
ATOM 2588 O O . ILE B 1 137 ? -1.702 -0.33 -3.15 1 98.94 137 ILE B O 1
ATOM 2592 N N . GLU B 1 138 ? -0.338 1.201 -4.016 1 98.69 138 GLU B N 1
ATOM 2593 C CA . GLU B 1 138 ? -1.228 2.312 -3.695 1 98.69 138 GLU B CA 1
ATOM 2594 C C . GLU B 1 138 ? -2.389 2.395 -4.684 1 98.69 138 GLU B C 1
ATOM 2596 O O . GLU B 1 138 ? -2.463 1.607 -5.629 1 98.69 138 GLU B O 1
ATOM 2601 N N . HIS B 1 139 ? -3.217 3.33 -4.473 1 98.25 139 HIS B N 1
ATOM 2602 C CA . HIS B 1 139 ? -4.504 3.439 -5.148 1 98.25 139 HIS B CA 1
ATOM 2603 C C . HIS B 1 139 ? -4.332 3.455 -6.664 1 98.25 139 HIS B C 1
ATOM 2605 O O . HIS B 1 139 ? -3.41 4.09 -7.184 1 98.25 139 HIS B O 1
ATOM 2611 N N . ASN B 1 140 ? -5.125 2.787 -7.387 1 98.12 140 ASN B N 1
ATOM 2612 C CA . ASN B 1 140 ? -5.293 2.803 -8.836 1 98.12 140 ASN B CA 1
ATOM 2613 C C . ASN B 1 140 ? -4.043 2.287 -9.547 1 98.12 140 ASN B C 1
ATOM 2615 O O . ASN B 1 140 ? -3.883 2.492 -10.75 1 98.12 140 ASN B O 1
ATOM 2619 N N . THR B 1 141 ? -3.158 1.679 -8.781 1 98.81 141 THR B N 1
ATOM 2620 C CA . THR B 1 141 ? -1.942 1.134 -9.375 1 98.81 141 THR B CA 1
ATOM 2621 C C . THR B 1 141 ? -2.217 -0.222 -10.023 1 98.81 141 THR B C 1
ATOM 2623 O O . THR B 1 141 ? -2.957 -1.039 -9.469 1 98.81 141 THR B O 1
ATOM 2626 N N . ILE B 1 142 ? -1.615 -0.472 -11.18 1 98.94 142 ILE B N 1
ATOM 2627 C CA . ILE B 1 142 ? -1.737 -1.728 -11.914 1 98.94 142 ILE B CA 1
ATOM 2628 C C . ILE B 1 142 ? -0.41 -2.482 -11.867 1 98.94 142 ILE B C 1
ATOM 2630 O O . ILE B 1 142 ? 0.645 -1.912 -12.156 1 98.94 142 ILE B O 1
ATOM 2634 N N . VAL B 1 143 ? -0.44 -3.725 -11.461 1 98.94 143 VAL B N 1
ATOM 2635 C CA . VAL B 1 143 ? 0.714 -4.613 -11.516 1 98.94 143 VAL B CA 1
ATOM 2636 C C . VAL B 1 143 ? 0.436 -5.758 -12.492 1 98.94 143 VAL B C 1
ATOM 2638 O O . VAL B 1 143 ? -0.472 -6.562 -12.273 1 98.94 143 VAL B O 1
ATOM 2641 N N . GLY B 1 144 ? 1.238 -5.871 -13.484 1 98.88 144 GLY B N 1
ATOM 2642 C CA . GLY B 1 144 ? 1.032 -6.871 -14.516 1 98.88 144 GLY B CA 1
ATOM 2643 C C . GLY B 1 144 ? 1.34 -8.281 -14.055 1 98.88 144 GLY B C 1
ATOM 2644 O O . GLY B 1 144 ? 2.086 -8.477 -13.094 1 98.88 144 GLY B O 1
ATOM 2645 N N . ALA B 1 145 ? 0.866 -9.227 -14.836 1 98.81 145 ALA B N 1
ATOM 2646 C CA . ALA B 1 145 ? 0.965 -10.641 -14.508 1 98.81 145 ALA B CA 1
ATOM 2647 C C . ALA B 1 145 ? 2.422 -11.094 -14.461 1 98.81 145 ALA B C 1
ATOM 2649 O O . ALA B 1 145 ? 3.287 -10.484 -15.094 1 98.81 145 ALA B O 1
ATOM 2650 N N . GLN B 1 146 ? 2.723 -12.109 -13.656 1 98.56 146 GLN B N 1
ATOM 2651 C CA . GLN B 1 146 ? 3.996 -12.82 -13.609 1 98.56 146 GLN B CA 1
ATOM 2652 C C . GLN B 1 146 ? 5.102 -11.938 -13.047 1 98.56 146 GLN B C 1
ATOM 2654 O O . GLN B 1 146 ? 6.285 -12.156 -13.32 1 98.56 146 GLN B O 1
ATOM 2659 N N . SER B 1 147 ? 4.73 -10.891 -12.312 1 98.69 147 SER B N 1
ATOM 2660 C CA . SER B 1 147 ? 5.711 -9.953 -11.781 1 98.69 147 SER B CA 1
ATOM 2661 C C . SER B 1 147 ? 6.027 -10.258 -10.32 1 98.69 147 SER B C 1
ATOM 2663 O O . SER B 1 147 ? 5.309 -11.016 -9.664 1 98.69 147 SER B O 1
ATOM 2665 N N . HIS B 1 148 ? 7.113 -9.734 -9.844 1 98.81 148 HIS B N 1
ATOM 2666 C CA . HIS B 1 148 ? 7.539 -9.828 -8.453 1 98.81 148 HIS B CA 1
ATOM 2667 C C . HIS B 1 148 ? 7.879 -8.461 -7.887 1 98.81 148 HIS B C 1
ATOM 2669 O O . HIS B 1 148 ? 8.844 -7.824 -8.32 1 98.81 148 HIS B O 1
ATOM 2675 N N . ILE B 1 149 ? 7.043 -8.023 -7.02 1 98.81 149 ILE B N 1
ATOM 2676 C CA . ILE B 1 149 ? 7.332 -6.82 -6.242 1 98.81 149 ILE B CA 1
ATOM 2677 C C . ILE B 1 149 ? 7.969 -7.211 -4.91 1 98.81 149 ILE B C 1
ATOM 2679 O O . ILE B 1 149 ? 7.301 -7.762 -4.031 1 98.81 149 ILE B O 1
ATOM 2683 N N . SER B 1 150 ? 9.227 -6.859 -4.684 1 98.44 150 SER B N 1
ATOM 2684 C CA . SER B 1 150 ? 10.031 -7.402 -3.592 1 98.44 150 SER B CA 1
ATOM 2685 C C . SER B 1 150 ? 9.758 -6.664 -2.285 1 98.44 150 SER B C 1
ATOM 2687 O O . SER B 1 150 ? 8.961 -5.727 -2.248 1 98.44 150 SER B O 1
ATOM 2689 N N . THR B 1 151 ? 10.477 -7.059 -1.195 1 98.5 151 THR B N 1
ATOM 2690 C CA . THR B 1 151 ? 10.148 -6.699 0.181 1 98.5 151 THR B CA 1
ATOM 2691 C C . THR B 1 151 ? 10.289 -5.195 0.394 1 98.5 151 THR B C 1
ATOM 2693 O O . THR B 1 151 ? 11.234 -4.578 -0.095 1 98.5 151 THR B O 1
ATOM 2696 N N . GLY B 1 152 ? 9.344 -4.609 1.068 1 98.5 152 GLY B N 1
ATOM 2697 C CA . GLY B 1 152 ? 9.445 -3.234 1.533 1 98.5 152 GLY B CA 1
ATOM 2698 C C . GLY B 1 152 ? 9.32 -2.215 0.416 1 98.5 152 GLY B C 1
ATOM 2699 O O . GLY B 1 152 ? 9.648 -1.041 0.603 1 98.5 152 GLY B O 1
ATOM 2700 N N . THR B 1 153 ? 8.867 -2.664 -0.775 1 98.5 153 THR B N 1
ATOM 2701 C CA . THR B 1 153 ? 8.742 -1.761 -1.913 1 98.5 153 THR B CA 1
ATOM 2702 C C . THR B 1 153 ? 7.504 -0.876 -1.765 1 98.5 153 THR B C 1
ATOM 2704 O O . THR B 1 153 ? 6.465 -1.329 -1.281 1 98.5 153 THR B O 1
ATOM 2707 N N . MET B 1 154 ? 7.629 0.392 -2.143 1 98.75 154 MET B N 1
ATOM 2708 C CA . MET B 1 154 ? 6.52 1.34 -2.174 1 98.75 154 MET B CA 1
ATOM 2709 C C . MET B 1 154 ? 6.18 1.733 -3.607 1 98.75 154 MET B C 1
ATOM 2711 O O . MET B 1 154 ? 6.906 2.51 -4.23 1 98.75 154 MET B O 1
ATOM 2715 N N . ILE B 1 155 ? 5.043 1.194 -4.141 1 98.81 155 ILE B N 1
ATOM 2716 C CA . ILE B 1 155 ? 4.535 1.618 -5.441 1 98.81 155 ILE B CA 1
ATOM 2717 C C . ILE B 1 155 ? 3.391 2.611 -5.246 1 98.81 155 ILE B C 1
ATOM 2719 O O . ILE B 1 155 ? 2.289 2.229 -4.848 1 98.81 155 ILE B O 1
ATOM 2723 N N . ASN B 1 156 ? 3.629 3.861 -5.543 1 98.31 156 ASN B N 1
ATOM 2724 C CA . ASN B 1 156 ? 2.65 4.895 -5.223 1 98.31 156 ASN B CA 1
ATOM 2725 C C . ASN B 1 156 ? 1.519 4.93 -6.25 1 98.31 156 ASN B C 1
ATOM 2727 O O . ASN B 1 156 ? 1.435 4.059 -7.117 1 98.31 156 ASN B O 1
ATOM 2731 N N . GLY B 1 157 ? 0.625 5.867 -6.043 1 98.44 157 GLY B N 1
ATOM 2732 C CA . GLY B 1 157 ? -0.658 5.836 -6.727 1 98.44 157 GLY B CA 1
ATOM 2733 C C . GLY B 1 157 ? -0.533 5.996 -8.234 1 98.44 157 GLY B C 1
ATOM 2734 O O . GLY B 1 157 ? 0.372 6.676 -8.719 1 98.44 157 GLY B O 1
ATOM 2735 N N . ASP B 1 158 ? -1.416 5.387 -8.969 1 98.31 158 ASP B N 1
ATOM 2736 C CA . ASP B 1 158 ? -1.634 5.57 -10.398 1 98.31 158 ASP B CA 1
ATOM 2737 C C . ASP B 1 158 ? -0.426 5.098 -11.211 1 98.31 158 ASP B C 1
ATOM 2739 O O . ASP B 1 158 ? -0.153 5.617 -12.289 1 98.31 158 ASP B O 1
ATOM 2743 N N . CYS B 1 159 ? 0.384 4.203 -10.633 1 98.81 159 CYS B N 1
ATOM 2744 C CA . CYS B 1 159 ? 1.473 3.588 -11.383 1 98.81 159 CYS B CA 1
ATOM 2745 C C . CYS B 1 159 ? 0.962 2.439 -12.242 1 98.81 159 CYS B C 1
ATOM 2747 O O . CYS B 1 159 ? -0.089 1.862 -11.953 1 98.81 159 CYS B O 1
ATOM 2749 N N . LYS B 1 160 ? 1.651 2.141 -13.352 1 98.88 160 LYS B N 1
ATOM 2750 C CA . LYS B 1 160 ? 1.384 1.004 -14.227 1 98.88 160 LYS B CA 1
ATOM 2751 C C . LYS B 1 160 ? 2.639 0.16 -14.43 1 98.88 160 LYS B C 1
ATOM 2753 O O . LYS B 1 160 ? 3.555 0.563 -15.148 1 98.88 160 LYS B O 1
ATOM 2758 N N . ILE B 1 161 ? 2.676 -0.968 -13.844 1 98.88 161 ILE B N 1
ATOM 2759 C CA . ILE B 1 161 ? 3.773 -1.917 -13.984 1 98.88 161 ILE B CA 1
ATOM 2760 C C . ILE B 1 161 ? 3.398 -2.99 -15.008 1 98.88 161 ILE B C 1
ATOM 2762 O O . ILE B 1 161 ? 2.367 -3.65 -14.867 1 98.88 161 ILE B O 1
ATOM 2766 N N . GLY B 1 162 ? 4.199 -3.197 -15.938 1 98.69 162 GLY B N 1
ATOM 2767 C CA . GLY B 1 162 ? 3.941 -4.18 -16.984 1 98.69 162 GLY B CA 1
ATOM 2768 C C . GLY B 1 162 ? 4.008 -5.609 -16.469 1 98.69 162 GLY B C 1
ATOM 2769 O O . GLY B 1 162 ? 3.93 -5.855 -15.273 1 98.69 162 GLY B O 1
ATOM 2770 N N . GLU B 1 163 ? 4.137 -6.555 -17.453 1 98.56 163 GLU B N 1
ATOM 2771 C CA . GLU B 1 163 ? 4.203 -7.98 -17.141 1 98.56 163 GLU B CA 1
ATOM 2772 C C . GLU B 1 163 ? 5.652 -8.453 -17.016 1 98.56 163 GLU B C 1
ATOM 2774 O O . GLU B 1 163 ? 6.551 -7.887 -17.641 1 98.56 163 GLU B O 1
ATOM 2779 N N . ARG B 1 164 ? 5.828 -9.438 -16.141 1 98.25 164 ARG B N 1
ATOM 2780 C CA . ARG B 1 164 ? 7.141 -10.062 -15.984 1 98.25 164 ARG B CA 1
ATOM 2781 C C . ARG B 1 164 ? 8.18 -9.039 -15.523 1 98.25 164 ARG B C 1
ATOM 2783 O O . ARG B 1 164 ? 9.289 -8.992 -16.062 1 98.25 164 ARG B O 1
ATOM 2790 N N . VAL B 1 165 ? 7.773 -8.227 -14.641 1 98.25 165 VAL B N 1
ATOM 2791 C CA . VAL B 1 165 ? 8.641 -7.184 -14.094 1 98.25 165 VAL B CA 1
ATOM 2792 C C . VAL B 1 165 ? 9.125 -7.586 -12.703 1 98.25 165 VAL B C 1
ATOM 2794 O O . VAL B 1 165 ? 8.383 -8.203 -11.938 1 98.25 165 VAL B O 1
ATOM 2797 N N . PHE B 1 166 ? 10.352 -7.34 -12.414 1 98.19 166 PHE B N 1
ATOM 2798 C CA . PHE B 1 166 ? 10.93 -7.484 -11.078 1 98.19 166 PHE B CA 1
ATOM 2799 C C . PHE B 1 166 ? 11.305 -6.121 -10.5 1 98.19 166 PHE B C 1
ATOM 2801 O O . PHE B 1 166 ? 12.062 -5.371 -11.117 1 98.19 166 PHE B O 1
ATOM 2808 N N . ILE B 1 167 ? 10.711 -5.75 -9.391 1 97.88 167 ILE B N 1
ATOM 2809 C CA . ILE B 1 167 ? 11.094 -4.547 -8.664 1 97.88 167 ILE B CA 1
ATOM 2810 C C . ILE B 1 167 ? 11.812 -4.926 -7.375 1 97.88 167 ILE B C 1
ATOM 2812 O O . ILE B 1 167 ? 11.211 -5.527 -6.48 1 97.88 167 ILE B O 1
ATOM 2816 N N . GLY B 1 168 ? 13.031 -4.484 -7.211 1 97 168 GLY B N 1
ATOM 2817 C CA . GLY B 1 168 ? 13.875 -4.871 -6.09 1 97 168 GLY B CA 1
ATOM 2818 C C . GLY B 1 168 ? 13.453 -4.238 -4.777 1 97 168 GLY B C 1
ATOM 2819 O O . GLY B 1 168 ? 12.812 -3.186 -4.77 1 97 168 GLY B O 1
ATOM 2820 N N . SER B 1 169 ? 13.914 -4.891 -3.705 1 97.25 169 SER B N 1
ATOM 2821 C CA . SER B 1 169 ? 13.484 -4.535 -2.357 1 97.25 169 SER B CA 1
ATOM 2822 C C . SER B 1 169 ? 13.789 -3.072 -2.049 1 97.25 169 SER B C 1
ATOM 2824 O O . SER B 1 169 ? 14.836 -2.555 -2.447 1 97.25 169 SER B O 1
ATOM 2826 N N . HIS B 1 170 ? 12.875 -2.424 -1.308 1 96.69 170 HIS B N 1
ATOM 2827 C CA . HIS B 1 170 ? 13.016 -1.076 -0.769 1 96.69 170 HIS B CA 1
ATOM 2828 C C . HIS B 1 170 ? 13.078 -0.04 -1.887 1 96.69 170 HIS B C 1
ATOM 2830 O O . HIS B 1 170 ? 13.562 1.075 -1.676 1 96.69 170 HIS B O 1
ATOM 2836 N N . SER B 1 171 ? 12.656 -0.439 -3.064 1 96.25 171 SER B N 1
ATOM 2837 C CA . SER B 1 171 ? 12.531 0.538 -4.141 1 96.25 171 SER B CA 1
ATOM 2838 C C . SER B 1 171 ? 11.25 1.353 -4 1 96.25 171 SER B C 1
ATOM 2840 O O . SER B 1 171 ? 10.305 0.927 -3.33 1 96.25 171 SER B O 1
ATOM 2842 N N . VAL B 1 172 ? 11.281 2.521 -4.645 1 96.88 172 VAL B N 1
ATOM 2843 C CA . VAL B 1 172 ? 10.133 3.422 -4.637 1 96.88 172 VAL B CA 1
ATOM 2844 C C . VAL B 1 172 ? 9.812 3.863 -6.062 1 96.88 172 VAL B C 1
ATOM 2846 O O . VAL B 1 172 ? 10.703 4.277 -6.805 1 96.88 172 VAL B O 1
ATOM 2849 N N . LEU B 1 173 ? 8.578 3.707 -6.445 1 97.44 173 LEU B N 1
ATOM 2850 C CA . LEU B 1 173 ? 8.047 4.398 -7.613 1 97.44 173 LEU B CA 1
ATOM 2851 C C . LEU B 1 173 ? 7.18 5.582 -7.195 1 97.44 173 LEU B C 1
ATOM 2853 O O . LEU B 1 173 ? 6.152 5.406 -6.539 1 97.44 173 LEU B O 1
ATOM 2857 N N . VAL B 1 174 ? 7.609 6.77 -7.578 1 95.69 174 VAL B N 1
ATOM 2858 C CA . VAL B 1 174 ? 6.766 7.922 -7.277 1 95.69 174 VAL B CA 1
ATOM 2859 C C . VAL B 1 174 ? 5.461 7.824 -8.07 1 95.69 174 VAL B C 1
ATOM 2861 O O . VAL B 1 174 ? 5.312 6.961 -8.938 1 95.69 174 VAL B O 1
ATOM 2864 N N . ASN B 1 175 ? 4.523 8.648 -7.738 1 96.38 175 ASN B N 1
ATOM 2865 C CA . ASN B 1 175 ? 3.18 8.523 -8.289 1 96.38 175 ASN B CA 1
ATOM 2866 C C . ASN B 1 175 ? 3.184 8.656 -9.812 1 96.38 175 ASN B C 1
ATOM 2868 O O . ASN B 1 175 ? 3.938 9.453 -10.367 1 96.38 175 ASN B O 1
ATOM 2872 N N . GLY B 1 176 ? 2.398 7.852 -10.469 1 97.44 176 GLY B N 1
ATOM 2873 C CA . GLY B 1 176 ? 2.105 8.016 -11.883 1 97.44 176 GLY B CA 1
ATOM 2874 C C . GLY B 1 176 ? 3.17 7.422 -12.789 1 97.44 176 GLY B C 1
ATOM 2875 O O . GLY B 1 176 ? 3.23 7.738 -13.977 1 97.44 176 GLY B O 1
ATOM 2876 N N . ILE B 1 177 ? 4.07 6.586 -12.305 1 97.25 177 ILE B N 1
ATOM 2877 C CA . ILE B 1 177 ? 5.168 6.004 -13.062 1 97.25 177 ILE B CA 1
ATOM 2878 C C . ILE B 1 177 ? 4.66 4.809 -13.867 1 97.25 177 ILE B C 1
ATOM 2880 O O . ILE B 1 177 ? 3.873 4.004 -13.367 1 97.25 177 ILE B O 1
ATOM 2884 N N . THR B 1 178 ? 5.141 4.656 -15.102 1 98.62 178 THR B N 1
ATOM 2885 C CA . THR B 1 178 ? 4.871 3.482 -15.922 1 98.62 178 THR B CA 1
ATOM 2886 C C . THR B 1 178 ? 6.148 2.684 -16.172 1 98.62 178 THR B C 1
ATOM 2888 O O . THR B 1 178 ? 7.172 3.244 -16.562 1 98.62 178 THR B O 1
ATOM 2891 N N . ILE B 1 179 ? 6.16 1.424 -15.883 1 98.5 179 ILE B N 1
ATOM 2892 C CA . ILE B 1 179 ? 7.242 0.49 -16.172 1 98.5 179 ILE B CA 1
ATOM 2893 C C . ILE B 1 179 ? 6.801 -0.498 -17.25 1 98.5 179 ILE B C 1
ATOM 2895 O O . ILE B 1 179 ? 5.754 -1.136 -17.125 1 98.5 179 ILE B O 1
ATOM 2899 N N . GLY B 1 180 ? 7.562 -0.66 -18.266 1 98.12 180 GLY B N 1
ATOM 2900 C CA . GLY B 1 180 ? 7.254 -1.589 -19.344 1 98.12 180 GLY B CA 1
ATOM 2901 C C . GLY B 1 180 ? 7.461 -3.041 -18.953 1 98.12 180 GLY B C 1
ATOM 2902 O O . GLY B 1 180 ? 7.914 -3.334 -17.844 1 98.12 180 GLY B O 1
ATOM 2903 N N . ASP B 1 181 ? 7.145 -3.957 -19.922 1 97.94 181 ASP B N 1
ATOM 2904 C CA . ASP B 1 181 ? 7.301 -5.391 -19.703 1 97.94 181 ASP B CA 1
ATOM 2905 C C . ASP B 1 181 ? 8.781 -5.773 -19.609 1 97.94 181 ASP B C 1
ATOM 2907 O O . ASP B 1 181 ? 9.633 -5.094 -20.188 1 97.94 181 ASP B O 1
ATOM 2911 N N . ASP B 1 182 ? 9.062 -6.785 -18.828 1 97.31 182 ASP B N 1
ATOM 2912 C CA . ASP B 1 182 ? 10.367 -7.445 -18.812 1 97.31 182 ASP B CA 1
ATOM 2913 C C . ASP B 1 182 ? 11.453 -6.508 -18.297 1 97.31 182 ASP B C 1
ATOM 2915 O O . ASP B 1 182 ? 12.578 -6.523 -18.812 1 97.31 182 ASP B O 1
ATOM 2919 N N . VAL B 1 183 ? 11.086 -5.629 -17.422 1 96.81 183 VAL B N 1
ATOM 2920 C CA . VAL B 1 183 ? 12.047 -4.73 -16.781 1 96.81 183 VAL B CA 1
ATOM 2921 C C . VAL B 1 183 ? 12.445 -5.281 -15.414 1 96.81 183 VAL B C 1
ATOM 2923 O O . VAL B 1 183 ? 11.602 -5.781 -14.672 1 96.81 183 VAL B O 1
ATOM 2926 N N . ILE B 1 184 ? 13.695 -5.234 -15.109 1 96.62 184 ILE B N 1
ATOM 2927 C CA . ILE B 1 184 ? 14.234 -5.562 -13.797 1 96.62 184 ILE B CA 1
ATOM 2928 C C . ILE B 1 184 ? 14.805 -4.309 -13.148 1 96.62 184 ILE B C 1
ATOM 2930 O O . ILE B 1 184 ? 15.695 -3.662 -13.703 1 96.62 184 ILE B O 1
ATOM 2934 N N . ILE B 1 185 ? 14.312 -3.939 -12.055 1 95.44 185 ILE B N 1
ATOM 2935 C CA . ILE B 1 185 ? 14.828 -2.822 -11.273 1 95.44 185 ILE B CA 1
ATOM 2936 C C . ILE B 1 185 ? 15.539 -3.348 -10.031 1 95.44 185 ILE B C 1
ATOM 2938 O O . ILE B 1 185 ? 14.953 -4.109 -9.25 1 95.44 185 ILE B O 1
ATOM 2942 N N . GLY B 1 186 ? 16.734 -2.941 -9.82 1 93.88 186 GLY B N 1
ATOM 2943 C CA . GLY B 1 186 ? 17.5 -3.354 -8.656 1 93.88 186 GLY B CA 1
ATOM 2944 C C . GLY B 1 186 ? 16.969 -2.779 -7.359 1 93.88 186 GLY B C 1
ATOM 2945 O O . GLY B 1 186 ? 16.141 -1.866 -7.371 1 93.88 186 GLY B O 1
ATOM 2946 N N . ALA B 1 187 ? 17.469 -3.357 -6.246 1 93.81 187 ALA B N 1
ATOM 2947 C CA . ALA B 1 187 ? 17.016 -2.947 -4.922 1 93.81 187 ALA B CA 1
ATOM 2948 C C . ALA B 1 187 ? 17.375 -1.49 -4.645 1 93.81 187 ALA B C 1
ATOM 2950 O O . ALA B 1 187 ? 18.297 -0.948 -5.242 1 93.81 187 ALA B O 1
ATOM 2951 N N . SER B 1 188 ? 16.562 -0.892 -3.719 1 93.38 188 SER B N 1
ATOM 2952 C CA . SER B 1 188 ? 16.812 0.448 -3.193 1 93.38 188 SER B CA 1
ATOM 2953 C C . SER B 1 188 ? 16.891 1.477 -4.316 1 93.38 188 SER B C 1
ATOM 2955 O O . SER B 1 188 ? 17.734 2.361 -4.293 1 93.38 188 SER B O 1
ATOM 2957 N N . SER B 1 189 ? 16.031 1.288 -5.34 1 92.69 189 SER B N 1
ATOM 2958 C CA . SER B 1 189 ? 15.984 2.227 -6.457 1 92.69 189 SER B CA 1
ATOM 2959 C C . SER B 1 189 ? 14.852 3.234 -6.281 1 92.69 189 SER B C 1
ATOM 2961 O O . SER B 1 189 ? 13.766 2.883 -5.82 1 92.69 189 SER B O 1
ATOM 2963 N N . SER B 1 190 ? 15.133 4.434 -6.578 1 92.81 190 SER B N 1
ATOM 2964 C CA . SER B 1 190 ? 14.125 5.488 -6.633 1 92.81 190 SER B CA 1
ATOM 2965 C C . SER B 1 190 ? 13.758 5.828 -8.07 1 92.81 190 SER B C 1
ATOM 2967 O O . SER B 1 190 ? 14.562 6.414 -8.805 1 92.81 190 SER B O 1
ATOM 2969 N N . ILE B 1 191 ? 12.578 5.469 -8.477 1 94.06 191 ILE B N 1
ATOM 2970 C CA . ILE B 1 191 ? 12.148 5.656 -9.859 1 94.06 191 ILE B CA 1
ATOM 2971 C C . ILE B 1 191 ? 11.242 6.883 -9.953 1 94.06 191 ILE B C 1
ATOM 2973 O O . ILE B 1 191 ? 10.117 6.879 -9.438 1 94.06 191 ILE B O 1
ATOM 2977 N N . ARG B 1 192 ? 11.695 7.91 -10.703 1 93.38 192 ARG B N 1
ATOM 2978 C CA . ARG B 1 192 ? 10.977 9.18 -10.781 1 93.38 192 ARG B CA 1
ATOM 2979 C C . ARG B 1 192 ? 10.516 9.453 -12.211 1 93.38 192 ARG B C 1
ATOM 2981 O O . ARG B 1 192 ? 9.836 10.445 -12.469 1 93.38 192 ARG B O 1
ATOM 2988 N N . LYS B 1 193 ? 11.055 8.602 -13.102 1 93.75 193 LYS B N 1
ATOM 2989 C CA . LYS B 1 193 ? 10.648 8.672 -14.5 1 93.75 193 LYS B CA 1
ATOM 2990 C C . LYS B 1 193 ? 10.281 7.289 -15.039 1 93.75 193 LYS B C 1
ATOM 2992 O O . LYS B 1 193 ? 10.883 6.289 -14.648 1 93.75 193 LYS B O 1
ATOM 2997 N N . SER B 1 194 ? 9.359 7.297 -15.961 1 97.06 194 SER B N 1
ATOM 2998 C CA . SER B 1 194 ? 8.891 6.043 -16.547 1 97.06 194 SER B CA 1
ATOM 2999 C C . SER B 1 194 ? 10.016 5.332 -17.297 1 97.06 194 SER B C 1
ATOM 3001 O O . SER B 1 194 ? 10.883 5.98 -17.875 1 97.06 194 SER B O 1
ATOM 3003 N N . ILE B 1 195 ? 10.008 4.035 -17.203 1 96.5 195 ILE B N 1
ATOM 3004 C CA . ILE B 1 195 ? 10.945 3.166 -17.906 1 96.5 195 ILE B CA 1
ATOM 3005 C C . ILE B 1 195 ? 10.18 2.238 -18.844 1 96.5 195 ILE B C 1
ATOM 3007 O O . ILE B 1 195 ? 9.5 1.313 -18.391 1 96.5 195 ILE B O 1
ATOM 3011 N N . MET B 1 196 ? 10.305 2.434 -20.094 1 95.56 196 MET B N 1
ATOM 3012 C CA . MET B 1 196 ? 9.508 1.675 -21.062 1 95.56 196 MET B CA 1
ATOM 3013 C C . MET B 1 196 ? 10.344 0.575 -21.703 1 95.56 196 MET B C 1
ATOM 3015 O O . MET B 1 196 ? 9.805 -0.464 -22.109 1 95.56 196 MET B O 1
ATOM 3019 N N . GLU B 1 197 ? 11.625 0.783 -21.797 1 94.88 197 GLU B N 1
ATOM 3020 C CA . GLU B 1 197 ? 12.516 -0.151 -22.484 1 94.88 197 GLU B CA 1
ATOM 3021 C C . GLU B 1 197 ? 12.898 -1.316 -21.562 1 94.88 197 GLU B C 1
ATOM 3023 O O . GLU B 1 197 ? 13.305 -1.11 -20.422 1 94.88 197 GLU B O 1
ATOM 3028 N N . LYS B 1 198 ? 12.789 -2.463 -22.062 1 94.5 198 LYS B N 1
ATOM 3029 C CA . LYS B 1 198 ? 13.188 -3.645 -21.312 1 94.5 198 LYS B CA 1
ATOM 3030 C C . LYS B 1 198 ? 14.672 -3.594 -20.938 1 94.5 198 LYS B C 1
ATOM 3032 O O . LYS B 1 198 ? 15.477 -3.037 -21.688 1 94.5 198 LYS B O 1
ATOM 3037 N N . GLY B 1 199 ? 15.008 -4.195 -19.766 1 93.38 199 GLY B N 1
ATOM 3038 C CA . GLY B 1 199 ? 16.391 -4.219 -19.328 1 93.38 199 GLY B CA 1
ATOM 3039 C C . GLY B 1 199 ? 16.531 -4.246 -17.812 1 93.38 199 GLY B C 1
ATOM 3040 O O . GLY B 1 199 ? 15.547 -4.414 -17.094 1 93.38 199 GLY B O 1
ATOM 3041 N N . ILE B 1 200 ? 17.781 -4.266 -17.406 1 93.81 200 ILE B N 1
ATOM 3042 C CA . ILE B 1 200 ? 18.109 -4.266 -15.992 1 93.81 200 ILE B CA 1
ATOM 3043 C C . ILE B 1 200 ? 18.562 -2.867 -15.57 1 93.81 200 ILE B C 1
ATOM 3045 O O . ILE B 1 200 ? 19.5 -2.312 -16.141 1 93.81 200 ILE B O 1
ATOM 3049 N N . TYR B 1 201 ? 17.875 -2.291 -14.633 1 92.81 201 TYR B N 1
ATOM 3050 C CA . TYR B 1 201 ? 18.156 -0.946 -14.133 1 92.81 201 TYR B CA 1
ATOM 3051 C C . TYR B 1 201 ? 18.531 -0.975 -12.656 1 92.81 201 TYR B C 1
ATOM 3053 O O . TYR B 1 201 ? 17.938 -1.731 -11.875 1 92.81 201 TYR B O 1
ATOM 3061 N N . TYR B 1 202 ? 19.5 -0.211 -12.266 1 88.81 202 TYR B N 1
ATOM 3062 C CA . TYR B 1 202 ? 19.906 -0.138 -10.867 1 88.81 202 TYR B CA 1
ATOM 3063 C C . TYR B 1 202 ? 20.406 1.258 -10.523 1 88.81 202 TYR B C 1
ATOM 3065 O O . TYR B 1 202 ? 20.875 1.993 -11.398 1 88.81 202 TYR B O 1
ATOM 3073 N N . ASN B 1 203 ? 20.094 1.714 -9.281 1 84.5 203 ASN B N 1
ATOM 3074 C CA . ASN B 1 203 ? 20.656 2.971 -8.789 1 84.5 203 ASN B CA 1
ATOM 3075 C C . ASN B 1 203 ? 22.156 2.836 -8.484 1 84.5 203 ASN B C 1
ATOM 3077 O O . ASN B 1 203 ? 22.578 1.854 -7.871 1 84.5 203 ASN B O 1
ATOM 3081 N N . SER B 1 204 ? 22.859 3.785 -9.008 1 73.25 204 SER B N 1
ATOM 3082 C CA . SER B 1 204 ? 24.312 3.762 -8.766 1 73.25 204 SER B CA 1
ATOM 3083 C C . SER B 1 204 ? 24.641 4.23 -7.355 1 73.25 204 SER B C 1
ATOM 3085 O O . SER B 1 204 ? 24.141 5.27 -6.91 1 73.25 204 SER B O 1
ATOM 3087 N N . SER B 1 205 ? 24.797 3.334 -6.43 1 66.19 205 SER B N 1
ATOM 3088 C CA . SER B 1 205 ? 25.266 3.723 -5.102 1 66.19 205 SER B CA 1
ATOM 3089 C C . SER B 1 205 ? 26.531 2.969 -4.719 1 66.19 205 SER B C 1
ATOM 3091 O O . SER B 1 205 ? 26.75 1.842 -5.172 1 66.19 205 SER B O 1
ATOM 3093 N N . THR B 1 206 ? 27.578 3.67 -4.266 1 59.03 206 THR B N 1
ATOM 3094 C CA . THR B 1 206 ? 28.828 3.062 -3.814 1 59.03 206 THR B CA 1
ATOM 3095 C C . THR B 1 206 ? 28.875 2.992 -2.291 1 59.03 206 THR B C 1
ATOM 3097 O O . THR B 1 206 ? 28.5 3.947 -1.607 1 59.03 206 THR B O 1
ATOM 3100 N N . LEU B 1 207 ? 29.078 1.721 -1.958 1 60.44 207 LEU B N 1
ATOM 3101 C CA . LEU B 1 207 ? 29.328 1.565 -0.529 1 60.44 207 LEU B CA 1
ATOM 3102 C C . LEU B 1 207 ? 30.734 2 -0.175 1 60.44 207 LEU B C 1
ATOM 3104 O O . LEU B 1 207 ? 31.703 1.535 -0.783 1 60.44 207 LEU B O 1
ATOM 3108 N N . LEU B 1 208 ? 30.797 3.006 0.606 1 53.06 208 LEU B N 1
ATOM 3109 C CA . LEU B 1 208 ? 32.094 3.49 1.046 1 53.06 208 LEU B CA 1
ATOM 3110 C C . LEU B 1 208 ? 32.375 3.068 2.486 1 53.06 208 LEU B C 1
ATOM 3112 O O . LEU B 1 208 ? 31.438 2.883 3.273 1 53.06 208 LEU B O 1
ATOM 3116 N N . LYS B 1 209 ? 33.594 2.426 2.633 1 62.72 209 LYS B N 1
ATOM 3117 C CA . LYS B 1 209 ? 34.031 2.17 3.998 1 62.72 209 LYS B CA 1
ATOM 3118 C C . LYS B 1 209 ? 34.438 3.467 4.695 1 62.72 209 LYS B C 1
ATOM 3120 O O . LYS B 1 209 ? 35.188 4.27 4.145 1 62.72 209 LYS B O 1
ATOM 3125 N N . LEU B 1 210 ? 33.531 3.783 5.664 1 49.31 210 LEU B N 1
ATOM 3126 C CA . LEU B 1 210 ? 34.031 4.891 6.453 1 49.31 210 LEU B CA 1
ATOM 3127 C C . LEU B 1 210 ? 35.281 4.465 7.23 1 49.31 210 LEU B C 1
ATOM 3129 O O . LEU B 1 210 ? 35.375 3.334 7.715 1 49.31 210 LEU B O 1
#